Protein AF-0000000067978922 (afdb_homodimer)

Radius of gyration: 24.7 Å; Cα contacts (8 Å, |Δi|>4): 1115; chains: 2; bounding box: 58×98×81 Å

Foldseek 3Di:
DPPPPPPPPVCVVCVPDQDADDDPADWQAWDAFPVNQWIWIWAQQQKIFIAGPVQSPDPDNHRTQEIDRPAPGTWHAWDADLVDRQWIWIFHAAVGQWIWIARNVVRDTDDIDRNVFGWQYWDAQNVAQKIWTAGFDDFRWIWIAHPPVRDTDDTGHDDPGHWHDWDADPVRQKIWIQGPVRDIDIDRPNDDPVPPPPPPPPPPPPVPPPPPPPD/DPPPPPPPPVCVVCVPDQDADDDPADWQAWDAFPVNQWIWIWAQQQKIFIAGPVQSPDPDNHRTQEIDRPAPGTWHAWDADLVDRQWIWIFHAAVGQWIWIARNVVRDTDDIDRNVFGWQYWDAQNPAQKIWTAGFDDFRWIWIAHPPVRDTDDTGHDDPGHWHDWDADPVRQKIWIQGPVRDIDIDRPNDDPVPPPPPPPPPPPPVVPPPPPPD

Sequence (430 aa):
MDGKIVNNDVRVRSHIVETYRGHNQEVCGLKWSSSGHQLASGGNDNVVHIWDRSVVSSNSPTNWLHRFEEHTAAVKALAWCPFQGNLLASGGGGGDHCIKLWNTHTGARLNSFDTGSQVCSLLWNKNERELLSSHGFTKNQLTLWKYPSMVKMAELNGHTSRVLYMTQSPDGCTVASAAADETLRFWNVFGNPATAGKAAPKAYSEPFAKFNRIRMDGKIVNNDVRVRSHIVETYRGHNQEVCGLKWSSSGHQLASGGNDNVVHIWDRSVVSSNSPTNWLHRFEEHTAAVKALAWCPFQGNLLASGGGGGDHCIKLWNTHTGARLNSFDTGSQVCSLLWNKNERELLSSHGFTKNQLTLWKYPSMVKMAELNGHTSRVLYMTQSPDGCTVASAAADETLRFWNVFGNPATAGKAAPKAYSEPFAKFNRIR

InterPro domains:
  IPR001680 WD40 repeat [PS50082] (20-52)
  IPR001680 WD40 repeat [PS50082] (156-189)
  IPR001680 WD40 repeat [SM00320] (13-52)
  IPR001680 WD40 repeat [SM00320] (61-103)
  IPR001680 WD40 repeat [SM00320] (106-146)
  IPR001680 WD40 repeat [SM00320] (149-188)
  IPR015943 WD40/YVTN repeat-like-containing domain superfamily [G3DSA:2.130.10.10] (1-193)
  IPR019775 WD40 repeat, conserved site [PS00678] (175-189)
  IPR033010 WD repeat Cdc20/Fizzy [PTHR19918] (1-210)
  IPR036322 WD40-repeat-containing domain superfamily [SSF50978] (2-191)
  IPR056150 CDC20/Fizzy, WD40 domain [PF24807] (2-187)

pLDDT: mean 82.97, std 23.16, range [23.34, 98.94]

Structure (mmCIF, N/CA/C/O backbone):
data_AF-0000000067978922-model_v1
#
loop_
_entity.id
_entity.type
_entity.pdbx_description
1 polymer 'CDC20/Fizzy WD40 domain-containing protein'
#
loop_
_atom_site.group_PDB
_atom_site.id
_atom_site.type_symbol
_atom_site.label_atom_id
_atom_site.label_alt_id
_atom_site.label_comp_id
_atom_site.label_asym_id
_atom_site.label_entity_id
_atom_site.label_seq_id
_atom_site.pdbx_PDB_ins_code
_atom_site.Cartn_x
_atom_site.Cartn_y
_atom_site.Cartn_z
_atom_site.occupancy
_atom_site.B_iso_or_equiv
_atom_site.auth_seq_id
_atom_site.auth_comp_id
_atom_site.auth_asym_id
_atom_site.auth_atom_id
_atom_site.pdbx_PDB_model_num
ATOM 1 N N . MET A 1 1 ? -26.672 33.844 18.469 1 23.53 1 MET A N 1
ATOM 2 C CA . MET A 1 1 ? -27.156 33.344 17.188 1 23.53 1 MET A CA 1
ATOM 3 C C . MET A 1 1 ? -26.141 32.406 16.562 1 23.53 1 MET A C 1
ATOM 5 O O . MET A 1 1 ? -25.031 32.812 16.234 1 23.53 1 MET A O 1
ATOM 9 N N . ASP A 1 2 ? -25.906 31.125 17 1 25.62 2 ASP A N 1
ATOM 10 C CA . ASP A 1 2 ? -24.812 30.156 16.906 1 25.62 2 ASP A CA 1
ATOM 11 C C . ASP A 1 2 ? -24.641 29.672 15.469 1 25.62 2 ASP A C 1
ATOM 13 O O . ASP A 1 2 ? -25.578 29.141 14.875 1 25.62 2 ASP A O 1
ATOM 17 N N . GLY A 1 3 ? -24.047 30.422 14.484 1 28.28 3 GLY A N 1
ATOM 18 C CA . GLY A 1 3 ? -23.844 30.234 13.062 1 28.28 3 GLY A CA 1
ATOM 19 C C . GLY A 1 3 ? -23.406 28.828 12.703 1 28.28 3 GLY A C 1
ATOM 20 O O . GLY A 1 3 ? -22.25 28.453 12.93 1 28.28 3 GLY A O 1
ATOM 21 N N . LYS A 1 4 ? -24.297 27.844 12.719 1 32.44 4 LYS A N 1
ATOM 22 C CA . LYS A 1 4 ? -24.078 26.469 12.273 1 32.44 4 LYS A CA 1
ATOM 23 C C . LYS A 1 4 ? -23.562 26.438 10.836 1 32.44 4 LYS A C 1
ATOM 25 O O . LYS A 1 4 ? -24.219 26.922 9.922 1 32.44 4 LYS A O 1
ATOM 30 N N . ILE A 1 5 ? -22.359 26.688 10.516 1 35.06 5 ILE A N 1
ATOM 31 C CA . ILE A 1 5 ? -21.797 26.516 9.18 1 35.06 5 ILE A CA 1
ATOM 32 C C . ILE A 1 5 ? -22.281 25.203 8.578 1 35.06 5 ILE A C 1
ATOM 34 O O . ILE A 1 5 ? -21.984 24.125 9.094 1 35.06 5 ILE A O 1
ATOM 38 N N . VAL A 1 6 ? -23.531 25.125 8.023 1 36.59 6 VAL A N 1
ATOM 39 C CA . VAL A 1 6 ? -24.094 24.047 7.223 1 36.59 6 VAL A CA 1
ATOM 40 C C . VAL A 1 6 ? -23.125 23.672 6.102 1 36.59 6 VAL A C 1
ATOM 42 O O . VAL A 1 6 ? -22.844 24.484 5.219 1 36.59 6 VAL A O 1
ATOM 45 N N . ASN A 1 7 ? -22.094 22.969 6.332 1 39.06 7 ASN A N 1
ATOM 46 C CA . ASN A 1 7 ? -21.25 22.438 5.266 1 39.06 7 ASN A CA 1
ATOM 47 C C . ASN A 1 7 ? -22.094 21.75 4.191 1 39.06 7 ASN A C 1
ATOM 49 O O . ASN A 1 7 ? -22.734 20.734 4.453 1 39.06 7 ASN A O 1
ATOM 53 N N . ASN A 1 8 ? -22.719 22.469 3.189 1 39.75 8 ASN A N 1
ATOM 54 C CA . ASN A 1 8 ? -23.469 22.141 1.981 1 39.75 8 ASN A CA 1
ATOM 55 C C . ASN A 1 8 ? -22.688 21.234 1.05 1 39.75 8 ASN A C 1
ATOM 57 O O . ASN A 1 8 ? -23 21.125 -0.136 1 39.75 8 ASN A O 1
ATOM 61 N N . ASP A 1 9 ? -21.531 20.859 1.47 1 47.75 9 ASP A N 1
ATOM 62 C CA . ASP A 1 9 ? -20.859 20.016 0.496 1 47.75 9 ASP A CA 1
ATOM 63 C C . ASP A 1 9 ? -21.641 18.734 0.247 1 47.75 9 ASP A C 1
ATOM 65 O O . ASP A 1 9 ? -21.797 17.906 1.151 1 47.75 9 ASP A O 1
ATOM 69 N N . VAL A 1 10 ? -22.484 18.688 -0.839 1 47.62 10 VAL A N 1
ATOM 70 C CA . VAL A 1 10 ? -23.359 17.609 -1.291 1 47.62 10 VAL A CA 1
ATOM 71 C C . VAL A 1 10 ? -22.625 16.281 -1.214 1 47.62 10 VAL A C 1
ATOM 73 O O . VAL A 1 10 ? -23.25 15.219 -1.251 1 47.62 10 VAL A O 1
ATOM 76 N N . ARG A 1 11 ? -21.344 16.375 -1.31 1 53.22 11 ARG A N 1
ATOM 77 C CA . ARG A 1 11 ? -20.641 15.102 -1.214 1 53.22 11 ARG A CA 1
ATOM 78 C C . ARG A 1 11 ? -20.844 14.469 0.156 1 53.22 11 ARG A C 1
ATOM 80 O O . ARG A 1 11 ? -20.797 13.242 0.291 1 53.22 11 ARG A O 1
ATOM 87 N N . VAL A 1 12 ? -21.25 15.367 1.1 1 51.53 12 VAL A N 1
ATOM 88 C CA . VAL A 1 12 ? -21.391 14.859 2.461 1 51.53 12 VAL A CA 1
ATOM 89 C C . VAL A 1 12 ? -22.688 14.062 2.584 1 51.53 12 VAL A C 1
ATOM 91 O O . VAL A 1 12 ? -22.734 13.039 3.266 1 51.53 12 VAL A O 1
ATOM 94 N N . ARG A 1 13 ? -23.766 14.633 1.973 1 50.41 13 ARG A N 1
ATOM 95 C CA . ARG A 1 13 ? -25.047 13.992 2.264 1 50.41 13 ARG A CA 1
ATOM 96 C C . ARG A 1 13 ? -25.125 12.609 1.629 1 50.41 13 ARG A C 1
ATOM 98 O O . ARG A 1 13 ? -25.781 11.711 2.16 1 50.41 13 ARG A O 1
ATOM 105 N N . SER A 1 14 ? -24.5 12.508 0.393 1 55.94 14 SER A N 1
ATOM 106 C CA . SER A 1 14 ? -24.688 11.195 -0.209 1 55.94 14 SER A CA 1
ATOM 107 C C . SER A 1 14 ? -23.359 10.469 -0.413 1 55.94 14 SER A C 1
ATOM 109 O O . SER A 1 14 ? -22.938 10.258 -1.548 1 55.94 14 SER A O 1
ATOM 111 N N . HIS A 1 15 ? -22.703 10.469 0.711 1 61.94 15 HIS A N 1
ATOM 112 C CA . HIS A 1 15 ? -21.547 9.594 0.521 1 61.94 15 HIS A CA 1
ATOM 113 C C . HIS A 1 15 ? -21.984 8.141 0.363 1 61.94 15 HIS A C 1
ATOM 115 O O . HIS A 1 15 ? -22.609 7.574 1.259 1 61.94 15 HIS A O 1
ATOM 121 N N . ILE A 1 16 ? -22.344 7.77 -0.91 1 60.5 16 ILE A N 1
ATOM 122 C CA . ILE A 1 16 ? -22.688 6.375 -1.156 1 60.5 16 ILE A CA 1
ATOM 123 C C . ILE A 1 16 ? -21.672 5.461 -0.486 1 60.5 16 ILE A C 1
ATOM 125 O O . ILE A 1 16 ? -20.484 5.473 -0.841 1 60.5 16 ILE A O 1
ATOM 129 N N . VAL A 1 17 ? -22.125 4.961 0.687 1 67.56 17 VAL A N 1
ATOM 130 C CA . VAL A 1 17 ? -21.344 3.922 1.356 1 67.56 17 VAL A CA 1
ATOM 131 C C . VAL A 1 17 ? -21.922 2.547 1.013 1 67.56 17 VAL A C 1
ATOM 133 O O . VAL A 1 17 ? -23.062 2.244 1.342 1 67.56 17 VAL A O 1
ATOM 136 N N . GLU A 1 18 ? -21.312 1.927 0.043 1 79.38 18 GLU A N 1
ATOM 137 C CA . GLU A 1 18 ? -21.562 0.497 -0.099 1 79.38 18 GLU A CA 1
ATOM 138 C C . GLU A 1 18 ? -20.703 -0.316 0.864 1 79.38 18 GLU A C 1
ATOM 140 O O . GLU A 1 18 ? -19.531 -0.018 1.053 1 79.38 18 GLU A O 1
ATOM 145 N N . THR A 1 19 ? -21.375 -1.238 1.594 1 83.06 19 THR A N 1
ATOM 146 C CA . THR A 1 19 ? -20.688 -2.115 2.531 1 83.06 19 THR A CA 1
ATOM 147 C C . THR A 1 19 ? -20.625 -3.543 1.993 1 83.06 19 THR A C 1
ATOM 149 O O . THR A 1 19 ? -21.641 -4.09 1.554 1 83.06 19 THR A O 1
ATOM 152 N N . TYR A 1 20 ? -19.5 -4.031 2.059 1 83.62 20 TYR A N 1
ATOM 153 C CA . TYR A 1 20 ? -19.312 -5.41 1.622 1 83.62 20 TYR A CA 1
ATOM 154 C C . TYR A 1 20 ? -18.75 -6.266 2.754 1 83.62 20 TYR A C 1
ATOM 156 O O . TYR A 1 20 ? -17.859 -5.836 3.484 1 83.62 20 TYR A O 1
ATOM 164 N N . ARG A 1 21 ? -19.438 -7.438 2.771 1 87.12 21 ARG A N 1
ATOM 165 C CA . ARG A 1 21 ? -19 -8.43 3.756 1 87.12 21 ARG A CA 1
ATOM 166 C C . ARG A 1 21 ? -18.578 -9.727 3.078 1 87.12 21 ARG A C 1
ATOM 168 O O . ARG A 1 21 ? -19.234 -10.188 2.146 1 87.12 21 ARG A O 1
ATOM 175 N N . GLY A 1 22 ? -17.469 -10.203 3.535 1 87.31 22 GLY A N 1
ATOM 176 C CA . GLY A 1 22 ? -17.031 -11.469 2.986 1 87.31 22 GLY A CA 1
ATOM 177 C C . GLY A 1 22 ? -15.922 -12.117 3.803 1 87.31 22 GLY A C 1
ATOM 178 O O . GLY A 1 22 ? -15.914 -13.336 3.992 1 87.31 22 GLY A O 1
ATOM 179 N N . HIS A 1 23 ? -15.086 -11.312 4.305 1 93.75 23 HIS A N 1
ATOM 180 C CA . HIS A 1 23 ? -13.984 -11.836 5.102 1 93.75 23 HIS A CA 1
ATOM 181 C C . HIS A 1 23 ? -14.43 -12.164 6.52 1 93.75 23 HIS A C 1
ATOM 183 O O . HIS A 1 23 ? -15.312 -11.492 7.066 1 93.75 23 HIS A O 1
ATOM 189 N N . ASN A 1 24 ? -13.812 -13.148 7.133 1 95.19 24 ASN A N 1
ATOM 190 C CA . ASN A 1 24 ? -14.117 -13.531 8.508 1 95.19 24 ASN A CA 1
ATOM 191 C C . ASN A 1 24 ? -12.977 -13.18 9.453 1 95.19 24 ASN A C 1
ATOM 193 O O . ASN A 1 24 ? -13.023 -13.5 10.641 1 95.19 24 ASN A O 1
ATOM 197 N N . GLN A 1 25 ? -11.961 -12.68 8.945 1 96.19 25 GLN A N 1
ATOM 198 C CA . GLN A 1 25 ? -10.844 -12.086 9.68 1 96.19 25 GLN A CA 1
ATOM 199 C C . GLN A 1 25 ? -10.375 -10.797 9.016 1 96.19 25 GLN A C 1
ATOM 201 O O . GLN A 1 25 ? -10.93 -10.383 7.992 1 96.19 25 GLN A O 1
ATOM 206 N N . GLU A 1 26 ? -9.422 -10.18 9.555 1 93.88 26 GLU A N 1
ATOM 207 C CA . GLU A 1 26 ? -8.969 -8.867 9.102 1 93.88 26 GLU A CA 1
ATOM 208 C C . GLU A 1 26 ? -8.461 -8.914 7.664 1 93.88 26 GLU A C 1
ATOM 210 O O . GLU A 1 26 ? -7.762 -9.859 7.281 1 93.88 26 GLU A O 1
ATOM 215 N N . VAL A 1 27 ? -8.883 -7.91 6.93 1 96.56 27 VAL A N 1
ATOM 216 C CA . VAL A 1 27 ? -8.32 -7.68 5.602 1 96.56 27 VAL A CA 1
ATOM 217 C C . VAL A 1 27 ? -6.906 -7.121 5.734 1 96.56 27 VAL A C 1
ATOM 219 O O . VAL A 1 27 ? -6.664 -6.211 6.535 1 96.56 27 VAL A O 1
ATOM 222 N N . CYS A 1 28 ? -5.945 -7.672 4.996 1 95.75 28 CYS A N 1
ATOM 223 C CA . CYS A 1 28 ? -4.574 -7.195 5.117 1 95.75 28 CYS A CA 1
ATOM 224 C C . CYS A 1 28 ? -4.004 -6.828 3.752 1 95.75 28 CYS A C 1
ATOM 226 O O . CYS A 1 28 ? -2.877 -6.34 3.656 1 95.75 28 CYS A O 1
ATOM 228 N N . GLY A 1 29 ? -4.715 -7.074 2.689 1 97 29 GLY A N 1
ATOM 229 C CA . GLY A 1 29 ? -4.398 -6.633 1.34 1 97 29 GLY A CA 1
ATOM 230 C C . GLY A 1 29 ? -5.59 -6.039 0.611 1 97 29 GLY A C 1
ATOM 231 O O . GLY A 1 29 ? -6.707 -6.547 0.727 1 97 29 GLY A O 1
ATOM 232 N N . LEU A 1 30 ? -5.375 -5.008 -0.121 1 97.94 30 LEU A N 1
ATOM 233 C CA . LEU A 1 30 ? -6.426 -4.273 -0.816 1 97.94 30 LEU A CA 1
ATOM 234 C C . LEU A 1 30 ? -5.871 -3.551 -2.037 1 97.94 30 LEU A C 1
ATOM 236 O O . LEU A 1 30 ? -5.023 -2.664 -1.907 1 97.94 30 LEU A O 1
ATOM 240 N N . LYS A 1 31 ? -6.336 -3.965 -3.268 1 98.12 31 LYS A N 1
ATOM 241 C CA . LYS A 1 31 ? -5.793 -3.373 -4.488 1 98.12 31 LYS A CA 1
ATOM 242 C C . LYS A 1 31 ? -6.879 -3.215 -5.551 1 98.12 31 LYS A C 1
ATOM 244 O O . LYS A 1 31 ? -7.605 -4.164 -5.848 1 98.12 31 LYS A O 1
ATOM 249 N N . TRP A 1 32 ? -6.926 -2.01 -6.172 1 97.5 32 TRP A N 1
ATOM 250 C CA . TRP A 1 32 ? -7.797 -1.787 -7.32 1 97.5 32 TRP A CA 1
ATOM 251 C C . TRP A 1 32 ? -7.172 -2.346 -8.594 1 97.5 32 TRP A C 1
ATOM 253 O O . TRP A 1 32 ? -5.961 -2.23 -8.805 1 97.5 32 TRP A O 1
ATOM 263 N N . SER A 1 33 ? -8.117 -2.834 -9.422 1 97.69 33 SER A N 1
ATOM 264 C CA . SER A 1 33 ? -7.664 -3.088 -10.781 1 97.69 33 SER A CA 1
ATOM 265 C C . SER A 1 33 ? -7.379 -1.785 -11.523 1 97.69 33 SER A C 1
ATOM 267 O O . SER A 1 33 ? -7.855 -0.722 -11.125 1 97.69 3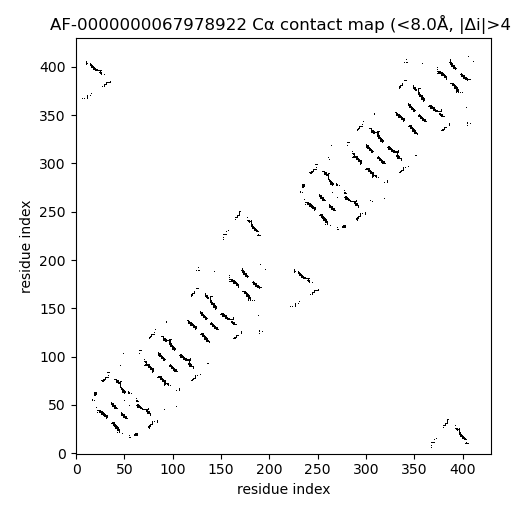3 SER A O 1
ATOM 269 N N . SER A 1 34 ? -6.641 -1.891 -12.594 1 95.44 34 SER A N 1
ATOM 270 C CA . SER A 1 34 ? -6.25 -0.692 -13.328 1 95.44 34 SER A CA 1
ATOM 271 C C . SER A 1 34 ? -7.465 0.035 -13.891 1 95.44 34 SER A C 1
ATOM 273 O O . SER A 1 34 ? -7.469 1.264 -13.992 1 95.44 34 SER A O 1
ATOM 275 N N . SER A 1 35 ? -8.453 -0.68 -14.234 1 94.25 35 SER A N 1
ATOM 276 C CA . SER A 1 35 ? -9.664 -0.085 -14.789 1 94.25 35 SER A CA 1
ATOM 277 C C . SER A 1 35 ? -10.516 0.561 -13.703 1 94.25 35 SER A C 1
ATOM 279 O O . SER A 1 35 ? -11.406 1.361 -14 1 94.25 35 SER A O 1
ATOM 281 N N . GLY A 1 36 ? -10.305 0.146 -12.484 1 94.25 36 GLY A N 1
ATOM 282 C CA . GLY A 1 36 ? -11.109 0.643 -11.383 1 94.25 36 GLY A CA 1
ATOM 283 C C . GLY A 1 36 ? -12.438 -0.076 -11.242 1 94.25 36 GLY A C 1
ATOM 284 O O . GLY A 1 36 ? -13.234 0.245 -10.359 1 94.25 36 GLY A O 1
ATOM 285 N N . HIS A 1 37 ? -12.617 -1.073 -12.055 1 93 37 HIS A N 1
ATOM 286 C CA . HIS A 1 37 ? -13.891 -1.778 -12.031 1 93 37 HIS A CA 1
ATOM 287 C C . HIS A 1 37 ? -13.906 -2.85 -10.945 1 93 37 HIS A C 1
ATOM 289 O O . HIS A 1 37 ? -14.969 -3.193 -10.422 1 93 37 HIS A O 1
ATOM 295 N N . GLN A 1 38 ? -12.734 -3.367 -10.625 1 95.56 38 GLN A N 1
ATOM 296 C CA . GLN A 1 38 ? -12.648 -4.426 -9.625 1 95.56 38 GLN A CA 1
ATOM 297 C C . GLN A 1 38 ? -11.68 -4.055 -8.508 1 95.56 38 GLN A C 1
ATOM 299 O O . GLN A 1 38 ? -10.734 -3.291 -8.727 1 95.56 38 GLN A O 1
ATOM 304 N N . LEU A 1 39 ? -12.008 -4.531 -7.348 1 96.25 39 LEU A N 1
ATOM 305 C CA . LEU A 1 39 ? -11.156 -4.449 -6.168 1 96.25 39 LEU A CA 1
ATOM 306 C C . LEU A 1 39 ? -10.836 -5.844 -5.629 1 96.25 39 LEU A C 1
ATOM 308 O O . LEU A 1 39 ? -11.742 -6.672 -5.473 1 96.25 39 LEU A O 1
ATOM 312 N N . ALA A 1 40 ? -9.531 -6.133 -5.414 1 98.19 40 ALA A N 1
ATOM 313 C CA . ALA A 1 40 ? -9.133 -7.375 -4.762 1 98.19 40 ALA A CA 1
ATOM 314 C C . ALA A 1 40 ? -8.828 -7.148 -3.283 1 98.19 40 ALA A C 1
ATOM 316 O O . ALA A 1 40 ? -8.164 -6.172 -2.924 1 98.19 40 ALA A O 1
ATOM 317 N N . SER A 1 41 ? -9.328 -7.977 -2.475 1 97.94 41 SER A N 1
ATOM 318 C CA . SER A 1 41 ? -8.984 -7.977 -1.058 1 97.94 41 SER A CA 1
ATOM 319 C C . SER A 1 41 ? -8.469 -9.344 -0.618 1 97.94 41 SER A C 1
ATOM 321 O O . SER A 1 41 ? -8.969 -10.375 -1.073 1 97.94 41 SER A O 1
ATOM 323 N N . GLY A 1 42 ? -7.398 -9.391 0.143 1 98.31 42 GLY A N 1
ATOM 324 C CA . GLY A 1 42 ? -6.871 -10.57 0.811 1 98.31 42 GLY A CA 1
ATOM 325 C C . GLY A 1 42 ? -6.93 -10.477 2.324 1 98.31 42 GLY A C 1
ATOM 326 O O . GLY A 1 42 ? -6.727 -9.406 2.893 1 98.31 42 GLY A O 1
ATOM 327 N N . GLY A 1 43 ? -7.172 -11.617 2.934 1 97.88 43 GLY A N 1
ATOM 328 C CA . GLY A 1 43 ? -7.395 -11.547 4.371 1 97.88 43 GLY A CA 1
ATOM 329 C C . GLY A 1 43 ? -6.566 -12.547 5.152 1 97.88 43 GLY A C 1
ATOM 330 O O . GLY A 1 43 ? -5.918 -13.414 4.566 1 97.88 43 GLY A O 1
ATOM 331 N N . ASN A 1 44 ? -6.637 -12.328 6.445 1 97.75 44 ASN A N 1
ATOM 332 C CA . ASN A 1 44 ? -6.059 -13.281 7.387 1 97.75 44 ASN A CA 1
ATOM 333 C C . ASN A 1 44 ? -6.855 -14.578 7.426 1 97.75 44 ASN A C 1
ATOM 335 O O . ASN A 1 44 ? -6.395 -15.578 7.984 1 97.75 44 ASN A O 1
ATOM 339 N N . ASP A 1 45 ? -7.98 -14.68 6.805 1 97.88 45 ASP A N 1
ATOM 340 C CA . ASP A 1 45 ? -8.805 -15.875 6.699 1 97.88 45 ASP A CA 1
ATOM 341 C C . ASP A 1 45 ? -8.391 -16.719 5.496 1 97.88 45 ASP A C 1
ATOM 343 O O . ASP A 1 45 ? -9.086 -17.672 5.125 1 97.88 45 ASP A O 1
ATOM 347 N N . ASN A 1 46 ? -7.352 -16.359 4.824 1 98.62 46 ASN A N 1
ATOM 348 C CA . ASN A 1 46 ? -6.73 -17.078 3.721 1 98.62 46 ASN A CA 1
ATOM 349 C C . ASN A 1 46 ? -7.543 -16.953 2.434 1 98.62 46 ASN A C 1
ATOM 351 O O . ASN A 1 46 ? -7.344 -17.703 1.486 1 98.62 46 ASN A O 1
ATOM 355 N N . VAL A 1 47 ? -8.43 -15.969 2.4 1 98.38 47 VAL A N 1
ATOM 356 C CA . VAL A 1 47 ? -9.352 -15.836 1.275 1 98.38 47 VAL A CA 1
ATOM 357 C C . VAL A 1 47 ? -9.016 -14.578 0.477 1 98.38 47 VAL A C 1
ATOM 359 O O . VAL A 1 47 ? -8.648 -13.555 1.051 1 98.38 47 VAL A O 1
ATOM 362 N N . VAL A 1 48 ? -9.125 -14.688 -0.836 1 98.69 48 VAL A N 1
ATOM 363 C CA . VAL A 1 48 ? -9.102 -13.531 -1.726 1 98.69 48 VAL A CA 1
ATOM 364 C C . VAL A 1 48 ? -10.5 -13.281 -2.283 1 98.69 48 VAL A C 1
ATOM 366 O O . VAL A 1 48 ? -11.141 -14.203 -2.799 1 98.69 48 VAL A O 1
ATOM 369 N N . HIS A 1 49 ? -10.969 -12.102 -2.164 1 97.25 49 HIS A N 1
ATOM 370 C CA . HIS A 1 49 ? -12.211 -11.695 -2.803 1 97.25 49 HIS A CA 1
ATOM 371 C C . HIS A 1 49 ? -11.961 -10.727 -3.951 1 97.25 49 HIS A C 1
ATOM 373 O O . HIS A 1 49 ? -11.062 -9.883 -3.869 1 97.25 49 HIS A O 1
ATOM 379 N N . ILE A 1 50 ? -12.805 -10.867 -4.98 1 96.94 50 ILE A N 1
ATOM 380 C CA . ILE A 1 50 ? -12.93 -9.852 -6.023 1 96.94 50 ILE A CA 1
ATOM 381 C C . ILE A 1 50 ? -14.273 -9.148 -5.902 1 96.94 50 ILE A C 1
ATOM 383 O O . ILE A 1 50 ? -15.328 -9.797 -5.895 1 96.94 50 ILE A O 1
ATOM 387 N N . TRP A 1 51 ? -14.148 -7.891 -5.793 1 93 51 TRP A N 1
ATOM 388 C CA . TRP A 1 51 ? -15.336 -7.047 -5.723 1 93 51 TRP A CA 1
ATOM 389 C C . TRP A 1 51 ?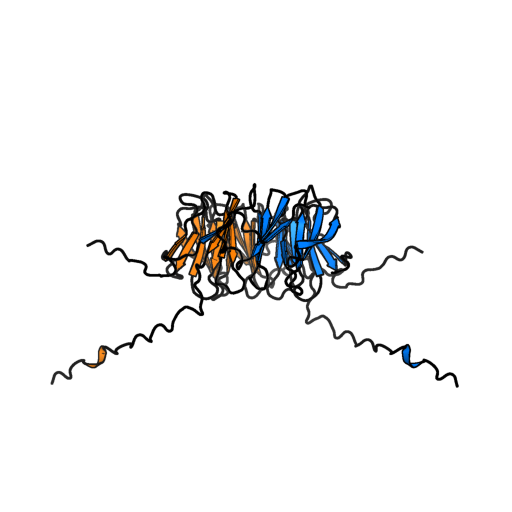 -15.523 -6.266 -7.02 1 93 51 TRP A C 1
ATOM 391 O O . TRP A 1 51 ? -14.562 -5.758 -7.594 1 93 51 TRP A O 1
ATOM 401 N N . ASP A 1 52 ? -16.75 -6.207 -7.504 1 89.31 52 ASP A N 1
ATOM 402 C CA . ASP A 1 52 ? -17.062 -5.461 -8.719 1 89.31 52 ASP A CA 1
ATOM 403 C C . ASP A 1 52 ? -17.984 -4.281 -8.414 1 89.31 52 ASP A C 1
ATOM 405 O O . ASP A 1 52 ? -19.062 -4.461 -7.828 1 89.31 52 ASP A O 1
ATOM 409 N N . ARG A 1 53 ? -17.625 -3.189 -8.742 1 78.88 53 ARG A N 1
ATOM 410 C CA . ARG A 1 53 ? -18.375 -1.975 -8.445 1 78.88 53 ARG A CA 1
ATOM 411 C C . ARG A 1 53 ? -19.766 -2.027 -9.078 1 78.88 53 ARG A C 1
ATOM 413 O O . ARG A 1 53 ? -20.719 -1.431 -8.555 1 78.88 53 ARG A O 1
ATOM 420 N N . SER A 1 54 ? -19.891 -2.637 -10.211 1 73.31 54 SER A N 1
ATOM 421 C CA . SER A 1 54 ? -21.172 -2.715 -10.898 1 73.31 54 SER A CA 1
ATOM 422 C C . SER A 1 54 ? -22.125 -3.672 -10.188 1 73.31 54 SER A C 1
ATOM 424 O O . SER A 1 54 ? -23.344 -3.568 -10.336 1 73.31 54 SER A O 1
ATOM 426 N N . VAL A 1 55 ? -21.641 -4.688 -9.562 1 61.62 55 VAL A N 1
ATOM 427 C CA . VAL A 1 55 ? -22.484 -5.684 -8.914 1 61.62 55 VAL A CA 1
ATOM 428 C C . VAL A 1 55 ? -22.906 -5.188 -7.535 1 61.62 55 VAL A C 1
ATOM 430 O O . VAL A 1 55 ? -23.891 -5.664 -6.969 1 61.62 55 VAL A O 1
ATOM 433 N N . VAL A 1 56 ? -22.141 -4.395 -6.879 1 54.97 56 VAL A N 1
ATOM 434 C CA . VAL A 1 56 ? -22.297 -3.988 -5.484 1 54.97 56 VAL A CA 1
ATOM 435 C C . VAL A 1 56 ? -23.688 -3.387 -5.27 1 54.97 56 VAL A C 1
ATOM 437 O O . VAL A 1 56 ? -24.219 -3.438 -4.164 1 54.97 56 VAL A O 1
ATOM 440 N N . SER A 1 57 ? -24.297 -2.938 -6.32 1 50.44 57 SER A N 1
ATOM 441 C CA . SER A 1 57 ? -25.594 -2.305 -6.109 1 50.44 57 SER A CA 1
ATOM 442 C C . SER A 1 57 ? -26.656 -3.332 -5.715 1 50.44 57 SER A C 1
ATOM 444 O O . SER A 1 57 ? -27.766 -2.967 -5.336 1 50.44 57 SER A O 1
ATOM 446 N N . SER A 1 58 ? -26.219 -4.562 -5.828 1 49.12 58 SER A N 1
ATOM 447 C CA . SER A 1 58 ? -27.359 -5.434 -5.602 1 49.12 58 SER A CA 1
ATOM 448 C C . SER A 1 58 ? -27.547 -5.734 -4.117 1 49.12 58 SER A C 1
ATOM 450 O O . SER A 1 58 ? -26.578 -5.711 -3.352 1 49.12 58 SER A O 1
ATOM 452 N N . ASN A 1 59 ? -28.719 -5.508 -3.605 1 49.78 59 ASN A N 1
ATOM 453 C CA . ASN A 1 59 ? -29.234 -5.777 -2.268 1 49.78 59 ASN A CA 1
ATOM 454 C C . ASN A 1 59 ? -28.734 -7.117 -1.734 1 49.78 59 ASN A C 1
ATOM 456 O O . ASN A 1 59 ? -29.297 -7.652 -0.775 1 49.78 59 ASN A O 1
ATOM 460 N N . SER A 1 60 ? -27.828 -7.789 -2.5 1 54.5 60 SER A N 1
ATOM 461 C CA . SER A 1 60 ? -27.422 -9.07 -1.923 1 54.5 60 SER A CA 1
ATOM 462 C C . SER A 1 60 ? -26.328 -8.883 -0.891 1 54.5 60 SER A C 1
ATOM 464 O O . SER A 1 60 ? -25.438 -8.031 -1.063 1 54.5 60 SER A O 1
ATOM 466 N N . PRO A 1 61 ? -26.594 -9.477 0.256 1 54.81 61 PRO A N 1
ATOM 467 C CA . PRO A 1 61 ? -25.594 -9.375 1.33 1 54.81 61 PRO A CA 1
ATOM 468 C C . PRO A 1 61 ? -24.188 -9.766 0.875 1 54.81 61 PRO A C 1
ATOM 470 O O . PRO A 1 61 ? -23.203 -9.266 1.414 1 54.81 61 PRO A O 1
ATOM 473 N N . THR A 1 62 ? -24.172 -10.922 -0.046 1 60.62 62 THR A N 1
ATOM 474 C CA . THR A 1 62 ? -22.859 -11.375 -0.518 1 60.62 62 THR A CA 1
ATOM 475 C C . THR A 1 62 ? -22.438 -10.602 -1.759 1 60.62 62 THR A C 1
ATOM 477 O O . THR A 1 62 ? -23.078 -10.688 -2.807 1 60.62 62 THR A O 1
ATOM 480 N N . ASN A 1 63 ? -21.703 -9.594 -1.658 1 75.06 63 ASN A N 1
ATOM 481 C CA . ASN A 1 63 ? -21.531 -8.695 -2.797 1 75.06 63 ASN A CA 1
ATOM 482 C C . ASN A 1 63 ? -20.141 -8.789 -3.391 1 75.06 63 ASN A C 1
ATOM 484 O O . ASN A 1 63 ? -19.594 -7.793 -3.879 1 75.06 63 ASN A O 1
ATOM 488 N N . TRP A 1 64 ? -19.625 -10.203 -3.244 1 87.19 64 TRP A N 1
ATOM 489 C CA . TRP A 1 64 ? -18.359 -10.32 -3.977 1 87.19 64 TRP A CA 1
ATOM 490 C C . TRP A 1 64 ? -18.578 -10.969 -5.34 1 87.19 64 TRP A C 1
ATOM 492 O O . TRP A 1 64 ? -19.5 -11.766 -5.512 1 87.19 64 TRP A O 1
ATOM 502 N N . LEU A 1 65 ? -17.844 -10.664 -6.305 1 92.88 65 LEU A N 1
ATOM 503 C CA . LEU A 1 65 ? -17.875 -11.266 -7.633 1 92.88 65 LEU A CA 1
ATOM 504 C C . LEU A 1 65 ? -17.25 -12.656 -7.605 1 92.88 65 LEU A C 1
ATOM 506 O O . LEU A 1 65 ? -17.828 -13.609 -8.148 1 92.88 65 LEU A O 1
ATOM 510 N N . HIS A 1 66 ? -16.078 -12.844 -7.023 1 96.19 66 HIS A N 1
ATOM 511 C CA . HIS A 1 66 ? -15.391 -14.125 -6.863 1 96.19 66 HIS A CA 1
ATOM 512 C C . HIS A 1 66 ? -14.844 -14.281 -5.449 1 96.19 66 HIS A C 1
ATOM 514 O O . HIS A 1 66 ? -14.562 -13.281 -4.777 1 96.19 66 HIS A O 1
ATOM 520 N N . ARG A 1 67 ? -14.742 -15.5 -5.074 1 96.88 67 ARG A N 1
ATOM 521 C CA . ARG A 1 67 ? -14.141 -15.914 -3.816 1 96.88 67 ARG A CA 1
ATOM 522 C C . ARG A 1 67 ? -13.117 -17.031 -4.043 1 96.88 67 ARG A C 1
ATOM 524 O O . ARG A 1 67 ? -13.469 -18.125 -4.469 1 96.88 67 ARG A O 1
ATOM 531 N N . PHE A 1 68 ? -11.883 -16.781 -3.789 1 98.56 68 PHE A N 1
ATOM 532 C CA . PHE A 1 68 ? -10.805 -17.75 -3.965 1 98.56 68 PHE A CA 1
ATOM 533 C C . PHE A 1 68 ? -10.328 -18.281 -2.619 1 98.56 68 PHE A C 1
ATOM 535 O O . PHE A 1 68 ? -9.844 -17.516 -1.779 1 98.56 68 PHE A O 1
ATOM 542 N N . GLU A 1 69 ? -10.359 -19.562 -2.406 1 98.38 69 GLU A N 1
ATOM 543 C CA . GLU A 1 69 ? -10.102 -20.156 -1.1 1 98.38 69 GLU A CA 1
ATOM 544 C C . GLU A 1 69 ? -8.938 -21.141 -1.163 1 98.38 69 GLU A C 1
ATOM 546 O O . GLU A 1 69 ? -8.812 -22.031 -0.312 1 98.38 69 GLU A O 1
ATOM 551 N N . GLU A 1 70 ? -8.086 -21 -2.141 1 98.62 70 GLU A N 1
ATOM 552 C CA . GLU A 1 70 ? -7.074 -22.031 -2.375 1 98.62 70 GLU A CA 1
ATOM 553 C C . GLU A 1 70 ? -5.785 -21.719 -1.62 1 98.62 70 GLU A C 1
ATOM 555 O O . GLU A 1 70 ? -4.891 -22.562 -1.53 1 98.62 70 GLU A O 1
ATOM 560 N N . HIS A 1 71 ? -5.637 -20.547 -1.09 1 98.88 71 HIS A N 1
ATOM 561 C CA . HIS A 1 71 ? -4.516 -20.281 -0.195 1 98.88 71 HIS A CA 1
ATOM 562 C C . HIS A 1 71 ? -4.727 -20.938 1.163 1 98.88 71 HIS A C 1
ATOM 564 O O . HIS A 1 71 ? -5.867 -21.109 1.604 1 98.88 71 HIS A O 1
ATOM 570 N N . THR A 1 72 ? -3.654 -21.25 1.836 1 98.81 72 THR A N 1
ATOM 571 C CA . THR A 1 72 ? -3.73 -21.922 3.131 1 98.81 72 THR A CA 1
ATOM 572 C C . THR A 1 72 ? -3.094 -21.062 4.219 1 98.81 72 THR A C 1
ATOM 574 O O . THR A 1 72 ? -2.736 -21.562 5.285 1 98.81 72 THR A O 1
ATOM 577 N N . ALA A 1 73 ? -2.854 -19.859 3.973 1 98.62 73 ALA A N 1
ATOM 578 C CA . ALA A 1 73 ? -2.404 -18.828 4.91 1 98.62 73 ALA A CA 1
ATOM 579 C C . ALA A 1 73 ? -2.865 -17.438 4.469 1 98.62 73 ALA A C 1
ATOM 581 O O . ALA A 1 73 ? -3.445 -17.297 3.391 1 98.62 73 ALA A O 1
ATOM 582 N N . ALA A 1 74 ? -2.619 -16.469 5.34 1 98.5 74 ALA A N 1
ATOM 583 C CA . ALA A 1 74 ? -3.068 -15.102 5.098 1 98.5 74 ALA A CA 1
ATOM 584 C C . ALA A 1 74 ? -2.582 -14.594 3.744 1 98.5 74 ALA A C 1
ATOM 586 O O . ALA A 1 74 ? -1.533 -15.023 3.254 1 98.5 74 ALA A O 1
ATOM 587 N N . VAL A 1 75 ? -3.367 -13.734 3.137 1 98.81 75 VAL A N 1
ATOM 588 C CA . VAL A 1 75 ? -3.053 -13.188 1.82 1 98.81 75 VAL A CA 1
ATOM 589 C C . VAL A 1 75 ? -2.969 -11.664 1.899 1 98.81 75 VAL A C 1
ATOM 591 O O . VAL A 1 75 ? -3.988 -10.977 1.808 1 98.81 75 VAL A O 1
ATOM 594 N N . LYS A 1 76 ? -1.815 -11.234 2.02 1 97.94 76 LYS A N 1
ATOM 595 C CA . LYS A 1 76 ? -1.556 -9.805 2.002 1 97.94 76 LYS A CA 1
ATOM 596 C C . LYS A 1 76 ? -1.093 -9.344 0.622 1 97.94 76 LYS A C 1
ATOM 598 O O . LYS A 1 76 ? -1.44 -8.25 0.176 1 97.94 76 LYS A O 1
ATOM 603 N N . ALA A 1 77 ? -0.345 -10.148 -0.038 1 98.81 77 ALA A N 1
ATOM 604 C CA . ALA A 1 77 ? 0.276 -9.805 -1.315 1 98.81 77 ALA A CA 1
ATOM 605 C C . ALA A 1 77 ? -0.728 -9.922 -2.461 1 98.81 77 ALA A C 1
ATOM 607 O O . ALA A 1 77 ? -1.223 -11.008 -2.756 1 98.81 77 ALA A O 1
ATOM 608 N N . LEU A 1 78 ? -1.014 -8.867 -3.082 1 98.88 78 LEU A N 1
ATOM 609 C CA . LEU A 1 78 ? -1.897 -8.758 -4.238 1 98.88 78 LEU A CA 1
ATOM 610 C C . LEU A 1 78 ? -1.287 -7.863 -5.309 1 98.88 78 LEU A C 1
ATOM 612 O O . LEU A 1 78 ? -0.709 -6.82 -4.996 1 98.88 78 LEU A O 1
ATOM 616 N N . ALA A 1 79 ? -1.401 -8.258 -6.543 1 98.88 79 ALA A N 1
ATOM 617 C CA . ALA A 1 79 ? -0.93 -7.398 -7.629 1 98.88 79 ALA A CA 1
ATOM 618 C C . ALA A 1 79 ? -1.693 -7.68 -8.922 1 98.88 79 ALA A C 1
ATOM 620 O O . ALA A 1 79 ? -1.686 -8.805 -9.422 1 98.88 79 ALA A O 1
ATOM 621 N N . TRP A 1 80 ? -2.301 -6.652 -9.469 1 98.81 80 TRP A N 1
ATOM 622 C CA . TRP A 1 80 ? -2.945 -6.75 -10.773 1 98.81 80 TRP A CA 1
ATOM 623 C C . TRP A 1 80 ? -1.923 -6.609 -11.898 1 98.81 80 TRP A C 1
ATOM 625 O O . TRP A 1 80 ? -1.055 -5.734 -11.852 1 98.81 80 TRP A O 1
ATOM 635 N N . CYS A 1 81 ? -2.066 -7.426 -12.875 1 98.38 81 CYS A N 1
ATOM 636 C CA . CYS A 1 81 ? -1.183 -7.344 -14.031 1 98.38 81 CYS A CA 1
ATOM 637 C C . CYS A 1 81 ? -1.474 -6.094 -14.852 1 98.38 81 CYS A C 1
ATOM 639 O O . CYS A 1 81 ? -2.615 -5.863 -15.25 1 98.38 81 CYS A O 1
ATOM 641 N N . PRO A 1 82 ? -0.455 -5.355 -15.141 1 96.5 82 PRO A N 1
ATOM 642 C CA . PRO A 1 82 ? -0.715 -4.121 -15.883 1 96.5 82 PRO A CA 1
ATOM 643 C C . PRO A 1 82 ? -1.003 -4.375 -17.359 1 96.5 82 PRO A C 1
ATOM 645 O O . PRO A 1 82 ? -1.527 -3.494 -18.047 1 96.5 82 PRO A O 1
ATOM 648 N N . PHE A 1 83 ? -0.75 -5.535 -17.875 1 95.81 83 PHE A N 1
ATOM 649 C CA . PHE A 1 83 ? -0.878 -5.797 -19.297 1 95.81 83 PHE A CA 1
ATOM 650 C C . PHE A 1 83 ? -2.129 -6.617 -19.594 1 95.81 83 PHE A C 1
ATOM 652 O O . PHE A 1 83 ? -2.545 -6.738 -20.75 1 95.81 83 PHE A O 1
ATOM 659 N N . GLN A 1 84 ? -2.652 -7.184 -18.594 1 96.25 84 GLN A N 1
ATOM 660 C CA . GLN A 1 84 ? -3.863 -7.996 -18.688 1 96.25 84 GLN A CA 1
ATOM 661 C C . GLN A 1 84 ? -4.844 -7.66 -17.562 1 96.25 84 GLN A C 1
ATOM 663 O O . GLN A 1 84 ? -4.73 -8.195 -16.469 1 96.25 84 GLN A O 1
ATOM 668 N N . GLY A 1 85 ? -5.883 -7.016 -17.812 1 95.25 85 GLY A N 1
ATOM 669 C CA . GLY A 1 85 ? -6.746 -6.383 -16.812 1 95.25 85 GLY A CA 1
ATOM 670 C C . GLY A 1 85 ? -7.48 -7.375 -15.945 1 95.25 85 GLY A C 1
ATOM 671 O O . GLY A 1 85 ? -7.957 -7.023 -14.859 1 95.25 85 GLY A O 1
ATOM 672 N N . ASN A 1 86 ? -7.562 -8.617 -16.359 1 96.75 86 ASN A N 1
ATOM 673 C CA . ASN A 1 86 ? -8.297 -9.609 -15.586 1 96.75 86 ASN A CA 1
ATOM 674 C C . ASN A 1 86 ? -7.355 -10.609 -14.914 1 96.75 86 ASN A C 1
ATOM 676 O O . ASN A 1 86 ? -7.773 -11.703 -14.539 1 96.75 86 ASN A O 1
ATOM 680 N N . LEU A 1 87 ? -6.133 -10.25 -14.844 1 98.56 87 LEU A N 1
ATOM 681 C CA . LEU A 1 87 ? -5.145 -11.133 -14.234 1 98.56 87 LEU A CA 1
ATOM 682 C C . LEU A 1 87 ? -4.664 -10.578 -12.898 1 98.56 87 LEU A C 1
ATOM 684 O O . LEU A 1 87 ? -4.094 -9.484 -12.844 1 98.56 87 LEU A O 1
ATOM 688 N N . LEU A 1 88 ? -4.883 -11.367 -11.82 1 98.81 88 LEU A N 1
ATOM 689 C CA . LEU A 1 88 ? -4.453 -11.031 -10.469 1 98.81 88 LEU A CA 1
ATOM 690 C C . LEU A 1 88 ? -3.449 -12.055 -9.945 1 98.81 88 LEU A C 1
ATOM 692 O O . LEU A 1 88 ? -3.678 -13.266 -10.047 1 98.81 88 LEU A O 1
ATOM 696 N N . ALA A 1 89 ? -2.318 -11.57 -9.422 1 98.94 89 ALA A N 1
ATOM 697 C CA . ALA A 1 89 ? -1.402 -12.406 -8.656 1 98.94 89 ALA A CA 1
ATOM 698 C C . ALA A 1 89 ? -1.634 -12.242 -7.152 1 98.94 89 ALA A C 1
ATOM 700 O O . ALA A 1 89 ? -1.801 -11.117 -6.668 1 98.94 89 ALA A O 1
ATOM 701 N N . SER A 1 90 ? -1.709 -13.297 -6.445 1 98.94 90 SER A N 1
ATOM 702 C CA . SER A 1 90 ? -1.793 -13.289 -4.992 1 98.94 90 SER A CA 1
ATOM 703 C C . SER A 1 90 ? -0.712 -14.172 -4.371 1 98.94 90 SER A C 1
ATOM 705 O O . SER A 1 90 ? -0.264 -15.141 -4.984 1 98.94 90 SER A O 1
ATOM 707 N N . GLY A 1 91 ? -0.218 -13.797 -3.244 1 98.88 91 GLY A N 1
ATOM 708 C CA . GLY A 1 91 ? 0.801 -14.539 -2.518 1 98.88 91 GLY A CA 1
ATOM 709 C C . GLY A 1 91 ? 0.362 -14.945 -1.124 1 98.88 91 GLY A C 1
ATOM 710 O O . GLY A 1 91 ? -0.146 -14.117 -0.362 1 98.88 91 GLY A O 1
ATOM 711 N N . GLY A 1 92 ? 0.623 -16.156 -0.813 1 98.75 92 GLY A N 1
ATOM 712 C CA . GLY A 1 92 ? 0.242 -16.672 0.492 1 98.75 92 GLY A CA 1
ATOM 713 C C . GLY A 1 92 ? 1.351 -16.562 1.521 1 98.75 92 GLY A C 1
ATOM 714 O O . GLY A 1 92 ? 2.531 -16.672 1.184 1 98.75 92 GLY A O 1
ATOM 715 N N . GLY A 1 93 ? 0.997 -16.469 2.742 1 97.62 93 GLY A N 1
ATOM 716 C CA . GLY A 1 93 ? 1.927 -16.312 3.85 1 97.62 93 GLY A CA 1
ATOM 717 C C . GLY A 1 93 ? 2.648 -17.594 4.203 1 97.62 93 GLY A C 1
ATOM 718 O O . GLY A 1 93 ? 2.871 -18.453 3.338 1 97.62 93 GLY A O 1
ATOM 719 N N . GLY A 1 94 ? 3.199 -17.703 5.43 1 96 94 GLY A N 1
ATOM 720 C CA . GLY A 1 94 ? 4.129 -18.734 5.879 1 96 94 GLY A CA 1
ATOM 721 C C . GLY A 1 94 ? 3.578 -20.141 5.738 1 96 94 GLY A C 1
ATOM 722 O O . GLY A 1 94 ? 4.324 -21.078 5.441 1 96 94 GLY A O 1
ATOM 723 N N . GLY A 1 95 ? 2.342 -20.438 5.855 1 96.25 95 GLY A N 1
ATOM 724 C CA . GLY A 1 95 ? 1.762 -21.766 5.762 1 96.25 95 GLY A CA 1
ATOM 725 C C . GLY A 1 95 ? 1.348 -22.141 4.352 1 96.25 95 GLY A C 1
ATOM 726 O O . GLY A 1 95 ? 0.918 -23.266 4.102 1 96.25 95 GLY A O 1
ATOM 727 N N . ASP A 1 96 ? 1.615 -21.312 3.355 1 98 96 ASP A N 1
ATOM 728 C CA . ASP A 1 96 ? 1.134 -21.5 1.991 1 98 96 ASP A CA 1
ATOM 729 C C . ASP A 1 96 ? 2.287 -21.469 0.992 1 98 96 ASP A C 1
ATOM 731 O O . ASP A 1 96 ? 2.5 -22.422 0.247 1 98 96 ASP A O 1
ATOM 735 N N . HIS A 1 97 ? 3.107 -20.375 0.897 1 98.12 97 HIS A N 1
ATOM 736 C CA . HIS A 1 97 ? 4.344 -20.219 0.138 1 98.12 97 HIS A CA 1
ATOM 737 C C . HIS A 1 97 ? 4.059 -20.062 -1.353 1 98.12 97 HIS A C 1
ATOM 739 O O . HIS A 1 97 ? 4.984 -20.047 -2.166 1 98.12 97 HIS A O 1
ATOM 745 N N . CYS A 1 98 ? 2.82 -19.891 -1.761 1 98.75 98 CYS A N 1
ATOM 746 C CA . CYS A 1 98 ? 2.518 -19.953 -3.186 1 98.75 98 CYS A CA 1
ATOM 747 C C . CYS A 1 98 ? 2.162 -18.578 -3.736 1 98.75 98 CYS A C 1
ATOM 749 O O . CYS A 1 98 ? 1.511 -17.781 -3.059 1 98.75 98 CYS A O 1
ATOM 751 N N . ILE A 1 99 ? 2.588 -18.406 -4.914 1 98.88 99 ILE A N 1
ATOM 752 C CA . ILE A 1 99 ? 1.983 -17.406 -5.777 1 98.88 99 ILE A CA 1
ATOM 753 C C . ILE A 1 99 ? 0.906 -18.047 -6.648 1 98.88 99 ILE A C 1
ATOM 755 O O . ILE A 1 99 ? 1.151 -19.062 -7.301 1 98.88 99 ILE A O 1
ATOM 759 N N . LYS A 1 100 ? -0.242 -17.516 -6.637 1 98.94 100 LYS A N 1
ATOM 760 C CA . LYS A 1 100 ? -1.332 -17.969 -7.488 1 98.94 100 LYS A CA 1
ATOM 761 C C . LYS A 1 100 ? -1.797 -16.875 -8.445 1 98.94 100 LYS A C 1
ATOM 763 O O . LYS A 1 100 ? -1.827 -15.703 -8.07 1 98.94 100 LYS A O 1
ATOM 768 N N . LEU A 1 101 ? -2.076 -17.312 -9.664 1 98.81 101 LEU A N 1
ATOM 769 C CA . LEU A 1 101 ? -2.6 -16.406 -10.688 1 98.81 101 LEU A CA 1
ATOM 770 C C . LEU A 1 101 ? -4.066 -16.719 -10.977 1 98.81 101 LEU A C 1
ATOM 772 O O . LEU A 1 101 ? -4.449 -17.875 -11.117 1 98.81 101 LEU A O 1
ATOM 776 N N . TRP A 1 102 ? -4.828 -15.656 -11.094 1 98.81 102 TRP A N 1
ATOM 777 C CA . TRP A 1 102 ? -6.273 -15.797 -11.242 1 98.81 102 TRP A CA 1
ATOM 778 C C . TRP A 1 102 ? -6.77 -15.047 -12.477 1 98.81 102 TRP A C 1
ATOM 780 O O . TRP A 1 102 ? -6.328 -13.93 -12.742 1 98.81 102 TRP A O 1
ATOM 790 N N . ASN A 1 103 ? -7.664 -15.648 -13.18 1 98.62 103 ASN A N 1
ATOM 791 C CA . ASN A 1 103 ? -8.516 -14.93 -14.125 1 98.62 103 ASN A CA 1
ATOM 792 C C . ASN A 1 103 ? -9.766 -14.375 -13.438 1 98.62 103 ASN A C 1
ATOM 794 O O . ASN A 1 103 ? -10.664 -15.125 -13.07 1 98.62 103 ASN A O 1
ATOM 798 N N . THR A 1 104 ? -9.898 -13.094 -13.289 1 97.94 104 THR A N 1
ATOM 799 C CA . THR A 1 104 ? -10.961 -12.516 -12.469 1 97.94 104 THR A CA 1
ATOM 800 C C . THR A 1 104 ? -12.219 -12.273 -13.297 1 97.94 104 THR A C 1
ATOM 802 O O . THR A 1 104 ? -13.227 -11.797 -12.781 1 97.94 104 THR A O 1
ATOM 805 N N . HIS A 1 105 ? -12.102 -12.461 -14.57 1 96.31 105 HIS A N 1
ATOM 806 C CA . HIS A 1 105 ? -13.305 -12.477 -15.398 1 96.31 105 HIS A CA 1
ATOM 807 C C . HIS A 1 105 ? -14.062 -13.789 -15.25 1 96.31 105 HIS A C 1
ATOM 809 O O . HIS A 1 105 ? -15.281 -13.789 -15.102 1 96.31 105 HIS A O 1
ATOM 815 N N . THR A 1 106 ? -13.352 -14.906 -15.18 1 97.44 106 THR A N 1
ATOM 816 C CA . THR A 1 106 ? -13.984 -16.219 -15.141 1 97.44 106 THR A CA 1
ATOM 817 C C . THR A 1 106 ? -14.031 -16.75 -13.711 1 97.44 106 THR A C 1
ATOM 819 O O . THR A 1 106 ? -14.812 -17.656 -13.406 1 97.44 106 THR A O 1
ATOM 822 N N . GLY A 1 107 ? -13.133 -16.344 -12.906 1 97.69 107 GLY A N 1
ATOM 823 C CA . GLY A 1 107 ? -13.031 -16.844 -11.555 1 97.69 107 GLY A CA 1
ATOM 824 C C . GLY A 1 107 ? -12.133 -18.078 -11.445 1 97.69 107 GLY A C 1
ATOM 825 O O . GLY A 1 107 ? -12.086 -18.719 -10.398 1 97.69 107 GLY A O 1
ATOM 826 N N . ALA A 1 108 ? -11.328 -18.312 -12.461 1 98.31 108 ALA A N 1
ATOM 827 C CA . ALA A 1 108 ? -10.5 -19.516 -12.484 1 98.31 108 ALA A CA 1
ATOM 828 C C . ALA A 1 108 ? -9.102 -19.234 -11.961 1 98.31 108 ALA A C 1
ATOM 830 O O . ALA A 1 108 ? -8.523 -18.172 -12.242 1 98.31 108 ALA A O 1
ATOM 831 N N . ARG A 1 109 ? -8.609 -20.172 -11.234 1 98.38 109 ARG A N 1
ATOM 832 C CA . ARG A 1 109 ? -7.172 -20.156 -10.969 1 98.38 109 ARG A CA 1
ATOM 833 C C . ARG A 1 109 ? -6.383 -20.594 -12.195 1 98.38 109 ARG A C 1
ATOM 835 O O . ARG A 1 109 ? -6.609 -21.688 -12.734 1 98.38 109 ARG A O 1
ATOM 842 N N . LEU A 1 110 ? -5.492 -19.875 -12.641 1 98.06 110 LEU A N 1
ATOM 843 C CA . LEU A 1 110 ? -4.711 -20.156 -13.844 1 98.06 110 LEU A CA 1
ATOM 844 C C . LEU A 1 110 ? -3.477 -20.984 -13.5 1 98.06 110 LEU A C 1
ATOM 846 O O . LEU A 1 110 ? -3.117 -21.906 -14.234 1 98.06 110 LEU A O 1
ATOM 850 N N . ASN A 1 111 ? -2.762 -20.625 -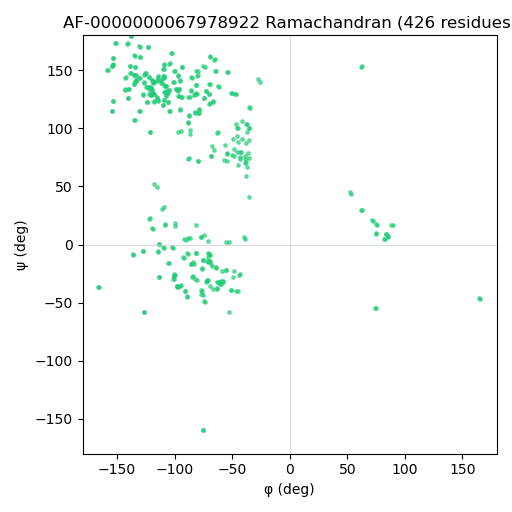12.438 1 97.94 111 ASN A N 1
ATOM 851 C CA . ASN A 1 111 ? -1.529 -21.297 -12.031 1 97.94 111 ASN A CA 1
ATOM 852 C C . ASN A 1 111 ? -1.284 -21.156 -10.531 1 97.94 111 ASN A C 1
ATOM 854 O O . ASN A 1 111 ? -1.932 -20.344 -9.859 1 97.94 111 ASN A O 1
ATOM 858 N N . SER A 1 112 ? -0.484 -21.984 -10 1 98.5 112 SER A N 1
ATOM 859 C CA . SER A 1 112 ? 0.014 -21.953 -8.633 1 98.5 112 SER A CA 1
ATOM 860 C C . SER A 1 112 ? 1.489 -22.344 -8.57 1 98.5 112 SER A C 1
ATOM 862 O O . SER A 1 112 ? 1.883 -23.406 -9.062 1 98.5 112 SER A O 1
ATOM 864 N N . PHE A 1 113 ? 2.273 -21.516 -7.984 1 98.19 113 PHE A N 1
ATOM 865 C CA . PHE A 1 113 ? 3.713 -21.734 -7.922 1 98.19 113 PHE A CA 1
ATOM 866 C C . PHE A 1 113 ? 4.199 -21.734 -6.48 1 98.19 113 PHE A C 1
ATOM 868 O O . PHE A 1 113 ? 3.984 -20.75 -5.75 1 98.19 113 PHE A O 1
ATOM 875 N N . ASP A 1 114 ? 4.801 -22.781 -6.086 1 97.75 114 ASP A N 1
ATOM 876 C CA . ASP A 1 114 ? 5.422 -22.828 -4.766 1 97.75 114 ASP A CA 1
ATOM 877 C C . ASP A 1 114 ? 6.77 -22.109 -4.77 1 97.75 114 ASP A C 1
ATOM 879 O O . ASP A 1 114 ? 7.715 -22.562 -5.422 1 97.75 114 ASP A O 1
ATOM 883 N N . THR A 1 115 ? 6.891 -21.031 -4.082 1 97.19 115 THR A N 1
ATOM 884 C CA . THR A 1 115 ? 8.133 -20.266 -4.047 1 97.19 115 THR A CA 1
ATOM 885 C C . THR A 1 115 ? 9.07 -20.812 -2.975 1 97.19 115 THR A C 1
ATOM 887 O O . THR A 1 115 ? 10.258 -20.469 -2.947 1 97.19 115 THR A O 1
ATOM 890 N N . GLY A 1 116 ? 8.516 -21.625 -2.031 1 96.31 116 GLY A N 1
ATOM 891 C CA . GLY A 1 116 ? 9.305 -22.156 -0.933 1 96.31 116 GLY A CA 1
ATOM 892 C C . GLY A 1 116 ? 9.406 -21.219 0.248 1 96.31 116 GLY A C 1
ATOM 893 O O . GLY A 1 116 ? 10.148 -21.484 1.2 1 96.31 116 GLY A O 1
ATOM 894 N N . SER A 1 117 ? 8.688 -20.156 0.197 1 97.62 117 SER A N 1
ATOM 895 C CA . SER A 1 117 ? 8.789 -19.141 1.245 1 97.62 117 SER A CA 1
ATOM 896 C C . SER A 1 117 ? 7.508 -18.328 1.36 1 97.62 117 SER A C 1
ATOM 898 O O . SER A 1 117 ? 6.727 -18.25 0.408 1 97.62 117 SER A O 1
ATOM 900 N N . GLN A 1 118 ? 7.305 -17.797 2.592 1 97.88 118 GLN A N 1
ATOM 901 C CA . GLN A 1 118 ? 6.223 -16.828 2.764 1 97.88 118 GLN A CA 1
ATOM 902 C C . GLN A 1 118 ? 6.305 -15.727 1.715 1 97.88 118 GLN A C 1
ATOM 904 O O . GLN A 1 118 ? 7.367 -15.141 1.507 1 97.88 118 GLN A O 1
ATOM 909 N N . VAL A 1 119 ? 5.191 -15.438 1.032 1 98.56 119 VAL A N 1
ATOM 910 C CA . VAL A 1 119 ? 5.129 -14.328 0.081 1 98.56 119 VAL A CA 1
ATOM 911 C C . VAL A 1 119 ? 4.559 -13.094 0.768 1 98.56 119 VAL A C 1
ATOM 913 O O . VAL A 1 119 ? 3.383 -13.062 1.142 1 98.56 119 VAL A O 1
ATOM 916 N N . CYS A 1 120 ? 5.363 -12.055 0.858 1 98.38 120 CYS A N 1
ATOM 917 C CA . CYS A 1 120 ? 4.988 -10.891 1.655 1 98.38 120 CYS A CA 1
ATOM 918 C C . CYS A 1 120 ? 4.402 -9.797 0.775 1 98.38 120 CYS A C 1
ATOM 920 O O . CYS A 1 120 ? 3.525 -9.047 1.209 1 98.38 120 CYS A O 1
ATOM 922 N N . SER A 1 121 ? 4.934 -9.688 -0.379 1 98.56 121 SER A N 1
ATOM 923 C CA . SER A 1 121 ? 4.508 -8.641 -1.305 1 98.56 121 SER A CA 1
ATOM 924 C C . SER A 1 121 ? 4.75 -9.055 -2.752 1 98.56 121 SER A C 1
ATOM 926 O O . SER A 1 121 ? 5.613 -9.891 -3.029 1 98.56 121 SER A O 1
ATOM 928 N N . LEU A 1 122 ? 3.982 -8.477 -3.648 1 98.88 122 LEU A N 1
ATOM 929 C CA . LEU A 1 122 ? 4.094 -8.688 -5.086 1 98.88 122 LEU A CA 1
ATOM 930 C C . LEU A 1 122 ? 4.059 -7.359 -5.836 1 98.88 122 LEU A C 1
ATOM 932 O O . LEU A 1 122 ? 3.297 -6.461 -5.473 1 98.88 122 LEU A O 1
ATOM 936 N N . LEU A 1 123 ? 4.871 -7.273 -6.867 1 98.62 123 LEU A N 1
ATOM 937 C CA . LEU A 1 123 ? 4.844 -6.152 -7.801 1 98.62 123 LEU A CA 1
ATOM 938 C C . LEU A 1 123 ? 5.047 -6.637 -9.234 1 98.62 123 LEU A C 1
ATOM 940 O O . LEU A 1 123 ? 5.969 -7.41 -9.508 1 98.62 123 LEU A O 1
ATOM 944 N N . TRP A 1 124 ? 4.211 -6.129 -10.133 1 98.31 124 TRP A N 1
ATOM 945 C CA . TRP A 1 124 ? 4.484 -6.336 -11.547 1 98.31 124 TRP A CA 1
ATOM 946 C C . TRP A 1 124 ? 5.441 -5.273 -12.078 1 98.31 124 TRP A C 1
ATOM 948 O O . TRP A 1 124 ? 5.367 -4.105 -11.688 1 98.31 124 TRP A O 1
ATOM 958 N N . ASN A 1 125 ? 6.301 -5.684 -12.977 1 96.44 125 ASN A N 1
ATOM 959 C CA . ASN A 1 125 ? 7.02 -4.734 -13.82 1 96.44 125 ASN A CA 1
ATOM 960 C C . ASN A 1 125 ? 6.078 -4.004 -14.773 1 96.44 125 ASN A C 1
ATOM 962 O O . ASN A 1 125 ? 5.371 -4.637 -15.555 1 96.44 125 ASN A O 1
ATOM 966 N N . LYS A 1 126 ? 6.133 -2.742 -14.633 1 94.06 126 LYS A N 1
ATOM 967 C CA . LYS A 1 126 ? 5.215 -1.956 -15.453 1 94.06 126 LYS A CA 1
ATOM 968 C C . LYS A 1 126 ? 5.629 -1.978 -16.922 1 94.06 126 LYS A C 1
ATOM 970 O O . LYS A 1 126 ? 4.832 -1.653 -17.797 1 94.06 126 LYS A O 1
ATOM 975 N N . ASN A 1 127 ? 6.824 -2.391 -17.25 1 90.31 127 ASN A N 1
ATOM 976 C CA . ASN A 1 127 ? 7.375 -2.248 -18.594 1 90.31 127 ASN A CA 1
ATOM 977 C C . ASN A 1 127 ? 7.566 -3.604 -19.266 1 90.31 127 ASN A C 1
ATOM 979 O O . ASN A 1 127 ? 7.57 -3.693 -20.5 1 90.31 127 ASN A O 1
ATOM 983 N N . GLU A 1 128 ? 7.77 -4.633 -18.516 1 93.19 128 GLU A N 1
ATOM 984 C CA . GLU A 1 128 ? 7.977 -5.992 -19 1 93.19 128 GLU A CA 1
ATOM 985 C C . GLU A 1 128 ? 7.078 -6.988 -18.281 1 93.19 128 GLU A C 1
ATOM 987 O O . GLU A 1 128 ? 6.582 -6.703 -17.188 1 93.19 128 GLU A O 1
ATOM 992 N N . ARG A 1 129 ? 6.922 -8.102 -18.891 1 95.56 129 ARG A N 1
ATOM 993 C CA . ARG A 1 129 ? 6.086 -9.141 -18.297 1 95.56 129 ARG A CA 1
ATOM 994 C C . ARG A 1 129 ? 6.844 -9.906 -17.219 1 95.56 129 ARG A C 1
ATOM 996 O O . ARG A 1 129 ? 7.199 -11.07 -17.406 1 95.56 129 ARG A O 1
ATOM 1003 N N . GLU A 1 130 ? 7.059 -9.242 -16.109 1 96.75 130 GLU A N 1
ATOM 1004 C CA . GLU A 1 130 ? 7.801 -9.789 -14.969 1 96.75 130 GLU A CA 1
ATOM 1005 C C . GLU A 1 130 ? 7.086 -9.5 -13.656 1 96.75 130 GLU A C 1
ATOM 1007 O O . GLU A 1 130 ? 6.406 -8.477 -13.523 1 96.75 130 GLU A O 1
ATOM 1012 N N . LEU A 1 131 ? 7.203 -10.453 -12.734 1 98.06 131 LEU A N 1
ATOM 1013 C CA . LEU A 1 131 ? 6.633 -10.344 -11.398 1 98.06 131 LEU A CA 1
ATOM 1014 C C . LEU A 1 131 ? 7.719 -10.414 -10.328 1 98.06 131 LEU A C 1
ATOM 1016 O O . LEU A 1 131 ? 8.594 -11.281 -10.391 1 98.06 131 LEU A O 1
ATOM 1020 N N . LEU A 1 132 ? 7.707 -9.484 -9.43 1 98.06 132 LEU A N 1
ATOM 1021 C CA . LEU A 1 132 ? 8.641 -9.469 -8.312 1 98.06 132 LEU A CA 1
ATOM 1022 C C . LEU A 1 132 ? 7.945 -9.867 -7.012 1 98.06 132 LEU A C 1
ATOM 1024 O O . LEU A 1 132 ? 6.871 -9.344 -6.699 1 98.06 132 LEU A O 1
ATOM 1028 N N . SER A 1 133 ? 8.516 -10.789 -6.277 1 98.5 133 SER A N 1
ATOM 1029 C CA . SER A 1 133 ? 8 -11.203 -4.977 1 98.5 133 SER A CA 1
ATOM 1030 C C . SER A 1 133 ? 9.031 -10.961 -3.875 1 98.5 133 SER A C 1
ATOM 1032 O O . SER A 1 133 ? 10.234 -11.094 -4.105 1 98.5 133 SER A O 1
ATOM 1034 N N . SER A 1 134 ? 8.555 -10.539 -2.738 1 98.31 134 SER A N 1
ATOM 1035 C CA . SER A 1 134 ? 9.406 -10.5 -1.555 1 98.31 134 SER A CA 1
ATOM 1036 C C . SER A 1 134 ? 9.078 -11.641 -0.599 1 98.31 134 SER A C 1
ATOM 1038 O O . SER A 1 134 ? 7.941 -12.109 -0.549 1 98.31 134 SER A O 1
ATOM 1040 N N . HIS A 1 135 ? 10.047 -12 0.231 1 98 135 HIS A N 1
ATOM 1041 C CA . HIS A 1 135 ? 9.875 -13.242 0.98 1 98 135 HIS A CA 1
ATOM 1042 C C . HIS A 1 135 ? 10.352 -13.086 2.422 1 98 135 HIS A C 1
ATOM 1044 O O . HIS A 1 135 ? 11.156 -12.203 2.721 1 98 135 HIS A O 1
ATOM 1050 N N . GLY A 1 136 ? 9.789 -13.914 3.387 1 93.25 136 GLY A N 1
ATOM 1051 C CA . GLY A 1 136 ? 10.062 -13.812 4.812 1 93.25 136 GLY A CA 1
ATOM 1052 C C . GLY A 1 136 ? 10.789 -15.023 5.371 1 93.25 136 GLY A C 1
ATOM 1053 O O . GLY A 1 136 ? 11.055 -15.094 6.57 1 93.25 136 GLY A O 1
ATOM 1054 N N . PHE A 1 137 ? 11.016 -16.062 4.707 1 84.69 137 PHE A N 1
ATOM 1055 C CA . PHE A 1 137 ? 11.703 -17.234 5.219 1 84.69 137 PHE A CA 1
ATOM 1056 C C . PHE A 1 137 ? 12.742 -17.734 4.215 1 84.69 137 PHE A C 1
ATOM 1058 O O . PHE A 1 137 ? 12.734 -17.328 3.055 1 84.69 137 PHE A O 1
ATOM 1065 N N . THR A 1 138 ? 13.664 -18.531 4.656 1 78.69 138 THR A N 1
ATOM 1066 C CA . THR A 1 138 ? 14.75 -19.297 4.055 1 78.69 138 THR A CA 1
ATOM 1067 C C . THR A 1 138 ? 15.906 -18.359 3.67 1 78.69 138 THR A C 1
ATOM 1069 O O . THR A 1 138 ? 17.031 -18.562 4.117 1 78.69 138 THR A O 1
ATOM 1072 N N . LYS A 1 139 ? 15.594 -17.234 2.82 1 90.5 139 LYS A N 1
ATOM 1073 C CA . LYS A 1 139 ? 16.703 -16.422 2.35 1 90.5 139 LYS A CA 1
ATOM 1074 C C . LYS A 1 139 ? 16.375 -14.93 2.449 1 90.5 139 LYS A C 1
ATOM 1076 O O . LYS A 1 139 ? 17.234 -14.078 2.232 1 90.5 139 LYS A O 1
ATOM 1081 N N . ASN A 1 140 ? 15.094 -14.539 2.779 1 94.75 140 ASN A N 1
ATOM 1082 C CA . ASN A 1 140 ? 14.641 -13.156 2.865 1 94.75 140 ASN A CA 1
ATOM 1083 C C . ASN A 1 140 ? 14.969 -12.375 1.596 1 94.75 140 ASN A C 1
ATOM 1085 O O . ASN A 1 140 ? 15.531 -11.281 1.663 1 94.75 140 ASN A O 1
ATOM 1089 N N . GLN A 1 141 ? 14.719 -12.961 0.504 1 94.12 141 GLN A N 1
ATOM 1090 C CA . GLN A 1 141 ? 15.109 -12.406 -0.789 1 94.12 141 GLN A CA 1
ATOM 1091 C C . GLN A 1 141 ? 13.906 -11.797 -1.505 1 94.12 141 GLN A C 1
ATOM 1093 O O . GLN A 1 141 ? 12.758 -12.008 -1.103 1 94.12 141 GLN A O 1
ATOM 1098 N N . LEU A 1 142 ? 14.25 -11.023 -2.49 1 96.44 142 LEU A N 1
ATOM 1099 C CA . LEU A 1 142 ? 13.297 -10.781 -3.568 1 96.44 142 LEU A CA 1
ATOM 1100 C C . LEU A 1 142 ? 13.562 -11.711 -4.75 1 96.44 142 LEU A C 1
ATOM 1102 O O . LEU A 1 142 ? 14.711 -12.039 -5.039 1 96.44 142 LEU A O 1
ATOM 1106 N N . THR A 1 143 ? 12.531 -12.117 -5.422 1 96.38 143 THR A N 1
ATOM 1107 C CA . THR A 1 143 ? 12.672 -12.984 -6.586 1 96.38 143 THR A CA 1
ATOM 1108 C C . THR A 1 143 ? 11.93 -12.398 -7.789 1 96.38 143 THR A C 1
ATOM 1110 O O . THR A 1 143 ? 10.758 -12.016 -7.68 1 96.38 143 THR A O 1
ATOM 1113 N N . LEU A 1 144 ? 12.648 -12.328 -8.875 1 95.88 144 LEU A N 1
ATOM 1114 C CA . LEU A 1 144 ? 12.062 -11.875 -10.133 1 95.88 144 LEU A CA 1
ATOM 1115 C C . LEU A 1 144 ? 11.648 -13.07 -10.992 1 95.88 144 LEU A C 1
ATOM 1117 O O . LEU A 1 144 ? 12.461 -13.961 -11.258 1 95.88 144 LEU A O 1
ATOM 1121 N N . TRP A 1 145 ? 10.414 -13.031 -11.422 1 97.44 145 TRP A N 1
ATOM 1122 C CA . TRP A 1 145 ? 9.852 -14.102 -12.234 1 97.44 145 TRP A CA 1
ATOM 1123 C C . TRP A 1 145 ? 9.508 -13.602 -13.633 1 97.44 145 TRP A C 1
ATOM 1125 O O . TRP A 1 145 ? 8.961 -12.508 -13.797 1 97.44 145 TRP A O 1
ATOM 1135 N N . LYS A 1 146 ? 9.766 -14.469 -14.609 1 96 146 LYS A N 1
ATOM 1136 C CA . LYS A 1 146 ? 9.289 -14.188 -15.961 1 96 146 LYS A CA 1
ATOM 1137 C C . LYS A 1 146 ? 7.855 -14.672 -16.156 1 96 146 LYS A C 1
ATOM 1139 O O . LYS A 1 146 ? 7.531 -15.82 -15.82 1 96 146 LYS A O 1
ATOM 1144 N N . TYR A 1 147 ? 7.066 -13.875 -16.672 1 96.31 147 TYR A N 1
ATOM 1145 C CA . TYR A 1 147 ? 5.695 -14.273 -16.969 1 96.31 147 TYR A CA 1
ATOM 1146 C C . TYR A 1 147 ? 5.512 -14.508 -18.469 1 96.31 147 TYR A C 1
ATOM 1148 O O . TYR A 1 147 ? 6.043 -13.766 -19.297 1 96.31 147 TYR A O 1
ATOM 1156 N N . PRO A 1 148 ? 4.887 -15.625 -18.797 1 95.25 148 PRO A N 1
ATOM 1157 C CA . PRO A 1 148 ? 3.992 -16.5 -18.031 1 95.25 148 PRO A CA 1
ATOM 1158 C C . PRO A 1 148 ? 4.684 -17.766 -17.531 1 95.25 148 PRO A C 1
ATOM 1160 O O . PRO A 1 148 ? 4.094 -18.531 -16.766 1 95.25 148 PRO A O 1
ATOM 1163 N N . SER A 1 149 ? 5.891 -17.922 -17.859 1 95.44 149 SER A N 1
ATOM 1164 C CA . SER A 1 149 ? 6.559 -19.172 -17.516 1 95.44 149 SER A CA 1
ATOM 1165 C C . SER A 1 149 ? 6.832 -19.266 -16.016 1 95.44 149 SER A C 1
ATOM 1167 O O . SER A 1 149 ? 6.902 -20.359 -15.453 1 95.44 149 SER A O 1
ATOM 1169 N N . MET A 1 150 ? 7.027 -18.203 -15.406 1 96.56 150 MET A N 1
ATOM 1170 C CA . MET A 1 150 ? 7.379 -18.031 -14 1 96.56 150 MET A CA 1
ATOM 1171 C C . MET A 1 150 ? 8.727 -18.688 -13.695 1 96.56 150 MET A C 1
ATOM 1173 O O . MET A 1 150 ? 8.922 -19.219 -12.602 1 96.56 150 MET A O 1
ATOM 1177 N N . VAL A 1 151 ? 9.492 -18.672 -14.719 1 95.94 151 VAL A N 1
ATOM 1178 C CA . VAL A 1 151 ? 10.883 -19.047 -14.477 1 95.94 151 VAL A CA 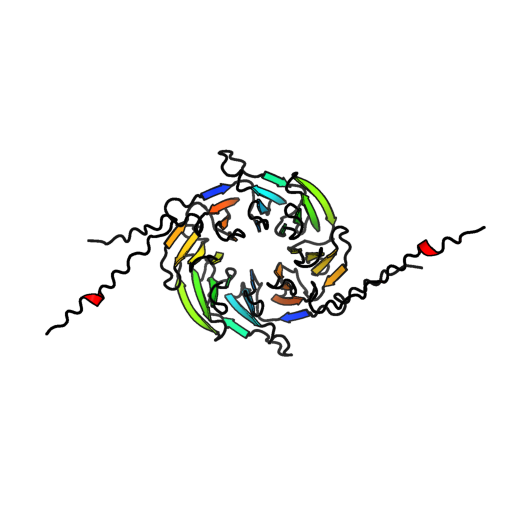1
ATOM 1179 C C . VAL A 1 151 ? 11.57 -17.938 -13.672 1 95.94 151 VAL A C 1
ATOM 1181 O O . VAL A 1 151 ? 11.383 -16.75 -13.945 1 95.94 151 VAL A O 1
ATOM 1184 N N . LYS A 1 152 ? 12.336 -18.391 -12.742 1 93.94 152 LYS A N 1
ATOM 1185 C CA . LYS A 1 152 ? 13.086 -17.438 -11.922 1 93.94 152 LYS A CA 1
ATOM 1186 C C . LYS A 1 152 ? 14.18 -16.75 -12.734 1 93.94 152 LYS A C 1
ATOM 1188 O O . LYS A 1 152 ? 15.062 -17.422 -13.273 1 93.94 152 LYS A O 1
ATOM 1193 N N . MET A 1 153 ? 14.125 -15.445 -12.805 1 92.69 153 MET A N 1
ATOM 1194 C CA . MET A 1 153 ? 15.102 -14.68 -13.57 1 92.69 153 MET A CA 1
ATOM 1195 C C . MET A 1 153 ? 16.234 -14.18 -12.672 1 92.69 153 MET A C 1
ATOM 1197 O O . MET A 1 153 ? 17.375 -14.047 -13.109 1 92.69 153 MET A O 1
ATOM 1201 N N . ALA A 1 154 ? 15.898 -13.828 -11.43 1 91 154 ALA A N 1
ATOM 1202 C CA . ALA A 1 154 ? 16.875 -13.266 -10.508 1 91 154 ALA A CA 1
ATOM 1203 C C . ALA A 1 154 ? 16.438 -13.445 -9.055 1 91 154 ALA A C 1
ATOM 1205 O O . ALA A 1 154 ? 15.25 -13.539 -8.766 1 91 154 ALA A O 1
ATOM 1206 N N . GLU A 1 155 ? 17.391 -13.562 -8.195 1 92.19 155 GLU A N 1
ATOM 1207 C CA . GLU A 1 155 ? 17.234 -13.484 -6.75 1 92.19 155 GLU A CA 1
ATOM 1208 C C . GLU A 1 155 ? 18.016 -12.312 -6.172 1 92.19 155 GLU A C 1
ATOM 1210 O O . GLU A 1 155 ? 19.234 -12.211 -6.379 1 92.19 155 GLU A O 1
ATOM 1215 N N . LEU A 1 156 ? 17.328 -11.516 -5.539 1 91.88 156 LEU A N 1
ATOM 1216 C CA . LEU A 1 156 ? 17.938 -10.328 -4.965 1 91.88 156 LEU A CA 1
ATOM 1217 C C . LEU A 1 156 ? 18.125 -10.484 -3.457 1 91.88 156 LEU A C 1
ATOM 1219 O O . LEU A 1 156 ? 17.141 -10.5 -2.709 1 91.88 156 LEU A O 1
ATOM 1223 N N . ASN A 1 157 ? 19.375 -10.5 -3.158 1 91.56 157 ASN A N 1
ATOM 1224 C CA . ASN A 1 157 ? 19.719 -10.75 -1.761 1 91.56 157 ASN A CA 1
ATOM 1225 C C . ASN A 1 157 ? 20.281 -9.5 -1.089 1 91.56 157 ASN A C 1
ATOM 1227 O O . ASN A 1 157 ? 20.875 -8.648 -1.751 1 91.56 157 ASN A O 1
ATOM 1231 N N . GLY A 1 158 ? 20.094 -9.375 0.198 1 90 158 GLY A N 1
ATOM 1232 C CA . GLY A 1 158 ? 20.625 -8.273 0.982 1 90 158 GLY A CA 1
ATOM 1233 C C . GLY A 1 158 ? 19.984 -8.148 2.352 1 90 158 GLY A C 1
ATOM 1234 O O . GLY A 1 158 ? 20.672 -8.031 3.361 1 90 158 GLY A O 1
ATOM 1235 N N . HIS A 1 159 ? 18.719 -8.227 2.316 1 93.44 159 HIS A N 1
ATOM 1236 C CA . HIS A 1 159 ? 18.016 -8.188 3.592 1 93.44 159 HIS A CA 1
ATOM 1237 C C . HIS A 1 159 ? 18.359 -9.398 4.453 1 93.44 159 HIS A C 1
ATOM 1239 O O . HIS A 1 159 ? 18.594 -10.492 3.928 1 93.44 159 HIS A O 1
ATOM 1245 N N . THR A 1 160 ? 18.344 -9.234 5.777 1 94.75 160 THR A N 1
ATOM 1246 C CA . THR A 1 160 ? 18.703 -10.32 6.688 1 94.75 160 THR A CA 1
ATOM 1247 C C . THR A 1 160 ? 17.484 -10.766 7.5 1 94.75 160 THR A C 1
ATOM 1249 O O . THR A 1 160 ? 17.609 -11.586 8.406 1 94.75 160 THR A O 1
ATOM 1252 N N . SER A 1 161 ? 16.391 -10.211 7.316 1 96.44 161 SER A N 1
ATOM 1253 C CA . SER A 1 161 ? 15.109 -10.594 7.891 1 96.44 161 SER A CA 1
ATOM 1254 C C . SER A 1 161 ? 13.984 -10.438 6.871 1 96.44 161 SER A C 1
ATOM 1256 O O . SER A 1 161 ? 14.211 -9.977 5.754 1 96.44 161 SER A O 1
ATOM 1258 N N . ARG A 1 162 ? 12.836 -10.906 7.293 1 96.62 162 ARG A N 1
ATOM 1259 C CA . ARG A 1 162 ? 11.656 -10.922 6.434 1 96.62 162 ARG A CA 1
ATOM 1260 C C . ARG A 1 162 ? 11.461 -9.578 5.738 1 96.62 162 ARG A C 1
ATOM 1262 O O . ARG A 1 162 ? 11.531 -8.523 6.379 1 96.62 162 ARG A O 1
ATOM 1269 N N . VAL A 1 163 ? 11.281 -9.578 4.379 1 97.5 163 VAL A N 1
ATOM 1270 C CA . VAL A 1 163 ? 11 -8.367 3.611 1 97.5 163 VAL A CA 1
ATOM 1271 C C . VAL A 1 163 ? 9.516 -8.039 3.686 1 97.5 163 VAL A C 1
ATOM 1273 O O . VAL A 1 163 ? 8.688 -8.695 3.045 1 97.5 163 VAL A O 1
ATOM 1276 N N . LEU A 1 164 ? 9.203 -6.996 4.293 1 96.06 164 LEU A N 1
ATOM 1277 C CA . LEU A 1 164 ? 7.832 -6.711 4.703 1 96.06 164 LEU A CA 1
ATOM 1278 C C . LEU A 1 164 ? 7.09 -5.938 3.617 1 96.06 164 LEU A C 1
ATOM 1280 O O . LEU A 1 164 ? 5.906 -6.176 3.379 1 96.06 164 LEU A O 1
ATOM 1284 N N . TYR A 1 165 ? 7.785 -4.992 2.986 1 96.88 165 TYR A N 1
ATOM 1285 C CA . TYR A 1 165 ? 7.129 -4.078 2.059 1 96.88 165 TYR A CA 1
ATOM 1286 C C . TYR A 1 165 ? 7.98 -3.855 0.814 1 96.88 165 TYR A C 1
ATOM 1288 O O . TYR A 1 165 ? 9.211 -3.885 0.883 1 96.88 165 TYR A O 1
ATOM 1296 N N . MET A 1 166 ? 7.305 -3.662 -0.236 1 97.75 166 MET A N 1
ATOM 1297 C CA . MET A 1 166 ? 7.898 -3.174 -1.477 1 97.75 166 MET A CA 1
ATOM 1298 C C . MET A 1 166 ? 7.059 -2.055 -2.082 1 97.75 166 MET A C 1
ATOM 1300 O O . MET A 1 166 ? 5.828 -2.078 -1.993 1 97.75 166 MET A O 1
ATOM 1304 N N . THR A 1 167 ? 7.719 -1.124 -2.686 1 97.75 167 THR A N 1
ATOM 1305 C CA . THR A 1 167 ? 7.051 -0.118 -3.504 1 97.75 167 THR A CA 1
ATOM 1306 C C . THR A 1 167 ? 7.879 0.214 -4.738 1 97.75 167 THR A C 1
ATOM 1308 O O . THR A 1 167 ? 9.109 0.178 -4.695 1 97.75 167 THR A O 1
ATOM 1311 N N . GLN A 1 168 ? 7.195 0.448 -5.758 1 96.88 168 GLN A N 1
ATOM 1312 C CA . GLN A 1 168 ? 7.824 0.739 -7.039 1 96.88 168 GLN A CA 1
ATOM 1313 C C . GLN A 1 168 ? 7.809 2.236 -7.332 1 96.88 168 GLN A C 1
ATOM 1315 O O . GLN A 1 168 ? 6.805 2.91 -7.094 1 96.88 168 GLN A O 1
ATOM 1320 N N . SER A 1 169 ? 8.945 2.703 -7.887 1 95.25 169 SER A N 1
ATOM 1321 C CA . SER A 1 169 ? 9.016 4.113 -8.258 1 95.25 169 SER A CA 1
ATOM 1322 C C . SER A 1 169 ? 8.031 4.441 -9.375 1 95.25 169 SER A C 1
ATOM 1324 O O . SER A 1 169 ? 7.633 3.557 -10.141 1 95.25 169 SER A O 1
ATOM 1326 N N . PRO A 1 170 ? 7.711 5.754 -9.477 1 94.25 170 PRO A N 1
ATOM 1327 C CA . PRO A 1 170 ? 6.703 6.133 -10.469 1 94.25 170 PRO A CA 1
ATOM 1328 C C . PRO A 1 170 ? 7.117 5.773 -11.898 1 94.25 170 PRO A C 1
ATOM 1330 O O . PRO A 1 170 ? 6.266 5.418 -12.719 1 94.25 170 PRO A O 1
ATOM 1333 N N . ASP A 1 171 ? 8.352 5.781 -12.258 1 90.69 171 ASP A N 1
ATOM 1334 C CA . ASP A 1 171 ? 8.805 5.461 -13.602 1 90.69 171 ASP A CA 1
ATOM 1335 C C . ASP A 1 171 ? 8.891 3.951 -13.812 1 90.69 171 ASP A C 1
ATOM 1337 O O . ASP A 1 171 ? 9.188 3.488 -14.914 1 90.69 171 ASP A O 1
ATOM 1341 N N . GLY A 1 172 ? 8.695 3.188 -12.758 1 93 172 GLY A N 1
ATOM 1342 C CA . GLY A 1 172 ? 8.641 1.737 -12.836 1 93 172 GLY A CA 1
ATOM 1343 C C . GLY A 1 172 ? 10.008 1.085 -12.812 1 93 172 GLY A C 1
ATOM 1344 O O . GLY A 1 172 ? 10.117 -0.141 -12.883 1 93 172 GLY A O 1
ATOM 1345 N N . CYS A 1 173 ? 11.047 1.789 -12.555 1 87.06 173 CYS A N 1
ATOM 1346 C CA . CYS A 1 173 ? 12.391 1.26 -12.781 1 87.06 173 CYS A CA 1
ATOM 1347 C C . CYS A 1 173 ? 13.016 0.792 -11.469 1 87.06 173 CYS A C 1
ATOM 1349 O O . CYS A 1 173 ? 13.852 -0.11 -11.469 1 87.06 173 CYS A O 1
ATOM 1351 N N . THR A 1 174 ? 12.633 1.409 -10.398 1 90.94 174 THR A N 1
ATOM 1352 C CA . THR A 1 174 ? 13.266 1.133 -9.109 1 90.94 174 THR A CA 1
ATOM 1353 C C . THR A 1 174 ? 12.242 0.579 -8.117 1 90.94 174 THR A C 1
ATOM 1355 O O . THR A 1 174 ? 11.109 1.053 -8.062 1 90.94 174 THR A O 1
ATOM 1358 N N . VAL A 1 175 ? 12.664 -0.398 -7.352 1 95.25 175 VAL A N 1
ATOM 1359 C CA . VAL A 1 175 ? 11.852 -0.919 -6.258 1 95.25 175 VAL A CA 1
ATOM 1360 C C . VAL A 1 175 ? 12.547 -0.643 -4.926 1 95.25 175 VAL A C 1
ATOM 1362 O O . VAL A 1 175 ? 13.742 -0.896 -4.777 1 95.25 175 VAL A O 1
ATOM 1365 N N . ALA A 1 176 ? 11.852 -0.026 -4.016 1 95.06 176 ALA A N 1
ATOM 1366 C CA . ALA A 1 176 ? 12.305 0.086 -2.631 1 95.06 176 ALA A CA 1
ATOM 1367 C C . ALA A 1 176 ? 11.68 -0.999 -1.762 1 95.06 176 ALA A C 1
ATOM 1369 O O . ALA A 1 176 ? 10.484 -1.285 -1.88 1 95.06 176 ALA A O 1
ATOM 1370 N N . SER A 1 177 ? 12.469 -1.641 -0.968 1 96.38 177 SER A N 1
ATOM 1371 C CA . SER A 1 177 ? 11.977 -2.654 -0.04 1 96.38 177 SER A CA 1
ATOM 1372 C C . SER A 1 177 ? 12.344 -2.307 1.399 1 96.38 177 SER A C 1
ATOM 1374 O O . SER A 1 177 ? 13.367 -1.671 1.65 1 96.38 177 SER A O 1
ATOM 1376 N N . ALA A 1 178 ? 11.484 -2.615 2.312 1 96.5 178 ALA A N 1
ATOM 1377 C CA . ALA A 1 178 ? 11.703 -2.502 3.752 1 96.5 178 ALA A CA 1
ATOM 1378 C C . ALA A 1 178 ? 11.57 -3.859 4.434 1 96.5 178 ALA A C 1
ATOM 1380 O O . ALA A 1 178 ? 10.625 -4.602 4.176 1 96.5 178 ALA A O 1
ATOM 1381 N N . ALA A 1 179 ? 12.547 -4.102 5.277 1 96.38 179 ALA A N 1
ATOM 1382 C CA . ALA A 1 179 ? 12.562 -5.41 5.93 1 96.38 179 ALA A CA 1
ATOM 1383 C C . ALA A 1 179 ? 12.562 -5.266 7.449 1 96.38 179 ALA A C 1
ATOM 1385 O O . ALA A 1 179 ? 12.734 -4.164 7.973 1 96.38 179 ALA A O 1
ATOM 1386 N N . ALA A 1 180 ? 12.375 -6.379 8.125 1 95.69 180 ALA A N 1
ATOM 1387 C CA . ALA A 1 180 ? 12.352 -6.41 9.586 1 95.69 180 ALA A CA 1
ATOM 1388 C C . ALA A 1 180 ? 13.734 -6.145 10.164 1 95.69 180 ALA A C 1
ATOM 1390 O O . ALA A 1 180 ? 13.875 -5.887 11.359 1 95.69 180 ALA A O 1
ATOM 1391 N N . ASP A 1 181 ? 14.766 -6.207 9.406 1 93 181 ASP A N 1
ATOM 1392 C CA . ASP A 1 181 ? 16.109 -5.855 9.859 1 93 181 ASP A CA 1
ATOM 1393 C C . ASP A 1 181 ? 16.281 -4.34 9.93 1 93 181 ASP A C 1
ATOM 1395 O O . ASP A 1 181 ? 17.406 -3.85 10.086 1 93 181 ASP A O 1
ATOM 1399 N N . GLU A 1 182 ? 15.18 -3.555 9.703 1 91.81 182 GLU A N 1
ATOM 1400 C CA . GLU A 1 182 ? 15.078 -2.107 9.867 1 91.81 182 GLU A CA 1
ATOM 1401 C C . GLU A 1 182 ? 15.852 -1.375 8.773 1 91.81 182 GLU A C 1
ATOM 1403 O O . GLU A 1 182 ? 16.219 -0.211 8.938 1 91.81 182 GLU A O 1
ATOM 1408 N N . THR A 1 183 ? 16.094 -2.086 7.664 1 89.75 183 THR A N 1
ATOM 1409 C CA . THR A 1 183 ? 16.766 -1.438 6.543 1 89.75 183 THR A CA 1
ATOM 1410 C C . THR A 1 183 ? 15.797 -1.231 5.379 1 89.75 183 THR A C 1
ATOM 1412 O O . THR A 1 183 ? 14.797 -1.938 5.266 1 89.75 183 THR A O 1
ATOM 1415 N N . LEU A 1 184 ? 16.188 -0.217 4.621 1 92.5 184 LEU A N 1
ATOM 1416 C CA . LEU A 1 184 ? 15.594 -0.004 3.305 1 92.5 184 LEU A CA 1
ATOM 1417 C C . LEU A 1 184 ? 16.609 -0.284 2.203 1 92.5 184 LEU A C 1
ATOM 1419 O O . LEU A 1 184 ? 17.781 0.089 2.322 1 92.5 184 LEU A O 1
ATOM 1423 N N . ARG A 1 185 ? 16.125 -0.911 1.196 1 91.81 185 ARG A N 1
ATOM 1424 C CA . ARG A 1 185 ? 17 -1.144 0.052 1 91.81 185 ARG A CA 1
ATOM 1425 C C . ARG A 1 185 ? 16.312 -0.742 -1.251 1 91.81 185 ARG A C 1
ATOM 1427 O O . ARG A 1 185 ? 15.117 -0.949 -1.416 1 91.81 185 ARG A O 1
ATOM 1434 N N . PHE A 1 186 ? 17.156 -0.192 -2.15 1 90.38 186 PHE A N 1
ATOM 1435 C CA . PHE A 1 186 ? 16.703 0.186 -3.486 1 90.38 186 PHE A CA 1
ATOM 1436 C C . PHE A 1 186 ? 17.281 -0.761 -4.535 1 90.38 186 PHE A C 1
ATOM 1438 O O . PHE A 1 186 ? 18.484 -1.032 -4.543 1 90.38 186 PHE A O 1
ATOM 1445 N N . TRP A 1 187 ? 16.375 -1.222 -5.367 1 90.88 187 TRP A N 1
ATOM 1446 C CA . TRP A 1 187 ? 16.766 -2.199 -6.383 1 90.88 187 TRP A CA 1
ATOM 1447 C C . TRP A 1 187 ? 16.453 -1.681 -7.781 1 90.88 187 TRP A C 1
ATOM 1449 O O . TRP A 1 187 ? 15.336 -1.2 -8.039 1 90.88 187 TRP A O 1
ATOM 1459 N N . ASN A 1 188 ? 17.453 -1.726 -8.711 1 86.94 188 ASN A N 1
ATOM 1460 C CA . ASN A 1 188 ? 17.172 -1.56 -10.133 1 86.94 188 ASN A CA 1
ATOM 1461 C C . ASN A 1 188 ? 16.828 -2.889 -10.797 1 86.94 188 ASN A C 1
ATOM 1463 O O . ASN A 1 188 ? 17.641 -3.453 -11.531 1 86.94 188 ASN A O 1
ATOM 1467 N N . VAL A 1 189 ? 15.711 -3.396 -10.586 1 87.31 189 VAL A N 1
ATOM 1468 C CA . VAL A 1 189 ? 15.359 -4.77 -10.945 1 87.31 189 VAL A CA 1
ATOM 1469 C C . VAL A 1 189 ? 14.547 -4.781 -12.234 1 87.31 189 VAL A C 1
ATOM 1471 O O . VAL A 1 189 ? 14.586 -5.754 -12.992 1 87.31 189 VAL A O 1
ATOM 1474 N N . PHE A 1 190 ? 13.844 -3.764 -12.562 1 85.25 190 PHE A N 1
ATOM 1475 C CA . PHE A 1 190 ? 12.984 -3.748 -13.742 1 85.25 190 PHE A CA 1
ATOM 1476 C C . PHE A 1 190 ? 13.656 -3.031 -14.898 1 85.25 190 PHE A C 1
ATOM 1478 O O . PHE A 1 190 ? 13.102 -2.953 -16 1 85.25 190 PHE A O 1
ATOM 1485 N N . GLY A 1 191 ? 14.938 -2.848 -14.898 1 73.25 191 GLY A N 1
ATOM 1486 C CA . GLY A 1 191 ? 15.727 -2.275 -15.977 1 73.25 191 GLY A CA 1
ATOM 1487 C C . GLY A 1 191 ? 15.352 -0.845 -16.297 1 73.25 191 GLY A C 1
ATOM 1488 O O . GLY A 1 191 ? 14.359 -0.326 -15.781 1 73.25 191 GLY A O 1
ATOM 1489 N N . ASN A 1 192 ? 16.312 -0.108 -16.812 1 62.25 192 ASN A N 1
ATOM 1490 C CA . ASN A 1 192 ? 16.078 1.212 -17.391 1 62.25 192 ASN A CA 1
ATOM 1491 C C . ASN A 1 192 ? 15.734 1.125 -18.875 1 62.25 192 ASN A C 1
ATOM 1493 O O . ASN A 1 192 ? 16.562 0.691 -19.688 1 62.25 192 ASN A O 1
ATOM 1497 N N . PRO A 1 193 ? 14.422 1.34 -19.156 1 52.34 193 PRO A N 1
ATOM 1498 C CA . PRO A 1 193 ? 14.148 1.266 -20.594 1 52.34 193 PRO A CA 1
ATOM 1499 C C . PRO A 1 193 ? 15.156 2.053 -21.422 1 52.34 193 PRO A C 1
ATOM 1501 O O . PRO A 1 193 ? 15.43 1.691 -22.578 1 52.34 193 PRO A O 1
ATOM 1504 N N . ALA A 1 194 ? 15.539 3.221 -20.922 1 51.03 194 ALA A N 1
ATOM 1505 C CA . ALA A 1 194 ? 16.422 4.039 -21.75 1 51.03 194 ALA A CA 1
ATOM 1506 C C . ALA A 1 194 ? 17.75 3.342 -22 1 51.03 194 ALA A C 1
ATOM 1508 O O . ALA A 1 194 ? 18.422 3.596 -23 1 51.03 194 ALA A O 1
ATOM 1509 N N . THR A 1 195 ? 18.25 2.688 -21.062 1 48 195 THR A N 1
ATOM 1510 C CA . THR A 1 195 ? 19.547 2.049 -21.266 1 48 195 THR A CA 1
ATOM 1511 C C . THR A 1 195 ? 19.375 0.693 -21.953 1 48 195 THR A C 1
ATOM 1513 O O . THR A 1 195 ? 20.359 -0.016 -22.188 1 48 195 THR A O 1
ATOM 1516 N N . ALA A 1 196 ? 18.266 0.169 -22 1 45.62 196 ALA A N 1
ATOM 1517 C CA . ALA A 1 196 ? 18.125 -1.03 -22.812 1 45.62 196 ALA A CA 1
ATOM 1518 C C . ALA A 1 196 ? 18.547 -0.762 -24.25 1 45.62 196 ALA A C 1
ATOM 1520 O O . ALA A 1 196 ? 17.938 0.066 -24.938 1 45.62 196 ALA A O 1
ATOM 1521 N N . GLY A 1 197 ? 19.828 -0.605 -24.578 1 38.03 197 GLY A N 1
ATOM 1522 C CA . GLY A 1 197 ? 20.359 -0.539 -25.938 1 38.03 197 GLY A CA 1
ATOM 1523 C C . GLY A 1 197 ? 19.484 -1.258 -26.953 1 38.03 197 GLY A C 1
ATOM 1524 O O . GLY A 1 197 ? 18.719 -2.145 -26.594 1 38.03 197 GLY A O 1
ATOM 1525 N N . LYS A 1 198 ? 19.312 -0.592 -28.281 1 37.72 198 LYS A N 1
ATOM 1526 C CA . LYS A 1 198 ? 18.781 -1.197 -29.5 1 37.72 198 LYS A CA 1
ATOM 1527 C C . LYS A 1 198 ? 19.266 -2.635 -29.656 1 37.72 198 LYS A C 1
ATOM 1529 O O . LYS A 1 198 ? 20.453 -2.871 -29.891 1 37.72 198 LYS A O 1
ATOM 1534 N N . ALA A 1 199 ? 18.844 -3.498 -28.906 1 36.31 199 ALA A N 1
ATOM 1535 C CA . ALA A 1 199 ? 19.156 -4.832 -29.422 1 36.31 199 ALA A CA 1
ATOM 1536 C C . ALA A 1 199 ? 19.047 -4.875 -30.938 1 36.31 199 ALA A C 1
ATOM 1538 O O . ALA A 1 199 ? 18.078 -4.367 -31.516 1 36.31 199 ALA A O 1
ATOM 1539 N N . ALA A 1 200 ? 20.141 -4.871 -31.672 1 34.94 200 ALA A N 1
ATOM 1540 C CA . ALA A 1 200 ? 20.078 -5.043 -33.125 1 34.94 200 ALA A CA 1
ATOM 1541 C C . ALA A 1 200 ? 18.969 -6 -33.531 1 34.94 200 ALA A C 1
ATOM 1543 O O . ALA A 1 200 ? 18.75 -7.023 -32.875 1 34.94 200 ALA A O 1
ATOM 1544 N N . PRO A 1 201 ? 18 -5.445 -34.312 1 35.38 201 PRO A N 1
ATOM 1545 C CA . PRO A 1 201 ? 17.062 -6.449 -34.812 1 35.38 201 PRO A CA 1
ATOM 1546 C C . PRO A 1 201 ? 17.75 -7.762 -35.188 1 35.38 201 PRO A C 1
ATOM 1548 O O . PRO A 1 201 ? 18.781 -7.758 -35.844 1 35.38 201 PRO A O 1
ATOM 1551 N N . LYS A 1 202 ? 17.875 -8.562 -34.25 1 32.59 202 LYS A N 1
ATOM 1552 C CA . LYS A 1 202 ? 18.359 -9.805 -34.844 1 32.59 202 LYS A CA 1
ATOM 1553 C C . LYS A 1 202 ? 17.75 -10.039 -36.219 1 32.59 202 LYS A C 1
ATOM 1555 O O . LYS A 1 202 ? 16.547 -9.93 -36.406 1 32.59 202 LYS A O 1
ATOM 1560 N N . ALA A 1 203 ? 18.469 -9.75 -37.219 1 34.28 203 ALA A N 1
ATOM 1561 C CA . ALA A 1 203 ? 18.109 -10.211 -38.562 1 34.28 203 ALA A CA 1
ATOM 1562 C C . ALA A 1 203 ? 17.484 -11.594 -38.5 1 34.28 203 ALA A C 1
ATOM 1564 O O . ALA A 1 203 ? 18.125 -12.562 -38.094 1 34.28 203 ALA A O 1
ATOM 1565 N N . TYR A 1 204 ? 16.203 -11.617 -38.031 1 30.39 204 TYR A N 1
ATOM 1566 C CA . TYR A 1 204 ? 15.523 -12.883 -38.281 1 30.39 204 TYR A CA 1
ATOM 1567 C C . TYR A 1 204 ? 15.906 -13.461 -39.625 1 30.39 204 TYR A C 1
ATOM 1569 O O . TYR A 1 204 ? 15.672 -12.828 -40.656 1 30.39 204 TYR A O 1
ATOM 1577 N N . SER A 1 205 ? 17.141 -13.844 -39.719 1 34.38 205 SER A N 1
ATOM 1578 C CA . SER A 1 205 ? 17.375 -14.609 -40.938 1 34.38 205 SER A CA 1
ATOM 1579 C C . SER A 1 205 ? 16.234 -15.578 -41.219 1 34.38 205 SER A C 1
ATOM 1581 O O . SER A 1 205 ? 15.805 -16.328 -40.344 1 34.38 205 SER A O 1
ATOM 1583 N N . GLU A 1 206 ? 15.305 -15.055 -41.969 1 33.81 206 GLU A N 1
ATOM 1584 C CA . GLU A 1 206 ? 14.258 -15.898 -42.531 1 33.81 206 GLU A CA 1
ATOM 1585 C C . GLU A 1 206 ? 14.82 -17.25 -42.969 1 33.81 206 GLU A C 1
ATOM 1587 O O . GLU A 1 206 ? 15.672 -17.328 -43.844 1 33.81 206 GLU A O 1
ATOM 1592 N N . PRO A 1 207 ? 15.109 -18.062 -41.969 1 33.62 207 PRO A N 1
ATOM 1593 C CA . PRO A 1 207 ? 15.719 -19.297 -42.438 1 33.62 207 PRO A CA 1
ATOM 1594 C C . PRO A 1 207 ? 14.953 -19.938 -43.594 1 33.62 207 PRO A C 1
ATOM 1596 O O . PRO A 1 207 ? 15.359 -20.969 -44.125 1 33.62 207 PRO A O 1
ATOM 1599 N N . PHE A 1 208 ? 13.609 -19.547 -43.656 1 30.31 208 PHE A N 1
ATOM 1600 C CA . PHE A 1 208 ? 12.867 -20.484 -44.469 1 30.31 208 PHE A CA 1
ATOM 1601 C C . PHE A 1 208 ? 13.242 -20.328 -45.938 1 30.31 208 PHE A C 1
ATOM 1603 O O . PHE A 1 208 ? 12.57 -20.859 -46.812 1 30.31 208 PHE A O 1
ATOM 1610 N N . ALA A 1 209 ? 13.992 -19.203 -46.188 1 32.06 209 ALA A N 1
ATOM 1611 C CA . ALA A 1 209 ? 13.953 -19.062 -47.656 1 32.06 209 ALA A CA 1
ATOM 1612 C C . ALA A 1 209 ? 14.523 -20.297 -48.344 1 32.06 209 ALA A C 1
ATOM 1614 O O . ALA A 1 209 ? 14.641 -20.328 -49.562 1 32.06 209 ALA A O 1
ATOM 1615 N N . LYS A 1 210 ? 15.344 -21.031 -47.625 1 31.42 210 LYS A N 1
ATOM 1616 C CA . LYS A 1 210 ? 16.078 -21.938 -48.469 1 31.42 210 LYS A CA 1
ATOM 1617 C C . LYS A 1 210 ? 15.203 -23.094 -48.938 1 31.42 210 LYS A C 1
ATOM 1619 O O . LYS A 1 210 ? 15.711 -24.141 -49.344 1 31.42 210 LYS A O 1
ATOM 1624 N N . PHE A 1 211 ? 13.781 -22.969 -48.625 1 30.83 211 PHE A N 1
ATOM 1625 C CA . PHE A 1 211 ? 13.164 -24.125 -49.281 1 30.83 211 PHE A CA 1
ATOM 1626 C C . PHE A 1 211 ? 13.477 -24.141 -50.75 1 30.83 211 PHE A C 1
ATOM 1628 O O . PHE A 1 211 ? 13.141 -23.188 -51.469 1 30.83 211 PHE A O 1
ATOM 1635 N N . ASN A 1 212 ? 14.555 -24.688 -51.031 1 27.66 212 ASN A N 1
ATOM 1636 C CA . ASN A 1 212 ? 15.094 -25.047 -52.344 1 27.66 212 ASN A CA 1
ATOM 1637 C C . ASN A 1 212 ? 13.992 -25.562 -53.281 1 27.66 212 ASN A C 1
ATOM 1639 O O . ASN A 1 212 ? 13.141 -26.344 -52.844 1 27.66 212 ASN A O 1
ATOM 1643 N N . ARG A 1 213 ? 13.562 -24.703 -54.25 1 28.44 213 ARG A N 1
ATOM 1644 C CA . ARG A 1 213 ? 12.836 -25.094 -55.438 1 28.44 213 ARG A CA 1
ATOM 1645 C C . ARG A 1 213 ? 13.344 -26.422 -56 1 28.44 213 ARG A C 1
ATOM 1647 O O . ARG A 1 213 ? 14.484 -26.5 -56.469 1 28.44 213 ARG A O 1
ATOM 1654 N N . ILE A 1 214 ? 13.289 -27.484 -55.188 1 25.69 214 ILE A N 1
ATOM 1655 C CA . ILE A 1 214 ? 13.547 -28.766 -55.844 1 25.69 214 ILE A CA 1
ATOM 1656 C C . ILE A 1 214 ? 12.781 -28.844 -57.156 1 25.69 214 ILE A C 1
ATOM 1658 O O . ILE A 1 214 ? 11.555 -28.75 -57.188 1 25.69 214 ILE A O 1
ATOM 1662 N N . ARG A 1 215 ? 13.445 -28.344 -58.25 1 28 215 ARG A N 1
ATOM 1663 C CA . ARG A 1 215 ? 13.172 -28.828 -59.625 1 28 215 ARG A CA 1
ATOM 1664 C C . ARG A 1 215 ? 13.18 -30.344 -59.688 1 28 215 ARG A C 1
ATOM 1666 O O . ARG A 1 215 ? 14.047 -30.984 -59.094 1 28 215 ARG A O 1
ATOM 1673 N N . MET B 1 1 ? 27.125 -33.469 -18.844 1 23.34 1 MET B N 1
ATOM 1674 C CA . MET B 1 1 ? 27.531 -32.094 -19.172 1 23.34 1 MET B CA 1
ATOM 1675 C C . MET B 1 1 ? 26.484 -31.094 -18.703 1 23.34 1 MET B C 1
ATOM 1677 O O . MET B 1 1 ? 25.344 -31.094 -19.188 1 23.34 1 MET B O 1
ATOM 1681 N N . ASP B 1 2 ? 26.297 -30.719 -17.406 1 25.66 2 ASP B N 1
ATOM 1682 C CA . ASP B 1 2 ? 25.219 -30.141 -16.609 1 25.66 2 ASP B CA 1
ATOM 1683 C C . ASP B 1 2 ? 24.953 -28.688 -17.031 1 25.66 2 ASP B C 1
ATOM 1685 O O . ASP B 1 2 ? 25.844 -27.844 -16.969 1 25.66 2 ASP B O 1
ATOM 1689 N N . GLY B 1 3 ? 24.281 -28.359 -18.172 1 28.36 3 GLY B N 1
ATOM 1690 C CA . GLY B 1 3 ? 23.969 -27.094 -18.828 1 28.36 3 GLY B CA 1
ATOM 1691 C C . GLY B 1 3 ? 23.516 -26.016 -17.859 1 28.36 3 GLY B C 1
ATOM 1692 O O . GLY B 1 3 ? 22.391 -26.047 -17.359 1 28.36 3 GLY B O 1
ATOM 1693 N N . LYS B 1 4 ? 24.406 -25.438 -17.078 1 32.78 4 LYS B N 1
ATOM 1694 C CA . LYS B 1 4 ? 24.156 -24.297 -16.188 1 32.78 4 LYS B CA 1
ATOM 1695 C C . LYS B 1 4 ? 23.562 -23.125 -16.953 1 32.78 4 LYS B C 1
ATOM 1697 O O . LYS B 1 4 ? 24.156 -22.625 -17.906 1 32.78 4 LYS B O 1
ATOM 1702 N N . ILE B 1 5 ? 22.344 -23.078 -17.281 1 34.94 5 ILE B N 1
ATOM 1703 C CA . ILE B 1 5 ? 21.688 -21.906 -17.875 1 34.94 5 ILE B CA 1
ATOM 1704 C C . ILE B 1 5 ? 22.141 -20.641 -17.141 1 34.94 5 ILE B C 1
ATOM 1706 O O . ILE B 1 5 ? 21.875 -20.469 -15.953 1 34.94 5 ILE B O 1
ATOM 1710 N N . VAL B 1 6 ? 23.344 -20.094 -17.453 1 36.47 6 VAL B N 1
ATOM 1711 C CA . VAL B 1 6 ? 23.859 -18.781 -17.062 1 36.47 6 VAL B CA 1
ATOM 1712 C C . VAL B 1 6 ? 22.812 -17.703 -17.344 1 36.47 6 VAL B C 1
ATOM 1714 O O . VAL B 1 6 ? 22.469 -17.469 -18.516 1 36.47 6 VAL B O 1
ATOM 1717 N N . ASN B 1 7 ? 21.812 -17.547 -16.609 1 38.56 7 ASN B N 1
ATOM 1718 C CA . ASN B 1 7 ? 20.906 -16.406 -16.734 1 38.56 7 ASN B CA 1
ATOM 1719 C C . ASN B 1 7 ? 21.672 -15.102 -16.875 1 38.56 7 ASN B C 1
ATOM 1721 O O . ASN B 1 7 ? 22.359 -14.672 -15.938 1 38.56 7 ASN B O 1
ATOM 1725 N N . ASN B 1 8 ? 22.219 -14.703 -18.078 1 39.41 8 ASN B N 1
ATOM 1726 C CA . ASN B 1 8 ? 22.875 -13.508 -18.594 1 39.41 8 ASN B CA 1
ATOM 1727 C C . ASN B 1 8 ? 22.047 -12.25 -18.359 1 39.41 8 ASN B C 1
ATOM 1729 O O . ASN B 1 8 ? 22.281 -11.219 -18.984 1 39.41 8 ASN B O 1
ATOM 1733 N N . ASP B 1 9 ? 20.953 -12.422 -17.719 1 47.06 9 ASP B N 1
ATOM 1734 C CA . ASP B 1 9 ? 20.234 -11.164 -17.562 1 47.06 9 ASP B CA 1
ATOM 1735 C C . ASP B 1 9 ? 21.031 -10.172 -16.734 1 47.06 9 ASP B C 1
ATOM 1737 O O . ASP B 1 9 ? 21.281 -10.398 -15.547 1 47.06 9 ASP B O 1
ATOM 1741 N N . VAL B 1 10 ? 21.812 -9.227 -17.406 1 47 10 VAL B N 1
ATOM 1742 C CA . VAL B 1 10 ? 22.688 -8.188 -16.875 1 47 10 VAL B CA 1
ATOM 1743 C C . VAL B 1 10 ? 22.016 -7.488 -15.703 1 47 10 VAL B C 1
ATOM 1745 O O . VAL B 1 10 ? 22.672 -6.797 -14.922 1 47 10 VAL B O 1
ATOM 1748 N N . ARG B 1 11 ? 20.734 -7.531 -15.719 1 52.78 11 ARG B N 1
ATOM 1749 C CA . ARG B 1 11 ? 20.094 -6.879 -14.578 1 52.78 11 ARG B CA 1
ATOM 1750 C C . ARG B 1 11 ? 20.438 -7.598 -13.273 1 52.78 11 ARG B C 1
ATOM 1752 O O . ARG B 1 11 ? 20.469 -6.98 -12.203 1 52.78 11 ARG B O 1
ATOM 1759 N N . VAL B 1 12 ? 20.859 -8.867 -13.453 1 51.25 12 VAL B N 1
ATOM 1760 C CA . VAL B 1 12 ? 21.141 -9.656 -12.258 1 51.25 12 VAL B CA 1
ATOM 1761 C C . VAL B 1 12 ? 22.469 -9.219 -11.641 1 51.25 12 VAL B C 1
ATOM 1763 O O . VAL B 1 12 ? 22.609 -9.164 -10.422 1 51.25 12 VAL B O 1
ATOM 1766 N N . ARG B 1 13 ? 23.484 -9.023 -12.531 1 49.84 13 ARG B N 1
ATOM 1767 C CA . ARG B 1 13 ? 24.797 -8.82 -11.938 1 49.84 13 ARG B CA 1
ATOM 1768 C C . ARG B 1 13 ? 24.859 -7.508 -11.172 1 49.84 13 ARG B C 1
ATOM 1770 O O . ARG B 1 13 ? 25.578 -7.395 -10.172 1 49.84 13 ARG B O 1
ATOM 1777 N N . SER B 1 14 ? 24.172 -6.457 -11.773 1 54.66 14 SER B N 1
ATOM 1778 C CA . SER B 1 14 ? 24.359 -5.199 -11.055 1 54.66 14 SER B CA 1
ATOM 1779 C C . SER B 1 14 ? 23.047 -4.691 -10.469 1 54.66 14 SER B C 1
ATOM 1781 O O . SER B 1 14 ? 22.516 -3.67 -10.906 1 54.66 14 SER B O 1
ATOM 1783 N N . HIS B 1 15 ? 22.453 -5.641 -9.812 1 61.25 15 HIS B N 1
ATOM 1784 C CA . HIS B 1 15 ? 21.328 -5.043 -9.102 1 61.25 15 HIS B CA 1
ATOM 1785 C C . HIS B 1 15 ? 21.812 -4.07 -8.031 1 61.25 15 HIS B C 1
ATOM 1787 O O . HIS B 1 15 ? 22.484 -4.469 -7.078 1 61.25 15 HIS B O 1
ATOM 1793 N N . ILE B 1 16 ? 22.156 -2.805 -8.469 1 60.31 16 ILE B N 1
ATOM 1794 C CA . ILE B 1 16 ? 22.547 -1.8 -7.488 1 60.31 16 ILE B CA 1
ATOM 1795 C C . ILE B 1 16 ? 21.578 -1.812 -6.316 1 60.31 16 ILE B C 1
ATOM 1797 O O . ILE B 1 16 ? 20.391 -1.521 -6.484 1 60.31 16 ILE B O 1
ATOM 1801 N N . VAL B 1 17 ? 22.078 -2.498 -5.25 1 66.62 17 VAL B N 1
ATOM 1802 C CA . VAL B 1 17 ? 21.359 -2.438 -3.98 1 66.62 17 VAL B CA 1
ATOM 1803 C C . VAL B 1 17 ? 21.938 -1.335 -3.104 1 66.62 17 VAL B C 1
ATOM 1805 O O . VAL B 1 17 ? 23.109 -1.387 -2.736 1 66.62 17 VAL B O 1
ATOM 1808 N N . GLU B 1 18 ? 21.312 -0.223 -3.127 1 79.06 18 GLU B N 1
ATOM 1809 C CA . GLU B 1 18 ? 21.609 0.73 -2.062 1 79.06 18 GLU B CA 1
ATOM 1810 C C . GLU B 1 18 ? 20.859 0.38 -0.783 1 79.06 18 GLU B C 1
ATOM 1812 O O . GLU B 1 18 ? 19.688 0.014 -0.83 1 79.06 18 GLU B O 1
ATOM 1817 N N . THR B 1 19 ? 21.625 0.322 0.346 1 83.25 19 THR B N 1
ATOM 1818 C CA . THR B 1 19 ? 21.031 0.037 1.65 1 83.25 19 THR B CA 1
ATOM 1819 C C . THR B 1 19 ? 21 1.297 2.512 1 83.25 19 THR B C 1
ATOM 1821 O O . THR B 1 19 ? 21.984 2.01 2.629 1 83.25 19 THR B O 1
ATOM 1824 N N . TYR B 1 20 ? 19.922 1.501 3.033 1 83.75 20 TYR B N 1
ATOM 1825 C CA . TYR B 1 20 ? 19.75 2.65 3.916 1 83.75 20 TYR B CA 1
ATOM 1826 C C . TYR B 1 20 ? 19.297 2.209 5.305 1 83.75 20 TYR B C 1
ATOM 1828 O O . TYR B 1 20 ? 18.438 1.337 5.441 1 83.75 20 TYR B O 1
ATOM 1836 N N . ARG B 1 21 ? 20.016 2.898 6.211 1 87.31 21 ARG B N 1
ATOM 1837 C CA . ARG B 1 21 ? 19.703 2.664 7.617 1 87.31 21 ARG B CA 1
ATOM 1838 C C . ARG B 1 21 ? 19.266 3.955 8.305 1 87.31 21 ARG B C 1
ATOM 1840 O O . ARG B 1 21 ? 19.875 5.008 8.094 1 87.31 21 ARG B O 1
ATOM 1847 N N . GLY B 1 22 ? 18.219 3.818 9.047 1 87.5 22 GLY B N 1
ATOM 1848 C CA . GLY B 1 22 ? 17.766 4.988 9.781 1 87.5 22 GLY B CA 1
ATOM 1849 C C . GLY B 1 22 ? 16.75 4.66 10.867 1 87.5 22 GLY B C 1
ATOM 1850 O O . GLY B 1 22 ? 16.812 5.219 11.961 1 87.5 22 GLY B O 1
ATOM 1851 N N . HIS B 1 23 ? 15.945 3.744 10.57 1 93.94 23 HIS B N 1
ATOM 1852 C CA . HIS B 1 23 ? 14.922 3.365 11.547 1 93.94 23 HIS B CA 1
ATOM 1853 C C . HIS B 1 23 ? 15.5 2.422 12.602 1 93.94 23 HIS B C 1
ATOM 1855 O O . HIS B 1 23 ? 16.391 1.627 12.305 1 93.94 23 HIS B O 1
ATOM 1861 N N . ASN B 1 24 ? 14.961 2.492 13.805 1 95.25 24 ASN B N 1
ATOM 1862 C CA . ASN B 1 24 ? 15.375 1.617 14.891 1 95.25 24 ASN B CA 1
ATOM 1863 C C . ASN B 1 24 ? 14.297 0.594 15.234 1 95.25 24 ASN B C 1
ATOM 1865 O O . ASN B 1 24 ? 14.453 -0.181 16.188 1 95.25 24 ASN B O 1
ATOM 1869 N N . GLN B 1 25 ? 13.234 0.671 14.609 1 96.38 25 GLN B N 1
ATOM 1870 C CA . GLN B 1 25 ? 12.156 -0.316 14.633 1 96.38 25 GLN B CA 1
ATOM 1871 C C . GLN B 1 25 ? 11.586 -0.543 13.234 1 96.38 25 GLN B C 1
ATOM 1873 O O . GLN B 1 25 ? 12.047 0.068 12.266 1 96.38 25 GLN B O 1
ATOM 1878 N N . GLU B 1 26 ? 10.656 -1.385 13.125 1 94.06 26 GLU B N 1
ATOM 1879 C CA . GLU B 1 26 ? 10.109 -1.805 11.836 1 94.06 26 GLU B CA 1
ATOM 1880 C C . GLU B 1 26 ? 9.5 -0.626 11.086 1 94.06 26 GLU B C 1
ATOM 1882 O O . GLU B 1 26 ? 8.812 0.204 11.672 1 94.06 26 GLU B O 1
ATOM 1887 N N . VAL B 1 27 ? 9.828 -0.596 9.805 1 96.62 27 VAL B N 1
ATOM 1888 C CA . VAL B 1 27 ? 9.156 0.325 8.891 1 96.62 27 VAL B CA 1
ATOM 1889 C C . VAL B 1 27 ? 7.734 -0.162 8.617 1 96.62 27 VAL B C 1
ATOM 1891 O O . VAL B 1 27 ? 7.516 -1.349 8.367 1 96.62 27 VAL B O 1
ATOM 1894 N N . CYS B 1 28 ? 6.75 0.718 8.711 1 95.88 28 CYS B N 1
ATOM 1895 C CA . CYS B 1 28 ? 5.375 0.288 8.5 1 95.88 28 CYS B CA 1
ATOM 1896 C C . CYS B 1 28 ? 4.684 1.161 7.453 1 95.88 28 CYS B C 1
ATOM 1898 O O . CYS B 1 28 ? 3.535 0.908 7.09 1 95.88 28 CYS B O 1
ATOM 1900 N N . GLY B 1 29 ? 5.32 2.193 6.984 1 97.06 29 GLY B N 1
ATOM 1901 C CA . GLY B 1 29 ? 4.883 3.018 5.867 1 97.06 29 GLY B CA 1
ATOM 1902 C C . GLY B 1 29 ? 5.992 3.318 4.875 1 97.06 29 GLY B C 1
ATOM 1903 O O . GLY B 1 29 ? 7.133 3.564 5.273 1 97.06 29 GLY B O 1
ATOM 1904 N N . LEU B 1 30 ? 5.688 3.309 3.631 1 98 30 LEU B N 1
ATOM 1905 C CA . LEU B 1 30 ? 6.652 3.486 2.553 1 98 30 LEU B CA 1
ATOM 1906 C C . LEU B 1 30 ? 5.977 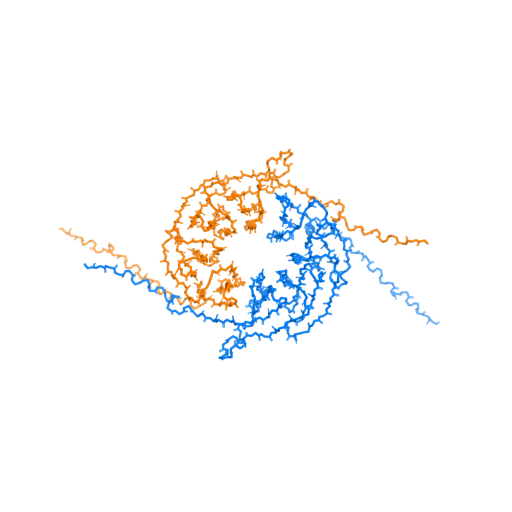4.039 1.302 1 98 30 LEU B C 1
ATOM 1908 O O . LEU B 1 30 ? 5.105 3.387 0.723 1 98 30 LEU B O 1
ATOM 1912 N N . LYS B 1 31 ? 6.367 5.301 0.897 1 98.12 31 LYS B N 1
ATOM 1913 C CA . LYS B 1 31 ? 5.715 5.926 -0.247 1 98.12 31 LYS B CA 1
ATOM 1914 C C . LYS B 1 31 ? 6.707 6.738 -1.072 1 98.12 31 LYS B C 1
ATOM 1916 O O . LYS B 1 31 ? 7.449 7.559 -0.529 1 98.12 31 LYS B O 1
ATOM 1921 N N . TRP B 1 32 ? 6.656 6.551 -2.412 1 97.56 32 TRP B N 1
ATOM 1922 C CA . TRP B 1 32 ? 7.434 7.387 -3.322 1 97.56 32 TRP B CA 1
ATOM 1923 C C . TRP B 1 32 ? 6.742 8.727 -3.561 1 97.56 32 TRP B C 1
ATOM 1925 O O . TRP B 1 32 ? 5.516 8.781 -3.682 1 97.56 32 TRP B O 1
ATOM 1935 N N . SER B 1 33 ? 7.641 9.711 -3.705 1 97.69 33 SER B N 1
ATOM 1936 C CA . SER B 1 33 ? 7.102 10.953 -4.254 1 97.69 33 SER B CA 1
ATOM 1937 C C . SER B 1 33 ? 6.715 10.789 -5.719 1 97.69 33 SER B C 1
ATOM 1939 O O . SER B 1 33 ? 7.188 9.867 -6.391 1 97.69 33 SER B O 1
ATOM 1941 N N . SER B 1 34 ? 5.898 11.68 -6.191 1 95.44 34 SER B N 1
ATOM 1942 C CA . SER B 1 34 ? 5.41 11.562 -7.559 1 95.44 34 SER B CA 1
ATOM 1943 C C . SER B 1 34 ? 6.551 11.648 -8.562 1 95.44 34 SER B C 1
ATOM 1945 O O . SER B 1 34 ? 6.5 11.023 -9.625 1 95.44 34 SER B O 1
ATOM 1947 N N . SER B 1 35 ? 7.547 12.391 -8.258 1 94.25 35 SER B N 1
ATOM 1948 C CA . SER B 1 35 ? 8.688 12.547 -9.156 1 94.25 35 SER B CA 1
ATOM 1949 C C . SER B 1 35 ? 9.594 11.32 -9.117 1 94.25 35 SER B C 1
ATOM 1951 O O . SER B 1 35 ? 10.43 11.133 -10 1 94.25 35 SER B O 1
ATOM 1953 N N . GLY B 1 36 ? 9.477 10.555 -8.062 1 94.25 36 GLY B N 1
ATOM 1954 C CA . GLY B 1 36 ? 10.344 9.398 -7.891 1 94.25 36 GLY B CA 1
ATOM 1955 C C . GLY B 1 36 ? 11.711 9.758 -7.328 1 94.25 36 GLY B C 1
ATOM 1956 O O . GLY B 1 36 ? 12.555 8.891 -7.137 1 94.25 36 GLY B O 1
ATOM 1957 N N . HIS B 1 37 ? 11.852 11.016 -7 1 93 37 HIS B N 1
ATOM 1958 C CA . HIS B 1 37 ? 13.156 11.453 -6.504 1 93 37 HIS B CA 1
ATOM 1959 C C . HIS B 1 37 ? 13.289 11.188 -5.008 1 93 37 HIS B C 1
ATOM 1961 O O . HIS B 1 37 ? 14.398 10.992 -4.508 1 93 37 HIS B O 1
ATOM 1967 N N . GLN B 1 38 ? 12.164 11.172 -4.324 1 95.62 38 GLN B N 1
ATOM 1968 C CA . GLN B 1 38 ? 12.195 10.977 -2.879 1 95.62 38 GLN B CA 1
ATOM 1969 C C . GLN B 1 38 ? 11.297 9.812 -2.465 1 95.62 38 GLN B C 1
ATOM 1971 O O . GLN B 1 38 ? 10.312 9.516 -3.141 1 95.62 38 GLN B O 1
ATOM 1976 N N . LEU B 1 39 ? 11.742 9.164 -1.427 1 96.31 39 LEU B N 1
ATOM 1977 C CA . LEU B 1 39 ? 10.977 8.125 -0.748 1 96.31 39 LEU B CA 1
ATOM 1978 C C . LEU B 1 39 ? 10.75 8.484 0.717 1 96.31 39 LEU B C 1
ATOM 1980 O O . LEU B 1 39 ? 11.688 8.875 1.414 1 96.31 39 LEU B O 1
ATOM 1984 N N . ALA B 1 40 ? 9.477 8.43 1.171 1 98.25 40 ALA B N 1
ATOM 1985 C CA . ALA B 1 40 ? 9.172 8.602 2.59 1 98.25 40 ALA B CA 1
ATOM 1986 C C . ALA B 1 40 ? 8.969 7.258 3.277 1 98.25 40 ALA B C 1
ATOM 1988 O O . ALA B 1 40 ? 8.305 6.371 2.738 1 98.25 40 ALA B O 1
ATOM 1989 N N . SER B 1 41 ? 9.57 7.098 4.391 1 97.94 41 SER B N 1
ATOM 1990 C CA . SER B 1 41 ? 9.328 5.934 5.234 1 97.94 41 SER B CA 1
ATOM 1991 C C . SER B 1 41 ? 8.898 6.348 6.637 1 97.94 41 SER B C 1
ATOM 1993 O O . SER B 1 41 ? 9.398 7.336 7.18 1 97.94 41 SER B O 1
ATOM 1995 N N . GLY B 1 42 ? 7.887 5.727 7.199 1 98.38 42 GLY B N 1
ATOM 1996 C CA . GLY B 1 42 ? 7.453 5.848 8.578 1 98.38 42 GLY B CA 1
ATOM 1997 C C . GLY B 1 42 ? 7.625 4.566 9.375 1 98.38 42 GLY B C 1
ATOM 1998 O O . GLY B 1 42 ? 7.418 3.473 8.844 1 98.38 42 GLY B O 1
ATOM 1999 N N . GLY B 1 43 ? 7.961 4.734 10.633 1 97.88 43 GLY B N 1
ATOM 2000 C CA . GLY B 1 43 ? 8.289 3.535 11.391 1 97.88 43 GLY B CA 1
ATOM 2001 C C . GLY B 1 43 ? 7.566 3.445 12.719 1 97.88 43 GLY B C 1
ATOM 2002 O O . GLY B 1 43 ? 6.902 4.398 13.133 1 97.88 43 GLY B O 1
ATOM 2003 N N . ASN B 1 44 ? 7.719 2.268 13.281 1 97.81 44 ASN B N 1
ATOM 2004 C CA . ASN B 1 44 ? 7.254 2.031 14.641 1 97.81 44 ASN B CA 1
ATOM 2005 C C . ASN B 1 44 ? 8.094 2.789 15.664 1 97.81 44 ASN B C 1
ATOM 2007 O O . ASN B 1 44 ? 7.723 2.891 16.828 1 97.81 44 ASN B O 1
ATOM 2011 N N . ASP B 1 45 ? 9.188 3.396 15.297 1 97.88 45 ASP B N 1
ATOM 2012 C CA . ASP B 1 45 ? 10.039 4.215 16.141 1 97.88 45 ASP B CA 1
ATOM 2013 C C . ASP B 1 45 ? 9.57 5.668 16.172 1 97.88 45 ASP B C 1
ATOM 2015 O O . ASP B 1 45 ? 10.273 6.551 16.672 1 97.88 45 ASP B O 1
ATOM 2019 N N . ASN B 1 46 ? 8.461 5.965 15.57 1 98.62 46 ASN B N 1
ATOM 2020 C CA . ASN B 1 46 ? 7.789 7.258 15.57 1 98.62 46 ASN B CA 1
ATOM 2021 C C . ASN B 1 46 ? 8.492 8.258 14.656 1 98.62 46 ASN B C 1
ATOM 2023 O O . ASN B 1 46 ? 8.25 9.461 14.742 1 98.62 46 ASN B O 1
ATOM 2027 N N . VAL B 1 47 ? 9.344 7.75 13.773 1 98.38 47 VAL B N 1
ATOM 2028 C CA . VAL B 1 47 ? 10.164 8.625 12.945 1 98.38 47 VAL B CA 1
ATOM 2029 C C . VAL B 1 47 ? 9.719 8.531 11.484 1 98.38 47 VAL B C 1
ATOM 2031 O O . VAL B 1 47 ? 9.367 7.449 11.008 1 98.38 47 VAL B O 1
ATOM 2034 N N . VAL B 1 48 ? 9.734 9.672 10.812 1 98.69 48 VAL B N 1
ATOM 2035 C CA . VAL B 1 48 ? 9.602 9.719 9.359 1 98.69 48 VAL B CA 1
ATOM 2036 C C . VAL B 1 48 ? 10.945 10.078 8.734 1 98.69 48 VAL B C 1
ATOM 2038 O O . VAL B 1 48 ? 11.586 11.055 9.133 1 98.69 48 VAL B O 1
ATOM 2041 N N . HIS B 1 49 ? 11.375 9.312 7.801 1 97.31 49 HIS B N 1
ATOM 2042 C CA . HIS B 1 49 ? 12.555 9.648 7.012 1 97.31 49 HIS B CA 1
ATOM 2043 C C . HIS B 1 49 ? 12.172 10.008 5.578 1 97.31 49 HIS B C 1
ATOM 2045 O O . HIS B 1 49 ? 11.258 9.414 5.008 1 97.31 49 HIS B O 1
ATOM 2051 N N . ILE B 1 50 ? 12.938 10.961 5.035 1 97 50 ILE B N 1
ATOM 2052 C CA . ILE B 1 50 ? 12.945 11.219 3.598 1 97 50 ILE B CA 1
ATOM 2053 C C . ILE B 1 50 ? 14.273 10.758 2.998 1 97 50 ILE B C 1
ATOM 2055 O O . ILE B 1 50 ? 15.344 11.172 3.451 1 97 50 ILE B O 1
ATOM 2059 N N . TRP B 1 51 ? 14.109 9.93 2.053 1 93.12 51 TRP B N 1
ATOM 2060 C CA . TRP B 1 51 ? 15.266 9.422 1.318 1 93.12 51 TRP B CA 1
ATOM 2061 C C . TRP B 1 51 ? 15.328 10.031 -0.081 1 93.12 51 TRP B C 1
ATOM 2063 O O . TRP B 1 51 ? 14.297 10.172 -0.748 1 93.12 51 TRP B O 1
ATOM 2073 N N . ASP B 1 52 ? 16.5 10.438 -0.509 1 89.62 52 ASP B N 1
ATOM 2074 C CA . ASP B 1 52 ? 16.703 11 -1.84 1 89.62 52 ASP B CA 1
ATOM 2075 C C . ASP B 1 52 ? 17.594 10.102 -2.689 1 89.62 52 ASP B C 1
ATOM 2077 O O . ASP B 1 52 ? 18.719 9.758 -2.287 1 89.62 52 ASP B O 1
ATOM 2081 N N . ARG B 1 53 ? 17.172 9.703 -3.744 1 78.75 53 ARG B N 1
ATOM 2082 C CA . ARG B 1 53 ? 17.891 8.781 -4.621 1 78.75 53 ARG B CA 1
ATOM 2083 C C . ARG B 1 53 ? 19.234 9.375 -5.043 1 78.75 53 ARG B C 1
ATOM 2085 O O . ARG B 1 53 ? 20.188 8.648 -5.293 1 78.75 53 ARG B O 1
ATOM 2092 N N . SER B 1 54 ? 19.297 10.656 -5.203 1 73.56 54 SER B N 1
ATOM 2093 C CA . SER B 1 54 ? 20.531 11.305 -5.629 1 73.56 54 SER B CA 1
ATOM 2094 C C . SER B 1 54 ? 21.562 11.328 -4.508 1 73.56 54 SER B C 1
ATOM 2096 O O . SER B 1 54 ? 22.766 11.422 -4.762 1 73.56 54 SER B O 1
ATOM 2098 N N . VAL B 1 55 ? 21.188 11.422 -3.291 1 61.12 55 VAL B N 1
ATOM 2099 C CA . VAL B 1 55 ? 22.094 11.5 -2.162 1 61.12 55 VAL B CA 1
ATOM 2100 C C . VAL B 1 55 ? 22.594 10.109 -1.785 1 61.12 55 VAL B C 1
ATOM 2102 O O . VAL B 1 55 ? 23.641 9.953 -1.157 1 61.12 55 VAL B O 1
ATOM 2105 N N . VAL B 1 56 ? 21.828 9.094 -1.982 1 54.94 56 VAL B N 1
ATOM 2106 C CA . VAL B 1 56 ? 22.047 7.73 -1.51 1 54.94 56 VAL B CA 1
ATOM 2107 C C . VAL B 1 56 ? 23.422 7.238 -1.987 1 54.94 56 VAL B C 1
ATOM 2109 O O . VAL B 1 56 ? 24.031 6.387 -1.344 1 54.94 56 VAL B O 1
ATOM 2112 N N . SER B 1 57 ? 23.938 7.832 -3.014 1 50.5 57 SER B N 1
ATOM 2113 C CA . SER B 1 57 ? 25.219 7.316 -3.514 1 50.5 57 SER B CA 1
ATOM 2114 C C . SER B 1 57 ? 26.359 7.633 -2.553 1 50.5 57 SER B C 1
ATOM 2116 O O . SER B 1 57 ? 27.469 7.137 -2.721 1 50.5 57 SER B O 1
ATOM 2118 N N . SER B 1 58 ? 25.969 8.43 -1.577 1 49.09 58 SER B N 1
ATOM 2119 C CA . SER B 1 58 ? 27.172 8.797 -0.845 1 49.09 58 SER B CA 1
ATOM 2120 C C . SER B 1 58 ? 27.469 7.789 0.258 1 49.09 58 SER B C 1
ATOM 2122 O O . SER B 1 58 ? 26.562 7.141 0.782 1 49.09 58 SER B O 1
ATOM 2124 N N . ASN B 1 59 ? 28.656 7.277 0.268 1 49.88 59 ASN B N 1
ATOM 2125 C CA . ASN B 1 59 ? 29.281 6.375 1.229 1 49.88 59 ASN B CA 1
ATOM 2126 C C . ASN B 1 59 ? 28.906 6.738 2.664 1 49.88 59 ASN B C 1
ATOM 2128 O O . ASN B 1 59 ? 29.609 6.367 3.605 1 49.88 59 ASN B O 1
ATOM 2132 N N . SER B 1 60 ? 27.984 7.715 2.836 1 54.53 60 SER B N 1
ATOM 2133 C CA . SER B 1 60 ? 27.688 8.008 4.234 1 54.53 60 SER B CA 1
ATOM 2134 C C . SER B 1 60 ? 26.672 7.027 4.809 1 54.53 60 SER B C 1
ATOM 2136 O O . SER B 1 60 ? 25.75 6.598 4.113 1 54.53 60 SER B O 1
ATOM 2138 N N . PRO B 1 61 ? 27.062 6.5 5.953 1 55.25 61 PRO B N 1
ATOM 2139 C CA . PRO B 1 61 ? 26.172 5.539 6.609 1 55.25 61 PRO B CA 1
ATOM 2140 C C . PRO B 1 61 ? 24.75 6.07 6.762 1 55.25 61 PRO B C 1
ATOM 2142 O O . PRO B 1 61 ? 23.797 5.289 6.766 1 55.25 61 PRO B O 1
ATOM 2145 N N . THR B 1 62 ? 24.688 7.492 7.121 1 60.72 62 THR B N 1
ATOM 2146 C CA . THR B 1 62 ? 23.359 8.078 7.289 1 60.72 62 THR B CA 1
ATOM 2147 C C . THR B 1 62 ? 22.812 8.578 5.953 1 60.72 62 THR B C 1
ATOM 2149 O O . THR B 1 62 ? 23.391 9.477 5.336 1 60.72 62 THR B O 1
ATOM 2152 N N . ASN B 1 63 ? 22 7.852 5.305 1 75.19 63 ASN B N 1
ATOM 2153 C CA . ASN B 1 63 ? 21.719 8.188 3.916 1 75.19 63 ASN B CA 1
ATOM 2154 C C . ASN B 1 63 ? 20.281 8.688 3.75 1 75.19 63 ASN B C 1
ATOM 2156 O O . ASN B 1 63 ? 19.656 8.477 2.707 1 75.19 63 ASN B O 1
ATOM 2160 N N . TRP B 1 64 ? 19.828 9.391 5.008 1 87.5 64 TRP B N 1
ATOM 2161 C CA . TRP B 1 64 ? 18.531 10.008 4.77 1 87.5 64 TRP B CA 1
ATOM 2162 C C . TRP B 1 64 ? 18.672 11.5 4.492 1 87.5 64 TRP B C 1
ATOM 2164 O O . TRP B 1 64 ? 19.609 12.141 4.984 1 87.5 64 TRP B O 1
ATOM 2174 N N . LEU B 1 65 ? 17.859 12.086 3.742 1 93 65 LEU B N 1
ATOM 2175 C CA . LEU B 1 65 ? 17.797 13.516 3.463 1 93 65 LEU B CA 1
ATOM 2176 C C . LEU B 1 65 ? 17.234 14.289 4.656 1 93 65 LEU B C 1
ATOM 2178 O O . LEU B 1 65 ? 17.812 15.297 5.066 1 93 65 LEU B O 1
ATOM 2182 N N . HIS B 1 66 ? 16.125 13.883 5.219 1 96.31 66 HIS B N 1
ATOM 2183 C CA . HIS B 1 66 ? 15.508 14.469 6.402 1 96.31 66 HIS B CA 1
ATOM 2184 C C . HIS B 1 66 ? 15.062 13.391 7.387 1 96.31 66 HIS B C 1
ATOM 2186 O O . HIS B 1 66 ? 14.797 12.258 6.988 1 96.31 66 HIS B O 1
ATOM 2192 N N . ARG B 1 67 ? 15.039 13.789 8.594 1 96.94 67 ARG B N 1
ATOM 2193 C CA . ARG B 1 67 ? 14.547 12.984 9.711 1 96.94 67 ARG B CA 1
ATOM 2194 C C . ARG B 1 67 ? 13.555 13.773 10.555 1 96.94 67 ARG B C 1
ATOM 2196 O O . ARG B 1 67 ? 13.922 14.781 11.172 1 96.94 67 ARG B O 1
ATOM 2203 N N . PHE B 1 68 ? 12.336 13.367 10.594 1 98.56 68 PHE B N 1
ATOM 2204 C CA . PHE B 1 68 ? 11.289 14.031 11.352 1 98.56 68 PHE B CA 1
ATOM 2205 C C . PHE B 1 68 ? 10.938 13.234 12.602 1 98.56 68 PHE B C 1
ATOM 2207 O O . PHE B 1 68 ? 10.477 12.094 12.508 1 98.56 68 PHE B O 1
ATOM 2214 N N . GLU B 1 69 ? 11.039 13.812 13.766 1 98.38 69 GLU B N 1
ATOM 2215 C CA . GLU B 1 69 ? 10.898 13.094 15.031 1 98.38 69 GLU B CA 1
ATOM 2216 C C . GLU B 1 69 ? 9.773 13.672 15.875 1 98.38 69 GLU B C 1
ATOM 2218 O O . GLU B 1 69 ? 9.742 13.492 17.094 1 98.38 69 GLU B O 1
ATOM 2223 N N . GLU B 1 70 ? 8.844 14.344 15.258 1 98.62 70 GLU B N 1
ATOM 2224 C CA . GLU B 1 70 ? 7.859 15.094 16.031 1 98.62 70 GLU B CA 1
ATOM 2225 C C . GLU B 1 70 ? 6.617 14.25 16.297 1 98.62 70 GLU B C 1
ATOM 2227 O O . GLU B 1 70 ? 5.762 14.641 17.094 1 98.62 70 GLU B O 1
ATOM 2232 N N . HIS B 1 71 ? 6.469 13.117 15.68 1 98.88 71 HIS B N 1
ATOM 2233 C CA . HIS B 1 71 ? 5.406 12.195 16.078 1 98.88 71 HIS B CA 1
ATOM 2234 C C . HIS B 1 71 ? 5.746 11.484 17.375 1 98.88 71 HIS B C 1
ATOM 2236 O O . HIS B 1 71 ? 6.922 11.266 17.672 1 98.88 71 HIS B O 1
ATOM 2242 N N . THR B 1 72 ? 4.742 11.086 18.094 1 98.81 72 THR B N 1
ATOM 2243 C CA . THR B 1 72 ? 4.941 10.43 19.375 1 98.81 72 THR B CA 1
ATOM 2244 C C . THR B 1 72 ? 4.359 9.016 19.359 1 98.81 72 THR B C 1
ATOM 2246 O O . THR B 1 72 ? 4.105 8.43 20.406 1 98.81 72 THR B O 1
ATOM 2249 N N . ALA B 1 73 ? 4.047 8.508 18.266 1 98.62 73 ALA B N 1
ATOM 2250 C CA . ALA B 1 73 ? 3.635 7.133 18 1 98.62 73 ALA B CA 1
ATOM 2251 C C . ALA B 1 73 ? 4.012 6.707 16.578 1 98.62 73 ALA B C 1
ATOM 2253 O O . ALA B 1 73 ? 4.504 7.516 15.797 1 98.62 73 ALA B O 1
ATOM 2254 N N . ALA B 1 74 ? 3.793 5.422 16.312 1 98.5 74 ALA B N 1
ATOM 2255 C CA . ALA B 1 74 ? 4.172 4.844 15.031 1 98.5 74 ALA B CA 1
ATOM 2256 C C . ALA B 1 74 ? 3.564 5.629 13.875 1 98.5 74 ALA B C 1
ATOM 2258 O O . ALA B 1 74 ? 2.498 6.234 14.016 1 98.5 74 ALA B O 1
ATOM 2259 N N . VAL B 1 75 ? 4.27 5.66 12.758 1 98.81 75 VAL B N 1
ATOM 2260 C CA . VAL B 1 75 ? 3.83 6.398 11.578 1 98.81 75 VAL B CA 1
ATOM 2261 C C . VAL B 1 75 ? 3.697 5.449 10.391 1 98.81 75 VAL B C 1
ATOM 2263 O O . VAL B 1 75 ? 4.68 5.168 9.703 1 98.81 75 VAL B O 1
ATOM 2266 N N . LYS B 1 76 ? 2.545 5.051 10.219 1 97.94 76 LYS B N 1
ATOM 2267 C CA . LYS B 1 76 ? 2.23 4.223 9.055 1 97.94 76 LYS B CA 1
ATOM 2268 C C . LYS B 1 76 ? 1.648 5.059 7.922 1 97.94 76 LYS B C 1
ATOM 2270 O O . LYS B 1 76 ? 1.92 4.797 6.746 1 97.94 76 LYS B O 1
ATOM 2275 N N . ALA B 1 77 ? 0.878 6.031 8.242 1 98.81 77 ALA B N 1
ATOM 2276 C CA . ALA B 1 77 ? 0.152 6.848 7.273 1 98.81 77 ALA B CA 1
ATOM 2277 C C . ALA B 1 77 ? 1.071 7.883 6.629 1 98.81 77 ALA B C 1
ATOM 2279 O O . ALA B 1 77 ? 1.584 8.773 7.309 1 98.81 77 ALA B O 1
ATOM 2280 N N . LEU B 1 78 ? 1.277 7.781 5.391 1 98.88 78 LEU B N 1
ATOM 2281 C CA . LEU B 1 78 ? 2.068 8.695 4.574 1 98.88 78 LEU B CA 1
ATOM 2282 C C . LEU B 1 78 ? 1.348 9.016 3.27 1 98.88 78 LEU B C 1
ATOM 2284 O O . LEU B 1 78 ? 0.756 8.133 2.646 1 98.88 78 LEU B O 1
ATOM 2288 N N . ALA B 1 79 ? 1.382 10.25 2.873 1 98.88 79 ALA B N 1
ATOM 2289 C CA . ALA B 1 79 ? 0.795 10.617 1.586 1 98.88 79 ALA B CA 1
ATOM 2290 C C . ALA B 1 79 ? 1.469 11.859 1.009 1 98.88 79 ALA B C 1
ATOM 2292 O O . ALA B 1 79 ? 1.466 12.922 1.634 1 98.88 79 ALA B O 1
ATOM 2293 N N . TRP B 1 80 ? 1.992 11.734 -0.201 1 98.81 80 TRP B N 1
ATOM 2294 C CA . TRP B 1 80 ? 2.535 12.883 -0.925 1 98.81 80 TRP B CA 1
ATOM 2295 C C . TRP B 1 80 ? 1.426 13.672 -1.611 1 98.81 80 TRP B C 1
ATOM 2297 O O . TRP B 1 80 ? 0.532 13.086 -2.229 1 98.81 80 TRP B O 1
ATOM 2307 N N . CYS B 1 81 ? 1.524 14.945 -1.512 1 98.31 81 CYS B N 1
ATOM 2308 C CA . CYS B 1 81 ? 0.553 15.797 -2.184 1 98.31 81 CYS B CA 1
ATOM 2309 C C . CYS B 1 81 ? 0.732 15.75 -3.695 1 98.31 81 CYS B C 1
ATOM 2311 O O . CYS B 1 81 ? 1.832 15.969 -4.203 1 98.31 81 CYS B O 1
ATOM 2313 N N . PRO B 1 82 ? -0.332 15.516 -4.387 1 96.44 82 PRO B N 1
ATOM 2314 C CA . PRO B 1 82 ? -0.18 15.406 -5.84 1 96.44 82 PRO B CA 1
ATOM 2315 C C . PRO B 1 82 ? 0.007 16.766 -6.516 1 96.44 82 PRO B C 1
ATOM 2317 O O . PRO B 1 82 ? 0.441 16.828 -7.672 1 96.44 82 PRO B O 1
ATOM 2320 N N . PHE B 1 83 ? -0.236 17.844 -5.84 1 95.75 83 PHE B N 1
ATOM 2321 C CA . PHE B 1 83 ? -0.204 19.156 -6.469 1 95.75 83 PHE B CA 1
ATOM 2322 C C . PHE B 1 83 ? 1.052 19.922 -6.062 1 95.75 83 PHE B C 1
ATOM 2324 O O . PHE B 1 83 ? 1.386 20.938 -6.664 1 95.75 83 PHE B O 1
ATOM 2331 N N . GLN B 1 84 ? 1.669 19.469 -5.051 1 96.06 84 GLN B N 1
ATOM 2332 C CA . GLN B 1 84 ? 2.898 20.078 -4.543 1 96.06 84 GLN B CA 1
ATOM 2333 C C . GLN B 1 84 ? 3.947 19 -4.246 1 96.06 84 GLN B C 1
ATOM 2335 O O . GLN B 1 84 ? 3.938 18.406 -3.172 1 96.06 84 GLN B O 1
ATOM 2340 N N . GLY B 1 85 ? 4.941 18.859 -4.977 1 95.06 85 GLY B N 1
ATOM 2341 C CA . GLY B 1 85 ? 5.855 17.734 -4.988 1 95.06 85 GLY B CA 1
ATOM 2342 C C . GLY B 1 85 ? 6.691 17.625 -3.729 1 95.06 85 GLY B C 1
ATOM 2343 O O . GLY B 1 85 ? 7.23 16.562 -3.424 1 95.06 85 GLY B O 1
ATOM 2344 N N . ASN B 1 86 ? 6.789 18.688 -2.967 1 96.81 86 ASN B N 1
ATOM 2345 C CA . ASN B 1 86 ? 7.617 18.656 -1.764 1 96.81 86 ASN B CA 1
ATOM 2346 C C . ASN B 1 86 ? 6.762 18.656 -0.498 1 96.81 86 ASN B C 1
ATOM 2348 O O . ASN B 1 86 ? 7.246 19 0.583 1 96.81 86 ASN B O 1
ATOM 2352 N N . LEU B 1 87 ? 5.535 18.328 -0.661 1 98.56 87 LEU B N 1
ATOM 2353 C CA . LEU B 1 87 ? 4.625 18.312 0.481 1 98.56 87 LEU B CA 1
ATOM 2354 C C . LEU B 1 87 ? 4.23 16.891 0.838 1 98.56 87 LEU B C 1
ATOM 2356 O O . LEU B 1 87 ? 3.627 16.188 0.024 1 98.56 87 LEU B O 1
ATOM 2360 N N . LEU B 1 88 ? 4.559 16.484 2.088 1 98.81 88 LEU B N 1
ATOM 2361 C CA . LEU B 1 88 ? 4.219 15.172 2.631 1 98.81 88 LEU B CA 1
ATOM 2362 C C . LEU B 1 88 ? 3.299 15.305 3.838 1 98.81 88 LEU B C 1
ATOM 2364 O O . LEU B 1 88 ? 3.566 16.094 4.742 1 98.81 88 LEU B O 1
ATOM 2368 N N . ALA B 1 89 ? 2.191 14.562 3.826 1 98.94 89 ALA B N 1
ATOM 2369 C CA . ALA B 1 89 ? 1.366 14.383 5.02 1 98.94 89 ALA B CA 1
ATOM 2370 C C . ALA B 1 89 ? 1.701 13.078 5.734 1 98.94 89 ALA B C 1
ATOM 2372 O O . ALA B 1 89 ? 1.857 12.039 5.09 1 98.94 89 ALA B O 1
ATOM 2373 N N . SER B 1 90 ? 1.877 13.125 6.996 1 98.94 90 SER B N 1
ATOM 2374 C CA . SER B 1 90 ? 2.07 11.938 7.828 1 98.94 90 SER B CA 1
ATOM 2375 C C . SER B 1 90 ? 1.071 11.906 8.977 1 98.94 90 SER B C 1
ATOM 2377 O O . SER B 1 90 ? 0.608 12.945 9.438 1 98.94 90 SER B O 1
ATOM 2379 N N . GLY B 1 91 ? 0.659 10.75 9.367 1 98.88 91 GLY B N 1
ATOM 2380 C CA . GLY B 1 91 ? -0.276 10.547 10.461 1 98.88 91 GLY B CA 1
ATOM 2381 C C . GLY B 1 91 ? 0.278 9.672 11.562 1 98.88 91 GLY B C 1
ATOM 2382 O O . GLY B 1 91 ? 0.805 8.586 11.297 1 98.88 91 GLY B O 1
ATOM 2383 N N . GLY B 1 92 ? 0.084 10.117 12.75 1 98.75 92 GLY B N 1
ATOM 2384 C CA . GLY B 1 92 ? 0.584 9.375 13.891 1 98.75 92 GLY B CA 1
ATOM 2385 C C . GLY B 1 92 ? -0.445 8.438 14.484 1 98.75 92 GLY B C 1
ATOM 2386 O O . GLY B 1 92 ? -1.643 8.727 14.477 1 98.75 92 GLY B O 1
ATOM 2387 N N . GLY B 1 93 ? -0.004 7.395 15.086 1 97.62 93 GLY B N 1
ATOM 2388 C CA . GLY B 1 93 ? -0.85 6.363 15.672 1 97.62 93 GLY B CA 1
ATOM 2389 C C . GLY B 1 93 ? -1.49 6.785 16.984 1 97.62 93 GLY B C 1
ATOM 2390 O O . GLY B 1 93 ? -1.747 7.973 17.188 1 97.62 93 GLY B O 1
ATOM 2391 N N . GLY B 1 94 ? -1.923 5.828 17.812 1 96 94 GLY B N 1
ATOM 2392 C CA . GLY B 1 94 ? -2.775 6.004 18.984 1 96 94 GLY B CA 1
ATOM 2393 C C . GLY B 1 94 ? -2.191 6.953 20 1 96 94 GLY B C 1
ATOM 2394 O O . GLY B 1 94 ? -2.926 7.691 20.672 1 96 94 GLY B O 1
ATOM 2395 N N . GLY B 1 95 ? -0.938 7.102 20.203 1 96.31 95 GLY B N 1
ATOM 2396 C CA . GLY B 1 95 ? -0.321 7.977 21.188 1 96.31 95 GLY B CA 1
ATOM 2397 C C . GLY B 1 95 ? -0.002 9.359 20.641 1 96.31 95 GLY B C 1
ATOM 2398 O O . GLY B 1 95 ? 0.466 10.227 21.375 1 96.31 95 GLY B O 1
ATOM 2399 N N . ASP B 1 96 ? -0.384 9.68 19.406 1 98 96 ASP B N 1
ATOM 2400 C CA . ASP B 1 96 ? 0.001 10.922 18.75 1 98 96 ASP B CA 1
ATOM 2401 C C . ASP B 1 96 ? -1.226 11.672 18.234 1 98 96 ASP B C 1
ATOM 2403 O O . ASP B 1 96 ? -1.46 12.82 18.609 1 98 96 ASP B O 1
ATOM 2407 N N . HIS B 1 97 ? -2.094 11.078 17.344 1 98.12 97 HIS B N 1
ATOM 2408 C CA . HIS B 1 97 ? -3.389 11.555 16.875 1 98.12 97 HIS B CA 1
ATOM 2409 C C . HIS B 1 97 ? -3.223 12.688 15.867 1 98.12 97 HIS B C 1
ATOM 2411 O O . HIS B 1 97 ? -4.207 13.289 15.438 1 98.12 97 HIS B O 1
ATOM 2417 N N . CYS B 1 98 ? -2.021 12.977 15.398 1 98.69 98 CYS B N 1
ATOM 2418 C CA . CYS B 1 98 ? -1.825 14.188 14.609 1 98.69 98 CYS B CA 1
ATOM 2419 C C . CYS B 1 98 ? -1.569 13.852 13.148 1 98.69 98 CYS B C 1
ATOM 2421 O O . CYS B 1 98 ? -0.902 12.859 12.844 1 98.69 98 CYS B O 1
ATOM 2423 N N . ILE B 1 99 ? -2.09 14.68 12.367 1 98.88 99 ILE B N 1
ATOM 2424 C CA . ILE B 1 99 ? -1.596 14.82 11 1 98.88 99 ILE B CA 1
ATOM 2425 C C . ILE B 1 99 ? -0.562 15.938 10.938 1 98.88 99 ILE B C 1
ATOM 2427 O O . ILE B 1 99 ? -0.816 17.047 11.406 1 98.88 99 ILE B O 1
ATOM 2431 N N . LYS B 1 100 ? 0.564 15.672 10.422 1 98.94 100 LYS B N 1
ATOM 2432 C CA . LYS B 1 100 ? 1.605 16.672 10.227 1 98.94 100 LYS B CA 1
ATOM 2433 C C . LYS B 1 100 ? 1.956 16.828 8.75 1 98.94 100 LYS B C 1
ATOM 2435 O O . LYS B 1 100 ? 1.976 15.844 8.008 1 98.94 100 LYS B O 1
ATOM 2440 N N . LEU B 1 101 ? 2.148 18.078 8.367 1 98.81 101 LEU B N 1
ATOM 2441 C CA . LEU B 1 101 ? 2.561 18.406 7.008 1 98.81 101 LEU B CA 1
ATOM 2442 C C . LEU B 1 101 ? 4.008 18.875 6.977 1 98.81 101 LEU B C 1
ATOM 2444 O O . LEU B 1 101 ? 4.422 19.688 7.812 1 98.81 101 LEU B O 1
ATOM 2448 N N . TRP B 1 102 ? 4.727 18.375 5.992 1 98.81 102 TRP B N 1
ATOM 2449 C CA . TRP B 1 102 ? 6.156 18.656 5.918 1 98.81 102 TRP B CA 1
ATOM 2450 C C . TRP B 1 102 ? 6.527 19.234 4.555 1 98.81 102 TRP B C 1
ATOM 2452 O O . TRP B 1 102 ? 6.027 18.781 3.523 1 98.81 102 TRP B O 1
ATOM 2462 N N . ASN B 1 103 ? 7.395 20.188 4.559 1 98.62 103 ASN B N 1
ATOM 2463 C CA . ASN B 1 103 ? 8.148 20.562 3.365 1 98.62 103 ASN B CA 1
ATOM 2464 C C . ASN B 1 103 ? 9.414 19.734 3.219 1 98.62 103 ASN B C 1
ATOM 2466 O O . ASN B 1 103 ? 10.375 19.906 3.973 1 98.62 103 ASN B O 1
ATOM 2470 N N . THR B 1 104 ? 9.508 18.859 2.264 1 97.94 104 THR B N 1
ATOM 2471 C CA . THR B 1 104 ? 10.602 17.891 2.191 1 97.94 104 THR B CA 1
ATOM 2472 C C . THR B 1 104 ? 11.781 18.484 1.424 1 97.94 104 THR B C 1
ATOM 2474 O O . THR B 1 104 ? 12.812 17.812 1.26 1 97.94 104 THR B O 1
ATOM 2477 N N . HIS B 1 105 ? 11.578 19.625 0.841 1 96.38 105 HIS B N 1
ATOM 2478 C CA . HIS B 1 105 ? 12.719 20.344 0.282 1 96.38 105 HIS B CA 1
ATOM 2479 C C . HIS B 1 105 ? 13.531 21.031 1.378 1 96.38 105 HIS B C 1
ATOM 2481 O O . HIS B 1 105 ? 14.758 20.938 1.384 1 96.38 105 HIS B O 1
ATOM 2487 N N . THR B 1 106 ? 12.867 21.594 2.379 1 97.44 106 THR B N 1
ATOM 2488 C CA . THR B 1 106 ? 13.555 22.359 3.42 1 97.44 106 THR B CA 1
ATOM 2489 C C . THR B 1 106 ? 13.727 21.516 4.676 1 97.44 106 THR B C 1
ATOM 2491 O O . THR B 1 106 ? 14.562 21.828 5.531 1 97.44 106 THR B O 1
ATOM 2494 N N . GLY B 1 107 ? 12.891 20.578 4.859 1 97.69 107 GLY B N 1
ATOM 2495 C CA . GLY B 1 107 ? 12.906 19.766 6.07 1 97.69 107 GLY B CA 1
ATOM 2496 C C . GLY B 1 107 ? 12.07 20.359 7.191 1 97.69 107 GLY B C 1
ATOM 2497 O O . GLY B 1 107 ? 12.133 19.891 8.328 1 97.69 107 GLY B O 1
ATOM 2498 N N . ALA B 1 108 ? 11.195 21.297 6.867 1 98.25 108 ALA B N 1
ATOM 2499 C CA . ALA B 1 108 ? 10.414 21.984 7.895 1 98.25 108 ALA B CA 1
ATOM 2500 C C . ALA B 1 108 ? 9.047 21.328 8.07 1 98.25 108 ALA B C 1
ATOM 2502 O O . ALA B 1 108 ? 8.406 20.938 7.098 1 98.25 108 ALA B O 1
ATOM 2503 N N . ARG B 1 109 ? 8.648 21.266 9.289 1 98.38 109 ARG B N 1
ATOM 2504 C CA . ARG B 1 109 ? 7.234 21 9.539 1 98.38 109 ARG B CA 1
ATOM 2505 C C . ARG B 1 109 ? 6.375 22.219 9.242 1 98.38 109 ARG B C 1
ATOM 2507 O O . ARG B 1 109 ? 6.602 23.297 9.797 1 98.38 109 ARG B O 1
ATOM 2514 N N . LEU B 1 110 ? 5.43 22.109 8.469 1 98.06 110 LEU B N 1
ATOM 2515 C CA . LEU B 1 110 ? 4.574 23.219 8.07 1 98.06 110 LEU B CA 1
ATOM 2516 C C . LEU B 1 110 ? 3.4 23.375 9.031 1 98.06 110 LEU B C 1
ATOM 2518 O O . LEU B 1 110 ? 3.025 24.5 9.383 1 98.06 110 LEU B O 1
ATOM 2522 N N . ASN B 1 111 ? 2.756 22.281 9.406 1 97.88 111 ASN B N 1
ATOM 2523 C CA . ASN B 1 111 ? 1.583 22.297 10.273 1 97.88 111 ASN B CA 1
ATOM 2524 C C . ASN B 1 111 ? 1.443 20.984 11.047 1 97.88 111 ASN B C 1
ATOM 2526 O O . ASN B 1 111 ? 2.107 20 10.734 1 97.88 111 ASN B O 1
ATOM 2530 N N . SER B 1 112 ? 0.712 21.016 12.086 1 98.5 112 SER B N 1
ATOM 2531 C CA . SER B 1 112 ? 0.321 19.859 12.891 1 98.5 112 SER B CA 1
ATOM 2532 C C . SER B 1 112 ? -1.129 19.969 13.352 1 98.5 112 SER B C 1
ATOM 2534 O O . SER B 1 112 ? -1.519 20.969 13.953 1 98.5 112 SER B O 1
ATOM 2536 N N . PHE B 1 113 ? -1.891 18.984 13.086 1 98.25 113 PHE B N 1
ATOM 2537 C CA . PHE B 1 113 ? -3.311 19 13.414 1 98.25 113 PHE B CA 1
ATOM 2538 C C . PHE B 1 113 ? -3.689 17.812 14.273 1 98.25 113 PHE B C 1
ATOM 2540 O O . PHE B 1 113 ? -3.457 16.656 13.891 1 98.25 113 PHE B O 1
ATOM 2547 N N . ASP B 1 114 ? -4.227 18.094 15.406 1 97.75 114 ASP B N 1
ATOM 2548 C CA . ASP B 1 114 ? -4.746 17.016 16.25 1 97.75 114 ASP B CA 1
ATOM 2549 C C . ASP B 1 114 ? -6.117 16.547 15.766 1 97.75 114 ASP B C 1
ATOM 2551 O O . ASP B 1 114 ? -7.09 17.297 15.828 1 97.75 114 ASP B O 1
ATOM 2555 N N . THR B 1 115 ? -6.223 15.352 15.289 1 97.19 115 THR B N 1
ATOM 2556 C CA . THR B 1 115 ? -7.484 14.828 14.781 1 97.19 115 THR B CA 1
ATOM 2557 C C . THR B 1 115 ? -8.32 14.242 15.922 1 97.19 115 THR B C 1
ATOM 2559 O O . THR B 1 115 ? -9.516 13.977 15.742 1 97.19 115 THR B O 1
ATOM 2562 N N . GLY B 1 116 ? -7.656 13.977 17.062 1 96.31 116 GLY B N 1
ATOM 2563 C CA . GLY B 1 116 ? -8.336 13.367 18.203 1 96.31 116 GLY B CA 1
ATOM 2564 C C . GLY B 1 116 ? -8.383 11.852 18.125 1 96.31 116 GLY B C 1
ATOM 2565 O O . GLY B 1 116 ? -9.031 11.203 18.953 1 96.31 116 GLY B O 1
ATOM 2566 N N . SER B 1 117 ? -7.715 11.297 17.188 1 97.69 117 SER B N 1
ATOM 2567 C CA . SER B 1 117 ? -7.777 9.852 16.969 1 97.69 117 SER B CA 1
ATOM 2568 C C . SER B 1 117 ? -6.52 9.344 16.281 1 97.69 117 SER B C 1
ATOM 2570 O O . SER B 1 117 ? -5.816 10.102 15.617 1 97.69 117 SER B O 1
ATOM 2572 N N . GLN B 1 118 ? -6.246 8.039 16.547 1 97.88 118 GLN B N 1
ATOM 2573 C CA . GLN B 1 118 ? -5.191 7.383 15.781 1 97.88 118 GLN B CA 1
ATOM 2574 C C . GLN B 1 118 ? -5.391 7.59 14.289 1 97.88 118 GLN B C 1
ATOM 2576 O O . GLN B 1 118 ? -6.488 7.375 13.766 1 97.88 118 GLN B O 1
ATOM 2581 N N . VAL B 1 119 ? -4.352 8.016 13.57 1 98.56 119 VAL B N 1
ATOM 2582 C CA . VAL B 1 119 ? -4.398 8.148 12.117 1 98.56 119 VAL B CA 1
ATOM 2583 C C . VAL B 1 119 ? -3.828 6.895 11.461 1 98.56 119 VAL B C 1
ATOM 2585 O O . VAL B 1 119 ? -2.631 6.621 11.57 1 98.56 119 VAL B O 1
ATOM 2588 N N . CYS B 1 120 ? -4.656 6.184 10.742 1 98.38 120 CYS B N 1
ATOM 2589 C CA . CYS B 1 120 ? -4.27 4.875 10.227 1 98.38 120 CYS B CA 1
ATOM 2590 C C . CYS B 1 120 ? -3.797 4.973 8.781 1 98.38 120 CYS B C 1
ATOM 2592 O O . CYS B 1 120 ? -2.924 4.215 8.352 1 98.38 120 CYS B O 1
ATOM 2594 N N . SER B 1 121 ? -4.426 5.84 8.07 1 98.56 121 SER B N 1
ATOM 2595 C CA . SER B 1 121 ? -4.113 5.996 6.652 1 98.56 121 SER B CA 1
ATOM 2596 C C . SER B 1 121 ? -4.445 7.406 6.164 1 98.56 121 SER B C 1
ATOM 2598 O O . SER B 1 121 ? -5.289 8.086 6.754 1 98.56 121 SER B O 1
ATOM 2600 N N . LEU B 1 122 ? -3.766 7.828 5.125 1 98.81 122 LEU B N 1
ATOM 2601 C CA . LEU B 1 122 ? -3.977 9.117 4.473 1 98.81 122 LEU B CA 1
ATOM 2602 C C . LEU B 1 122 ? -4.047 8.953 2.959 1 98.81 122 LEU B C 1
ATOM 2604 O O . LEU B 1 122 ? -3.297 8.164 2.379 1 98.81 122 LEU B O 1
ATOM 2608 N N . LEU B 1 123 ? -4.945 9.703 2.352 1 98.62 123 LEU B N 1
ATOM 2609 C CA . LEU B 1 123 ? -5.035 9.812 0.899 1 98.62 123 LEU B CA 1
ATOM 2610 C C . LEU B 1 123 ? -5.324 11.25 0.479 1 98.62 123 LEU B C 1
ATOM 2612 O O . LEU B 1 123 ? -6.23 11.891 1.017 1 98.62 123 LEU B O 1
ATOM 2616 N N . TRP B 1 124 ? -4.574 11.727 -0.517 1 98.31 124 TRP B N 1
ATOM 2617 C CA . TRP B 1 124 ? -4.945 12.984 -1.146 1 98.31 124 TRP B CA 1
ATOM 2618 C C . TRP B 1 124 ? -5.984 12.766 -2.24 1 98.31 124 TRP B C 1
ATOM 2620 O O . TRP B 1 124 ? -5.922 11.766 -2.969 1 98.31 124 TRP B O 1
ATOM 2630 N N . ASN B 1 125 ? -6.879 13.688 -2.352 1 96.44 125 ASN B N 1
ATOM 2631 C CA . ASN B 1 125 ? -7.699 13.789 -3.555 1 96.44 125 ASN B CA 1
ATOM 2632 C C . ASN B 1 125 ? -6.859 14.18 -4.77 1 96.44 125 ASN B C 1
ATOM 2634 O O . ASN B 1 125 ? -6.188 15.211 -4.766 1 96.44 125 ASN B O 1
ATOM 2638 N N . LYS B 1 126 ? -6.961 13.328 -5.715 1 93.88 126 LYS B N 1
ATOM 2639 C CA . LYS B 1 126 ? -6.137 13.562 -6.898 1 93.88 126 LYS B CA 1
ATOM 2640 C C . LYS B 1 126 ? -6.66 14.75 -7.699 1 93.88 126 LYS B C 1
ATOM 2642 O O . LYS B 1 126 ? -5.945 15.312 -8.531 1 93.88 126 LYS B O 1
ATOM 2647 N N . ASN B 1 127 ? -7.855 15.211 -7.453 1 90.19 127 ASN B N 1
ATOM 2648 C CA . ASN B 1 127 ? -8.508 16.203 -8.305 1 90.19 127 ASN B CA 1
ATOM 2649 C C . ASN B 1 127 ? -8.695 17.531 -7.578 1 90.19 127 ASN B C 1
ATOM 2651 O O . ASN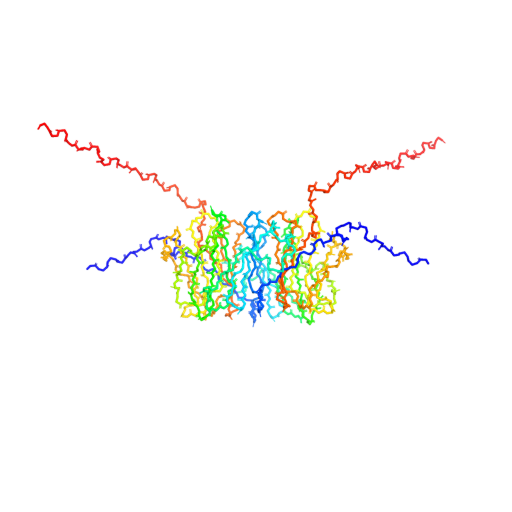 B 1 127 ? -8.789 18.578 -8.219 1 90.19 127 ASN B O 1
ATOM 2655 N N . GLU B 1 128 ? -8.812 17.516 -6.289 1 93.06 128 GLU B N 1
ATOM 2656 C CA . GLU B 1 128 ? -9 18.703 -5.461 1 93.06 128 GLU B CA 1
ATOM 2657 C C . GLU B 1 128 ? -8.016 18.719 -4.297 1 93.06 128 GLU B C 1
ATOM 2659 O O . GLU B 1 128 ? -7.453 17.688 -3.932 1 93.06 128 GLU B O 1
ATOM 2664 N N . ARG B 1 129 ? -7.859 19.875 -3.758 1 95.44 129 ARG B N 1
ATOM 2665 C CA . ARG B 1 129 ? -6.938 20.031 -2.637 1 95.44 129 ARG B CA 1
ATOM 2666 C C . ARG B 1 129 ? -7.586 19.562 -1.333 1 95.44 129 ARG B C 1
ATOM 2668 O O . ARG B 1 129 ? -7.91 20.391 -0.472 1 95.44 129 ARG B O 1
ATOM 2675 N N . GLU B 1 130 ? -7.742 18.281 -1.209 1 96.69 130 GLU B N 1
ATOM 2676 C CA . GLU B 1 130 ? -8.375 17.641 -0.054 1 96.69 130 GLU B CA 1
ATOM 2677 C C . GLU B 1 130 ? -7.57 16.438 0.414 1 96.69 130 GLU B C 1
ATOM 2679 O O . GLU B 1 130 ? -6.926 15.758 -0.391 1 96.69 130 GLU B O 1
ATOM 2684 N N . LEU B 1 131 ? -7.582 16.234 1.726 1 98 131 LEU B N 1
ATOM 2685 C CA . LEU B 1 131 ? -6.918 15.102 2.365 1 98 131 LEU B CA 1
ATOM 2686 C C . LEU B 1 131 ? -7.918 14.234 3.123 1 98 131 LEU B C 1
ATOM 2688 O O . LEU B 1 131 ? -8.766 14.75 3.854 1 98 131 LEU B O 1
ATOM 2692 N N . LEU B 1 132 ? -7.871 12.961 2.889 1 98.06 132 LEU B N 1
ATOM 2693 C CA . LEU B 1 132 ? -8.719 12.008 3.596 1 98.06 132 LEU B CA 1
ATOM 2694 C C . LEU B 1 132 ? -7.91 11.203 4.609 1 98.06 132 LEU B C 1
ATOM 2696 O O . LEU B 1 132 ? -6.84 10.688 4.289 1 98.06 132 LEU B O 1
ATOM 2700 N N . SER B 1 133 ? -8.391 11.117 5.824 1 98.5 133 SER B N 1
ATOM 2701 C CA . SER B 1 133 ? -7.766 10.32 6.871 1 98.5 133 SER B CA 1
ATOM 2702 C C . SER B 1 133 ? -8.711 9.242 7.391 1 98.5 133 SER B C 1
ATOM 2704 O O . SER B 1 133 ? -9.93 9.461 7.457 1 98.5 133 SER B O 1
ATOM 2706 N N . SER B 1 134 ? -8.164 8.102 7.672 1 98.31 134 SER B N 1
ATOM 2707 C CA . SER B 1 134 ? -8.922 7.078 8.383 1 98.31 134 SER B CA 1
ATOM 2708 C C . SER B 1 134 ? -8.484 6.977 9.844 1 98.31 134 SER B C 1
ATOM 2710 O O . SER B 1 134 ? -7.328 7.25 10.164 1 98.31 134 SER B O 1
ATOM 2712 N N . HIS B 1 135 ? -9.383 6.484 10.688 1 98.06 135 HIS B N 1
ATOM 2713 C CA . HIS B 1 135 ? -9.109 6.602 12.117 1 98.06 135 HIS B CA 1
ATOM 2714 C C . HIS B 1 135 ? -9.484 5.32 12.852 1 98.06 135 HIS B C 1
ATOM 2716 O O . HIS B 1 135 ? -10.305 4.535 12.375 1 98.06 135 HIS B O 1
ATOM 2722 N N . GLY B 1 136 ? -8.812 5.027 14.055 1 93.31 136 GLY B N 1
ATOM 2723 C CA . GLY B 1 136 ? -8.984 3.797 14.805 1 93.31 136 GLY B CA 1
ATOM 2724 C C . GLY B 1 136 ? -9.617 4.012 16.172 1 93.31 136 GLY B C 1
ATOM 2725 O O . GLY B 1 136 ? -9.812 3.062 16.938 1 93.31 136 GLY B O 1
ATOM 2726 N N . PHE B 1 137 ? -9.852 5.137 16.641 1 84.94 137 PHE B N 1
ATOM 2727 C CA . PHE B 1 137 ? -10.469 5.375 17.938 1 84.94 137 PHE B CA 1
ATOM 2728 C C . PHE B 1 137 ? -11.547 6.453 17.844 1 84.94 137 PHE B C 1
ATOM 2730 O O . PHE B 1 137 ? -11.648 7.145 16.828 1 84.94 137 PHE B O 1
ATOM 2737 N N . THR B 1 138 ? -12.391 6.543 18.812 1 78.31 138 THR B N 1
ATOM 2738 C CA . THR B 1 138 ? -13.492 7.434 19.156 1 78.31 138 THR B CA 1
ATOM 2739 C C . THR B 1 138 ? -14.703 7.168 18.281 1 78.31 138 THR B C 1
ATOM 2741 O O . THR B 1 138 ? -15.789 6.871 18.781 1 78.31 138 THR B O 1
ATOM 2744 N N . LYS B 1 139 ? -14.508 7.215 16.859 1 90.31 139 LYS B N 1
ATOM 2745 C CA . LYS B 1 139 ? -15.68 7.082 16 1 90.31 139 LYS B CA 1
ATOM 2746 C C . LYS B 1 139 ? -15.406 6.145 14.828 1 90.31 139 LYS B C 1
ATOM 2748 O O . LYS B 1 139 ? -16.312 5.793 14.078 1 90.31 139 LYS B O 1
ATOM 2753 N N . ASN B 1 140 ? -14.109 5.699 14.594 1 94.81 140 ASN B N 1
ATOM 2754 C CA . ASN B 1 140 ? -13.711 4.84 13.484 1 94.81 140 ASN B CA 1
ATOM 2755 C C . ASN B 1 140 ? -14.164 5.398 12.141 1 94.81 140 ASN B C 1
ATOM 2757 O O . ASN B 1 140 ? -14.758 4.684 11.336 1 94.81 140 ASN B O 1
ATOM 2761 N N . GLN B 1 141 ? -13.992 6.641 11.977 1 94.19 141 GLN B N 1
ATOM 2762 C CA . GLN B 1 141 ? -14.492 7.352 10.805 1 94.19 141 GLN B CA 1
ATOM 2763 C C . GLN B 1 141 ? -13.367 7.625 9.805 1 94.19 141 GLN B C 1
ATOM 2765 O O . GLN B 1 141 ? -12.188 7.465 10.125 1 94.19 141 GLN B O 1
ATOM 2770 N N . LEU B 1 142 ? -13.805 7.969 8.641 1 96.5 142 LEU B N 1
ATOM 2771 C CA . LEU B 1 142 ? -12.945 8.734 7.746 1 96.5 142 LEU B CA 1
ATOM 2772 C C . LEU B 1 142 ? -13.258 10.227 7.836 1 96.5 142 LEU B C 1
ATOM 2774 O O . LEU B 1 142 ? -14.414 10.609 8.016 1 96.5 142 LEU B O 1
ATOM 2778 N N . THR B 1 143 ? -12.266 11.055 7.707 1 96.38 143 THR B N 1
ATOM 2779 C CA . THR B 1 143 ? -12.461 12.5 7.75 1 96.38 143 THR B CA 1
ATOM 2780 C C . THR B 1 143 ? -11.836 13.164 6.527 1 96.38 143 THR B C 1
ATOM 2782 O O . THR B 1 143 ? -10.68 12.898 6.191 1 96.38 143 THR B O 1
ATOM 2785 N N . LEU B 1 144 ? -12.641 13.969 5.895 1 95.94 144 LEU B N 1
ATOM 2786 C CA . LEU B 1 144 ? -12.172 14.75 4.762 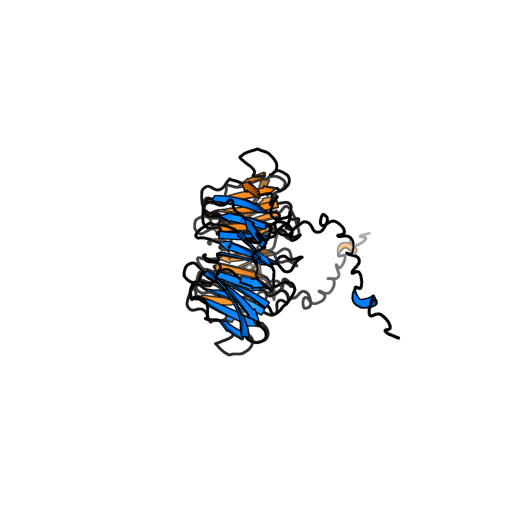1 95.94 144 LEU B CA 1
ATOM 2787 C C . LEU B 1 144 ? -11.773 16.156 5.199 1 95.94 144 LEU B C 1
ATOM 2789 O O . LEU B 1 144 ? -12.57 16.859 5.832 1 95.94 144 LEU B O 1
ATOM 2793 N N . TRP B 1 145 ? -10.578 16.531 4.82 1 97.38 145 TRP B N 1
ATOM 2794 C CA . TRP B 1 145 ? -10.031 17.844 5.18 1 97.38 145 TRP B CA 1
ATOM 2795 C C . TRP B 1 145 ? -9.812 18.703 3.939 1 97.38 145 TRP B C 1
ATOM 2797 O O . TRP B 1 145 ? -9.328 18.219 2.916 1 97.38 145 TRP B O 1
ATOM 2807 N N . LYS B 1 146 ? -10.117 19.984 4.105 1 96 146 LYS B N 1
ATOM 2808 C CA . LYS B 1 146 ? -9.758 20.938 3.059 1 96 146 LYS B CA 1
ATOM 2809 C C . LYS B 1 146 ? -8.32 21.438 3.234 1 96 146 LYS B C 1
ATOM 2811 O O . LYS B 1 146 ? -7.934 21.844 4.332 1 96 146 LYS B O 1
ATOM 2816 N N . TYR B 1 147 ? -7.605 21.438 2.221 1 96.25 147 TYR B N 1
ATOM 2817 C CA . TYR B 1 147 ? -6.246 21.953 2.273 1 96.25 147 TYR B CA 1
ATOM 2818 C C . TYR B 1 147 ? -6.164 23.328 1.597 1 96.25 147 TYR B C 1
ATOM 2820 O O . TYR B 1 147 ? -6.785 23.547 0.555 1 96.25 147 TYR B O 1
ATOM 2828 N N . PRO B 1 148 ? -5.523 24.25 2.25 1 95.25 148 PRO B N 1
ATOM 2829 C CA . PRO B 1 148 ? -4.539 24.172 3.332 1 95.25 148 PRO B CA 1
ATOM 2830 C C . PRO B 1 148 ? -5.141 24.469 4.703 1 95.25 148 PRO B C 1
ATOM 2832 O O . PRO B 1 148 ? -4.469 24.312 5.727 1 95.25 148 PRO B O 1
ATOM 2835 N N . SER B 1 149 ? -6.367 24.797 4.742 1 95.38 149 SER B N 1
ATOM 2836 C CA . SER B 1 149 ? -6.961 25.219 6.008 1 95.38 149 SER B CA 1
ATOM 2837 C C . SER B 1 149 ? -7.117 24.031 6.965 1 95.38 149 SER B C 1
ATOM 2839 O O . SER B 1 149 ? -7.102 24.219 8.188 1 95.38 149 SER B O 1
ATOM 2841 N N . MET B 1 150 ? -7.312 22.922 6.477 1 96.5 150 MET B N 1
ATOM 2842 C CA . MET B 1 150 ? -7.562 21.656 7.176 1 96.5 150 MET B CA 1
ATOM 2843 C C . MET B 1 150 ? -8.852 21.734 7.984 1 96.5 150 MET B C 1
ATOM 2845 O O . MET B 1 150 ? -8.945 21.156 9.062 1 96.5 150 MET B O 1
ATOM 2849 N N . VAL B 1 151 ? -9.695 22.531 7.438 1 95.75 151 VAL B N 1
ATOM 2850 C CA . VAL B 1 151 ? -11.047 22.484 7.977 1 95.75 151 VAL B CA 1
ATOM 2851 C C . VAL B 1 151 ? -11.711 21.172 7.605 1 95.75 151 VAL B C 1
ATOM 2853 O O . VAL B 1 151 ? -11.586 20.703 6.469 1 95.75 151 VAL B O 1
ATOM 2856 N N . LYS B 1 152 ? -12.398 20.641 8.57 1 93.88 152 LYS B N 1
ATOM 2857 C CA . LYS B 1 152 ? -13.109 19.391 8.328 1 93.88 152 LYS B CA 1
ATOM 2858 C C . LYS B 1 152 ? -14.289 19.609 7.387 1 93.88 152 LYS B C 1
ATOM 2860 O O . LYS B 1 152 ? -15.195 20.391 7.688 1 93.88 152 LYS B O 1
ATOM 2865 N N . MET B 1 153 ? -14.289 18.922 6.27 1 92.69 153 MET B N 1
ATOM 2866 C CA . MET B 1 153 ? -15.352 19.047 5.277 1 92.69 153 MET B CA 1
ATOM 2867 C C . MET B 1 153 ? -16.422 17.984 5.473 1 92.69 153 MET B C 1
ATOM 2869 O O . MET B 1 153 ? -17.594 18.219 5.203 1 92.69 153 MET B O 1
ATOM 2873 N N . ALA B 1 154 ? -16.016 16.797 5.887 1 91 154 ALA B N 1
ATOM 2874 C CA . ALA B 1 154 ? -16.938 15.68 6.027 1 91 154 ALA B CA 1
ATOM 2875 C C . ALA B 1 154 ? -16.391 14.625 6.98 1 91 154 ALA B C 1
ATOM 2877 O O . ALA B 1 154 ? -15.172 14.492 7.133 1 91 154 ALA B O 1
ATOM 2878 N N . GLU B 1 155 ? -17.266 13.953 7.637 1 92.25 155 GLU B N 1
ATOM 2879 C CA . GLU B 1 155 ? -17 12.727 8.398 1 92.25 155 GLU B CA 1
ATOM 2880 C C . GLU B 1 155 ? -17.797 11.555 7.828 1 92.25 155 GLU B C 1
ATOM 2882 O O . GLU B 1 155 ? -19.016 11.617 7.715 1 92.25 155 GLU B O 1
ATOM 2887 N N . LEU B 1 156 ? -17.078 10.594 7.504 1 91.94 156 LEU B N 1
ATOM 2888 C CA . LEU B 1 156 ? -17.703 9.414 6.918 1 91.94 156 LEU B CA 1
ATOM 2889 C C . LEU B 1 156 ? -17.766 8.273 7.93 1 91.94 156 LEU B C 1
ATOM 2891 O O . LEU B 1 156 ? -16.734 7.715 8.305 1 91.94 156 LEU B O 1
ATOM 2895 N N . ASN B 1 157 ? -19 8 8.203 1 91.69 157 ASN B N 1
ATOM 2896 C CA . ASN B 1 157 ? -19.234 6.996 9.242 1 91.69 157 ASN B CA 1
ATOM 2897 C C . ASN B 1 157 ? -19.781 5.699 8.648 1 91.69 157 ASN B C 1
ATOM 2899 O O . ASN B 1 157 ? -20.469 5.723 7.629 1 91.69 157 ASN B O 1
ATOM 2903 N N . GLY B 1 158 ? -19.5 4.594 9.289 1 90.12 158 GLY B N 1
ATOM 2904 C CA . GLY B 1 158 ? -20.016 3.295 8.875 1 90.12 158 GLY B CA 1
ATOM 2905 C C . GLY B 1 158 ? -19.266 2.137 9.516 1 90.12 158 GLY B C 1
ATOM 2906 O O . GLY B 1 158 ? -19.891 1.207 10.031 1 90.12 158 GLY B O 1
ATOM 2907 N N . HIS B 1 159 ? -18.016 2.254 9.477 1 93.44 159 HIS B N 1
ATOM 2908 C CA . HIS B 1 159 ? -17.219 1.22 10.125 1 93.44 159 HIS B CA 1
ATOM 2909 C C . HIS B 1 159 ? -17.453 1.209 11.633 1 93.44 159 HIS B C 1
ATOM 2911 O O . HIS B 1 159 ? -17.703 2.258 12.234 1 93.44 159 HIS B O 1
ATOM 2917 N N . THR B 1 160 ? -17.344 0.05 12.266 1 94.75 160 THR B N 1
ATOM 2918 C CA . THR B 1 160 ? -17.594 -0.078 13.695 1 94.75 160 THR B CA 1
ATOM 2919 C C . THR B 1 160 ? -16.312 -0.435 14.438 1 94.75 160 THR B C 1
ATOM 2921 O O . THR B 1 160 ? -16.328 -0.698 15.641 1 94.75 160 THR B O 1
ATOM 2924 N N . SER B 1 161 ? -15.25 -0.559 13.805 1 96.44 161 SER B N 1
ATOM 2925 C CA . SER B 1 161 ? -13.914 -0.756 14.344 1 96.44 161 SER B CA 1
ATOM 2926 C C . SER B 1 161 ? -12.875 0.025 13.555 1 96.44 161 SER B C 1
ATOM 2928 O O . SER B 1 161 ? -13.203 0.656 12.547 1 96.44 161 SER B O 1
ATOM 2930 N N . ARG B 1 162 ? -11.672 0.002 14.094 1 96.62 162 ARG B N 1
ATOM 2931 C CA . ARG B 1 162 ? -10.562 0.752 13.523 1 96.62 162 ARG B CA 1
ATOM 2932 C C . ARG B 1 162 ? -10.477 0.547 12.016 1 96.62 162 ARG B C 1
ATOM 2934 O O . ARG B 1 162 ? -10.547 -0.585 11.531 1 96.62 162 ARG B O 1
ATOM 2941 N N . VAL B 1 163 ? -10.398 1.652 11.219 1 97.56 163 VAL B N 1
ATOM 2942 C CA . VAL B 1 163 ? -10.227 1.589 9.766 1 97.56 163 VAL B CA 1
ATOM 2943 C C . VAL B 1 163 ? -8.75 1.393 9.438 1 97.56 163 VAL B C 1
ATOM 2945 O O . VAL B 1 163 ? -7.953 2.326 9.547 1 97.56 163 VAL B O 1
ATOM 2948 N N . LEU B 1 164 ? -8.43 0.307 8.906 1 96 164 LEU B N 1
ATOM 2949 C CA . LEU B 1 164 ? -7.047 -0.142 8.805 1 96 164 LEU B CA 1
ATOM 2950 C C . LEU B 1 164 ? -6.418 0.324 7.5 1 96 164 LEU B C 1
ATOM 2952 O O . LEU B 1 164 ? -5.246 0.708 7.473 1 96 164 LEU B O 1
ATOM 2956 N N . TYR B 1 165 ? -7.203 0.26 6.418 1 96.88 165 TYR B N 1
ATOM 2957 C CA . TYR B 1 165 ? -6.645 0.507 5.094 1 96.88 165 TYR B CA 1
ATOM 2958 C C . TYR B 1 165 ? -7.594 1.353 4.254 1 96.88 165 TYR B C 1
ATOM 2960 O O . TYR B 1 165 ? -8.812 1.263 4.402 1 96.88 165 TYR B O 1
ATOM 2968 N N . MET B 1 166 ? -7.004 2.121 3.438 1 97.75 166 MET B N 1
ATOM 2969 C CA . MET B 1 166 ? -7.711 2.818 2.369 1 97.75 166 MET B CA 1
ATOM 2970 C C . MET B 1 166 ? -6.965 2.688 1.046 1 97.75 166 MET B C 1
ATOM 2972 O O . MET B 1 166 ? -5.73 2.664 1.023 1 97.75 166 MET B O 1
ATOM 2976 N N . THR B 1 167 ? -7.703 2.627 -0.014 1 97.75 167 THR B N 1
ATOM 2977 C CA . THR B 1 167 ? -7.137 2.732 -1.354 1 97.75 167 THR B CA 1
ATOM 2978 C C . THR B 1 167 ? -8.07 3.514 -2.275 1 97.75 167 THR B C 1
ATOM 2980 O O . THR B 1 167 ? -9.289 3.443 -2.135 1 97.75 167 THR B O 1
ATOM 2983 N N . GLN B 1 168 ? -7.473 4.238 -3.096 1 96.88 168 GLN B N 1
ATOM 2984 C CA . GLN B 1 168 ? -8.203 5.086 -4.031 1 96.88 168 GLN B CA 1
ATOM 2985 C C . GLN B 1 168 ? -8.266 4.453 -5.418 1 96.88 168 GLN B C 1
ATOM 2987 O O . GLN B 1 168 ? -7.27 3.906 -5.898 1 96.88 168 GLN B O 1
ATOM 2992 N N . SER B 1 169 ? -9.445 4.59 -6.039 1 95.19 169 SER B N 1
ATOM 2993 C CA . SER B 1 169 ? -9.602 4.066 -7.395 1 95.19 169 SER B CA 1
ATOM 2994 C C . SER B 1 169 ? -8.711 4.82 -8.383 1 95.19 169 SER B C 1
ATOM 2996 O O . SER B 1 169 ? -8.336 5.969 -8.133 1 95.19 169 SER B O 1
ATOM 2998 N N . PRO B 1 170 ? -8.445 4.145 -9.523 1 94.12 170 PRO B N 1
ATOM 2999 C CA . PRO B 1 170 ? -7.531 4.77 -10.484 1 94.12 170 PRO B CA 1
ATOM 3000 C C . PRO B 1 170 ? -8.031 6.121 -10.984 1 94.12 170 PRO B C 1
ATOM 3002 O O . PRO B 1 170 ? -7.234 7.023 -11.242 1 94.12 170 PRO B O 1
ATOM 3005 N N . ASP B 1 171 ? -9.289 6.367 -11.102 1 90.69 171 ASP B N 1
ATOM 3006 C CA . ASP B 1 171 ? -9.836 7.629 -11.586 1 90.69 171 ASP B CA 1
ATOM 3007 C C . ASP B 1 171 ? -9.875 8.672 -10.477 1 90.69 171 ASP B C 1
ATOM 3009 O O . ASP B 1 171 ? -10.234 9.828 -10.719 1 90.69 171 ASP B O 1
ATOM 3013 N N . GLY B 1 172 ? -9.578 8.266 -9.266 1 92.88 172 GLY B N 1
ATOM 3014 C CA . GLY B 1 172 ? -9.484 9.18 -8.133 1 92.88 172 GLY B CA 1
ATOM 3015 C C . GLY B 1 172 ? -10.82 9.477 -7.492 1 92.88 172 GLY B C 1
ATOM 3016 O O . GLY B 1 172 ? -10.891 10.242 -6.527 1 92.88 172 GLY B O 1
ATOM 3017 N N . CYS B 1 173 ? -11.867 8.828 -7.832 1 86.88 173 CYS B N 1
ATOM 3018 C CA . CYS B 1 173 ? -13.203 9.266 -7.434 1 86.88 173 CYS B CA 1
ATOM 3019 C C . CYS B 1 173 ? -13.711 8.453 -6.246 1 86.88 173 CYS B C 1
ATOM 3021 O O . CYS B 1 173 ? -14.516 8.938 -5.453 1 86.88 173 CYS B O 1
ATOM 3023 N N . THR B 1 174 ? -13.266 7.234 -6.152 1 91 174 THR B N 1
ATOM 3024 C CA . THR B 1 174 ? -13.789 6.324 -5.137 1 91 174 THR B CA 1
ATOM 3025 C C . THR B 1 174 ? -12.68 5.879 -4.188 1 91 174 THR B C 1
ATOM 3027 O O . THR B 1 174 ? -11.555 5.598 -4.621 1 91 174 THR B O 1
ATOM 3030 N N . VAL B 1 175 ? -13 5.809 -2.92 1 95.31 175 VAL B N 1
ATOM 3031 C CA . VAL B 1 175 ? -12.094 5.254 -1.925 1 95.31 175 VAL B CA 1
ATOM 3032 C C . VAL B 1 175 ? -12.695 3.984 -1.326 1 95.31 175 VAL B C 1
ATOM 3034 O O . VAL B 1 175 ? -13.867 3.967 -0.942 1 95.31 175 VAL B O 1
ATOM 3037 N N . ALA B 1 176 ? -11.961 2.91 -1.356 1 95 176 ALA B N 1
ATOM 3038 C CA . ALA B 1 176 ? -12.312 1.704 -0.611 1 95 176 ALA B CA 1
ATOM 3039 C C . ALA B 1 176 ? -11.578 1.652 0.727 1 95 176 ALA B C 1
ATOM 3041 O O . ALA B 1 176 ? -10.391 1.966 0.803 1 95 176 ALA B O 1
ATOM 3042 N N . SER B 1 177 ? -12.281 1.347 1.757 1 96.44 177 SER B N 1
ATOM 3043 C CA . SER B 1 177 ? -11.688 1.199 3.082 1 96.44 177 SER B CA 1
ATOM 3044 C C . SER B 1 177 ? -11.961 -0.185 3.66 1 96.44 177 SER B C 1
ATOM 3046 O O . SER B 1 177 ? -13 -0.789 3.377 1 96.44 177 SER B O 1
ATOM 3048 N N . ALA B 1 178 ? -11.023 -0.719 4.371 1 96.44 178 ALA B N 1
ATOM 3049 C CA . ALA B 1 178 ? -11.133 -1.965 5.125 1 96.44 178 ALA B CA 1
ATOM 3050 C C . ALA B 1 178 ? -10.906 -1.728 6.613 1 96.44 178 ALA B C 1
ATOM 3052 O O . ALA B 1 178 ? -9.945 -1.053 7 1 96.44 178 ALA B O 1
ATOM 3053 N N . ALA B 1 179 ? -11.797 -2.299 7.375 1 96.38 179 ALA B N 1
ATOM 3054 C CA . ALA B 1 179 ? -11.719 -2.068 8.812 1 96.38 179 ALA B CA 1
ATOM 3055 C C . ALA B 1 179 ? -11.609 -3.389 9.578 1 96.38 179 ALA B C 1
ATOM 3057 O O . ALA B 1 179 ? -11.781 -4.461 8.992 1 96.38 179 ALA B O 1
ATOM 3058 N N . ALA B 1 180 ? -11.336 -3.285 10.852 1 95.75 180 ALA B N 1
ATOM 3059 C CA . ALA B 1 180 ? -11.195 -4.453 11.719 1 95.75 180 ALA B CA 1
ATOM 3060 C C . ALA B 1 180 ? -12.547 -5.133 11.945 1 95.75 180 ALA B C 1
ATOM 3062 O O . ALA B 1 180 ? -12.602 -6.262 12.43 1 95.75 180 ALA B O 1
ATOM 3063 N N . ASP B 1 181 ? -13.617 -4.527 11.633 1 93 181 ASP B N 1
ATOM 3064 C CA . ASP B 1 181 ? -14.938 -5.148 11.711 1 93 181 ASP B CA 1
ATOM 3065 C C . ASP B 1 181 ? -15.172 -6.09 10.531 1 93 181 ASP B C 1
ATOM 3067 O O . ASP B 1 181 ? -16.297 -6.539 10.305 1 93 181 ASP B O 1
ATOM 3071 N N . GLU B 1 182 ? -14.109 -6.312 9.68 1 91.75 182 GLU B N 1
ATOM 3072 C CA . GLU B 1 182 ? -14.055 -7.281 8.586 1 91.75 182 GLU B CA 1
ATOM 3073 C C . GLU B 1 182 ? -14.93 -6.844 7.418 1 91.75 182 GLU B C 1
ATOM 3075 O O . GLU B 1 182 ? -15.328 -7.672 6.59 1 91.75 182 GLU B O 1
ATOM 3080 N N . THR B 1 183 ? -15.234 -5.547 7.375 1 89.62 183 THR B N 1
ATOM 3081 C CA . THR B 1 183 ? -16.016 -5.039 6.25 1 89.62 183 THR B CA 1
ATOM 3082 C C . THR B 1 183 ? -15.141 -4.176 5.34 1 89.62 183 THR B C 1
ATOM 3084 O O . THR B 1 183 ? -14.125 -3.633 5.773 1 89.62 183 THR B O 1
ATOM 3087 N N . LEU B 1 184 ? -15.633 -4.16 4.105 1 92.5 184 LEU B N 1
ATOM 3088 C CA . LEU B 1 184 ? -15.148 -3.191 3.127 1 92.5 184 LEU B CA 1
ATOM 3089 C C . LEU B 1 184 ? -16.234 -2.174 2.789 1 92.5 184 LEU B C 1
ATOM 3091 O O . LEU B 1 184 ? -17.406 -2.535 2.631 1 92.5 184 LEU B O 1
ATOM 3095 N N . ARG B 1 185 ? -15.805 -0.97 2.693 1 91.81 185 ARG B N 1
ATOM 3096 C CA . ARG B 1 185 ? -16.75 0.061 2.285 1 91.81 185 ARG B CA 1
ATOM 3097 C C . ARG B 1 185 ? -16.188 0.912 1.155 1 91.81 185 ARG B C 1
ATOM 3099 O O . ARG B 1 185 ? -14.984 1.211 1.136 1 91.81 185 ARG B O 1
ATOM 3106 N N . PHE B 1 186 ? -17.109 1.294 0.242 1 90.44 186 PHE B N 1
ATOM 3107 C CA . PHE B 1 186 ? -16.781 2.178 -0.87 1 90.44 186 PHE B CA 1
ATOM 3108 C C . PHE B 1 186 ? -17.391 3.559 -0.662 1 90.44 186 PHE B C 1
ATOM 3110 O O . PHE B 1 186 ? -18.578 3.68 -0.351 1 90.44 186 PHE B O 1
ATOM 3117 N N . TRP B 1 187 ? -16.531 4.543 -0.843 1 91 187 TRP B N 1
ATOM 3118 C CA . TRP B 1 187 ? -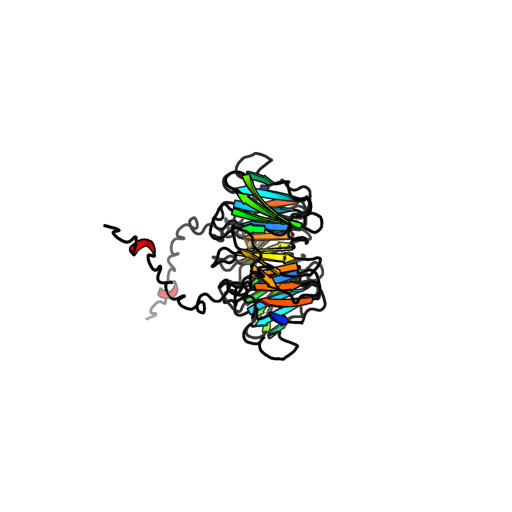16.953 5.922 -0.611 1 91 187 TRP B CA 1
ATOM 3119 C C . TRP B 1 187 ? -16.75 6.77 -1.864 1 91 187 TRP B C 1
ATOM 3121 O O . TRP B 1 187 ? -15.688 6.73 -2.486 1 91 187 TRP B O 1
ATOM 3131 N N . ASN B 1 188 ? -17.812 7.516 -2.283 1 87 188 ASN B N 1
ATOM 3132 C CA . ASN B 1 188 ? -17.641 8.578 -3.266 1 87 188 ASN B CA 1
ATOM 3133 C C . ASN B 1 188 ? -17.297 9.906 -2.598 1 87 188 ASN B C 1
ATOM 3135 O O . ASN B 1 188 ? -18.125 10.812 -2.529 1 87 188 ASN B O 1
ATOM 3139 N N . VAL B 1 189 ? -16.156 10.062 -2.121 1 87.31 189 VAL B N 1
ATOM 3140 C CA . VAL B 1 189 ? -15.797 11.164 -1.239 1 87.31 189 VAL B CA 1
ATOM 3141 C C . VAL B 1 189 ? -15.086 12.25 -2.039 1 87.31 189 VAL B C 1
ATOM 3143 O O . VAL B 1 189 ? -15.148 13.43 -1.687 1 87.31 189 VAL B O 1
ATOM 3146 N N . PHE B 1 190 ? -14.445 11.953 -3.107 1 85.06 190 PHE B N 1
ATOM 3147 C CA . PHE B 1 190 ? -13.672 12.93 -3.865 1 85.06 190 PHE B CA 1
ATOM 3148 C C . PHE B 1 190 ? -14.461 13.43 -5.066 1 85.06 190 PHE B C 1
ATOM 3150 O O . PHE B 1 190 ? -14.008 14.328 -5.785 1 85.06 190 PHE B O 1
ATOM 3157 N N . GLY B 1 191 ? -15.727 13.234 -5.141 1 73.62 191 GLY B N 1
ATOM 3158 C CA . GLY B 1 191 ? -16.625 13.734 -6.176 1 73.62 191 GLY B CA 1
ATOM 3159 C C . GLY B 1 191 ? -16.297 13.203 -7.555 1 73.62 191 GLY B C 1
ATOM 3160 O O . GLY B 1 191 ? -15.289 12.523 -7.742 1 73.62 191 GLY B O 1
ATOM 3161 N N . ASN B 1 192 ? -17.312 13.148 -8.391 1 63.47 192 ASN B N 1
ATOM 3162 C CA . ASN B 1 192 ? -17.156 12.859 -9.812 1 63.47 192 ASN B CA 1
ATOM 3163 C C . ASN B 1 192 ? -16.922 14.141 -10.617 1 63.47 192 ASN B C 1
ATOM 3165 O O . ASN B 1 192 ? -17.797 15.008 -10.672 1 63.47 192 ASN B O 1
ATOM 3169 N N . PRO B 1 193 ? -15.625 14.297 -11.008 1 52.25 193 PRO B N 1
ATOM 3170 C CA . PRO B 1 193 ? -15.453 15.531 -11.773 1 52.25 193 PRO B CA 1
ATOM 3171 C C . PRO B 1 193 ? -16.547 15.75 -12.812 1 52.25 193 PRO B C 1
ATOM 3173 O O . PRO B 1 193 ? -16.875 16.891 -13.156 1 52.25 193 PRO B O 1
ATOM 3176 N N . ALA B 1 194 ? -16.938 14.633 -13.469 1 51.19 194 ALA B N 1
ATOM 3177 C CA . ALA B 1 194 ? -17.906 14.836 -14.547 1 51.19 194 ALA B CA 1
ATOM 3178 C C . ALA B 1 194 ? -19.219 15.391 -14.016 1 51.19 194 ALA B C 1
ATOM 3180 O O . ALA B 1 194 ? -19.969 16.047 -14.742 1 51.19 194 ALA B O 1
ATOM 3181 N N . THR B 1 195 ? -19.609 14.945 -12.875 1 47.66 195 THR B N 1
ATOM 3182 C CA . THR B 1 195 ? -20.891 15.438 -12.375 1 47.66 195 THR B CA 1
ATOM 3183 C C . THR B 1 195 ? -20.734 16.781 -11.688 1 47.66 195 THR B C 1
ATOM 3185 O O . THR B 1 195 ? -21.688 17.359 -11.172 1 47.66 195 THR B O 1
ATOM 3188 N N . ALA B 1 196 ? -19.594 17.203 -11.312 1 45.69 196 ALA B N 1
ATOM 3189 C CA . ALA B 1 196 ? -19.469 18.578 -10.828 1 45.69 196 ALA B CA 1
ATOM 3190 C C . ALA B 1 196 ? -20 19.578 -11.852 1 45.69 196 ALA B C 1
ATOM 3192 O O . ALA B 1 196 ? -19.469 19.703 -12.953 1 45.69 196 ALA B O 1
ATOM 3193 N N . GLY B 1 197 ? -21.312 19.672 -12.062 1 38.5 197 GLY B N 1
ATOM 3194 C CA . GLY B 1 197 ? -21.953 20.688 -12.875 1 38.5 197 GLY B CA 1
ATOM 3195 C C . GLY B 1 197 ? -21.172 21.984 -12.93 1 38.5 197 GLY B C 1
ATOM 3196 O O . GLY B 1 197 ? -20.344 22.25 -12.062 1 38.5 197 GLY B O 1
ATOM 3197 N N . LYS B 1 198 ? -21.141 22.75 -14.227 1 37.97 198 LYS B N 1
ATOM 3198 C CA . LYS B 1 198 ? -20.719 24.125 -14.469 1 37.97 198 LYS B CA 1
ATOM 3199 C C . LYS B 1 198 ? -21.156 25.047 -13.328 1 37.97 198 LYS B C 1
ATOM 3201 O O . LYS B 1 198 ? -22.359 25.266 -13.141 1 37.97 198 LYS B O 1
ATOM 3206 N N . ALA B 1 199 ? -20.609 24.969 -12.234 1 35.62 199 ALA B N 1
ATOM 3207 C CA . ALA B 1 199 ? -20.938 26.109 -11.398 1 35.62 199 ALA B CA 1
ATOM 3208 C C . ALA B 1 199 ? -21.062 27.391 -12.234 1 35.62 199 ALA B C 1
ATOM 3210 O O . ALA B 1 199 ? -20.203 27.656 -13.086 1 35.62 199 ALA B O 1
ATOM 3211 N N . ALA B 1 200 ? -22.234 27.828 -12.562 1 34.78 200 ALA B N 1
ATOM 3212 C CA . ALA B 1 200 ? -22.406 29.094 -13.266 1 34.78 200 ALA B CA 1
ATOM 3213 C C . ALA B 1 200 ? -21.359 30.109 -12.812 1 34.78 200 ALA B C 1
ATOM 3215 O O . ALA B 1 200 ? -21.062 30.203 -11.617 1 34.78 200 ALA B O 1
ATOM 3216 N N . PRO B 1 201 ? -20.484 30.562 -13.734 1 36.38 201 PRO B N 1
ATOM 3217 C CA . PRO B 1 201 ? -19.609 31.672 -13.328 1 36.38 201 PRO B CA 1
ATOM 3218 C C . PRO B 1 201 ? -20.297 32.656 -12.391 1 36.38 201 PRO B C 1
ATOM 3220 O O . PRO B 1 201 ? -21.438 33.062 -12.656 1 36.38 201 PRO B O 1
ATOM 3223 N N . LYS B 1 202 ? -20.188 32.406 -11.18 1 36.88 202 LYS B N 1
ATOM 3224 C CA . LYS B 1 202 ? -20.703 33.5 -10.367 1 36.88 202 LYS B CA 1
ATOM 3225 C C . LYS B 1 202 ? -20.391 34.844 -11 1 36.88 202 LYS B C 1
ATOM 3227 O O . LYS B 1 202 ? -19.25 35.094 -11.391 1 36.88 202 LYS B O 1
ATOM 3232 N N . ALA B 1 203 ? -21.281 35.406 -11.703 1 36.94 203 ALA B N 1
ATOM 3233 C CA . ALA B 1 203 ? -21.203 36.812 -12.141 1 36.94 203 ALA B CA 1
ATOM 3234 C C . ALA B 1 203 ? -20.562 37.688 -11.062 1 36.94 203 ALA B C 1
ATOM 3236 O O . ALA B 1 203 ? -21.094 37.812 -9.953 1 36.94 203 ALA B O 1
ATOM 3237 N N . TYR B 1 204 ? -19.25 37.625 -10.977 1 34.12 204 TYR B N 1
ATOM 3238 C CA . TYR B 1 204 ? -18.641 38.656 -10.18 1 34.12 204 TYR B CA 1
ATOM 3239 C C . TYR B 1 204 ? -19.234 40.031 -10.508 1 34.12 204 TYR B C 1
ATOM 3241 O O . TYR B 1 204 ? -19.078 40.531 -11.625 1 34.12 204 TYR B O 1
ATOM 3249 N N . SER B 1 205 ? -20.469 40.188 -10.141 1 35.22 205 SER B N 1
ATOM 3250 C CA . SER B 1 205 ? -20.938 41.562 -10.25 1 35.22 205 SER B CA 1
ATOM 3251 C C . SER B 1 205 ? -19.922 42.531 -9.664 1 35.22 205 SER B C 1
ATOM 3253 O O . SER B 1 205 ? -19.453 42.344 -8.539 1 35.22 205 SER B O 1
ATOM 3255 N N . GLU B 1 206 ? -19.062 43.031 -10.531 1 34.97 206 GLU B N 1
ATOM 3256 C CA . GLU B 1 206 ? -18.188 44.156 -10.195 1 34.97 206 GLU B CA 1
ATOM 3257 C C . GLU B 1 206 ? -18.906 45.188 -9.336 1 34.97 206 GLU B C 1
ATOM 3259 O O . GLU B 1 206 ? -19.891 45.781 -9.781 1 34.97 206 GLU B O 1
ATOM 3264 N N . PRO B 1 207 ? -19.062 44.844 -8.031 1 34.12 207 PRO B N 1
ATOM 3265 C CA . PRO B 1 207 ? -19.844 45.781 -7.23 1 34.12 207 PRO B CA 1
ATOM 3266 C C . PRO B 1 207 ? -19.375 47.25 -7.398 1 34.12 207 PRO B C 1
ATOM 3268 O O . PRO B 1 207 ? -19.969 48.156 -6.82 1 34.12 207 PRO B O 1
ATOM 3271 N N . PHE B 1 208 ? -18 47.344 -7.73 1 32.25 208 PHE B N 1
ATOM 3272 C CA . PHE B 1 208 ? -17.516 48.688 -7.445 1 32.25 208 PHE B CA 1
ATOM 3273 C C . PHE B 1 208 ? -18.078 49.688 -8.438 1 32.25 208 PHE B C 1
ATOM 3275 O O . PHE B 1 208 ? -17.359 50.594 -8.891 1 32.25 208 PHE B O 1
ATOM 3282 N N . ALA B 1 209 ? -18.953 49.156 -9.328 1 31.7 209 ALA B N 1
ATOM 3283 C CA . ALA B 1 209 ? -19.25 50.188 -10.32 1 31.7 209 ALA B CA 1
ATOM 3284 C C . ALA B 1 209 ? -19.688 51.469 -9.641 1 31.7 209 ALA B C 1
ATOM 3286 O O . ALA B 1 209 ? -19.484 52.562 -10.188 1 31.7 209 ALA B O 1
ATOM 3287 N N . LYS B 1 210 ? -20.734 51.344 -8.867 1 32.81 210 LYS B N 1
ATOM 3288 C CA . LYS B 1 210 ? -21.562 52.562 -8.773 1 32.81 210 LYS B CA 1
ATOM 3289 C C . LYS B 1 210 ? -20.984 53.562 -7.781 1 32.81 210 LYS B C 1
ATOM 3291 O O . LYS B 1 210 ? -21.672 54 -6.859 1 32.81 210 LYS B O 1
ATOM 3296 N N . PHE B 1 211 ? -19.625 53.406 -7.387 1 32.09 211 PHE B N 1
ATOM 3297 C CA . PHE B 1 211 ? -19.297 54.594 -6.609 1 32.09 211 PHE B CA 1
ATOM 3298 C C . PHE B 1 211 ? -19.719 55.844 -7.348 1 32.09 211 PHE B C 1
ATOM 3300 O O . PHE B 1 211 ? -19.266 56.094 -8.461 1 32.09 211 PHE B O 1
ATOM 3307 N N . ASN B 1 212 ? -20.906 56.188 -7.039 1 28.28 212 ASN B N 1
ATOM 3308 C CA . ASN B 1 212 ? -21.703 57.312 -7.469 1 28.28 212 ASN B CA 1
ATOM 3309 C C . ASN B 1 212 ? -20.875 58.594 -7.527 1 28.28 212 ASN B C 1
ATOM 3311 O O . ASN B 1 212 ? -20.062 58.875 -6.625 1 28.28 212 ASN B O 1
ATOM 3315 N N . ARG B 1 213 ? -20.562 59.031 -8.781 1 29.56 213 ARG B N 1
ATOM 3316 C CA . ARG B 1 213 ? -20.047 60.344 -9.203 1 29.56 213 ARG B CA 1
ATOM 3317 C C . ARG B 1 213 ? -20.625 61.469 -8.359 1 29.56 213 ARG B C 1
ATOM 3319 O O . ARG B 1 213 ? -21.75 61.906 -8.594 1 29.56 213 ARG B O 1
ATOM 3326 N N . ILE B 1 214 ? -20.703 61.156 -6.988 1 26.86 214 ILE B N 1
ATOM 3327 C CA . ILE B 1 214 ? -21.266 62.281 -6.25 1 26.86 214 ILE B CA 1
ATOM 3328 C C . ILE B 1 214 ? -20.578 63.594 -6.68 1 26.86 214 ILE B C 1
ATOM 3330 O O . ILE B 1 214 ? -19.359 63.688 -6.613 1 26.86 214 ILE B O 1
ATOM 3334 N N . ARG B 1 215 ? -21.297 64.438 -7.539 1 29.23 215 ARG B N 1
ATOM 3335 C CA . ARG B 1 215 ? -21.125 65.812 -7.941 1 29.23 215 ARG B CA 1
ATOM 3336 C C . ARG B 1 215 ? -20.781 66.688 -6.746 1 29.23 215 ARG B C 1
ATOM 3338 O O . ARG B 1 215 ? -21.359 66.562 -5.672 1 29.23 215 ARG B O 1
#

Solvent-accessible surface area (backbone atoms only — not comparable to full-atom values): 23036 Å² total; per-residue (Å²): 134,84,79,73,80,75,73,73,55,63,51,54,80,57,44,52,69,48,76,35,49,78,54,88,31,43,63,64,21,75,48,60,29,82,85,44,52,36,37,40,36,16,12,60,65,14,34,37,36,33,31,31,68,84,58,48,74,45,91,48,73,71,37,55,73,36,77,45,70,84,46,65,19,31,20,40,12,57,32,56,38,87,89,40,84,44,34,38,40,37,20,11,20,78,73,43,13,27,41,33,33,31,34,69,80,80,63,44,76,74,50,74,42,78,72,79,22,18,25,39,29,47,42,57,38,76,86,49,65,31,40,37,36,26,13,49,41,98,65,16,29,35,39,33,25,36,58,88,80,57,47,79,68,39,76,47,74,77,53,88,26,33,28,60,43,69,45,65,31,69,87,40,29,37,36,40,35,35,21,65,68,23,34,35,35,37,33,40,72,61,45,54,76,85,70,54,65,83,67,68,75,67,72,70,66,70,70,68,70,65,70,65,80,78,122,134,84,81,72,80,74,73,74,54,64,52,57,79,58,44,52,67,50,76,35,50,79,55,89,31,44,63,64,21,75,45,60,28,82,85,44,51,35,36,39,36,16,13,60,64,14,34,37,38,33,32,33,68,83,58,48,76,45,91,48,75,72,37,56,73,37,77,45,69,84,45,65,19,32,20,40,12,56,33,60,39,88,88,40,83,43,34,38,40,36,19,11,20,79,73,45,13,26,41,35,32,30,32,69,81,81,61,42,76,73,50,74,42,79,72,80,23,19,26,39,27,48,43,58,38,75,86,48,66,33,40,38,35,27,15,49,41,97,65,16,29,34,39,34,25,35,59,87,80,58,46,77,66,37,73,48,73,77,52,87,26,33,26,59,44,69,46,66,32,68,88,41,32,36,36,41,35,35,21,64,68,24,36,34,36,36,32,38,71,61,46,53,74,84,69,58,64,81,69,67,76,70,74,72,68,69,72,75,64,68,73,65,82,76,124

Nearest PDB structures (foldseek):
  4ggd-assembly1_A  TM=9.283E-01  e=5.188E-21  Homo sapiens
  5g04-assembly1_R  TM=9.216E-01  e=6.775E-21  Homo sapiens
  5lcw-assembly1_Q  TM=9.266E-01  e=3.186E-20  Homo sapiens
  5khr-assembly1_R  TM=9.166E-01  e=2.192E-20  Homo sapiens
  6q6g-assembly1_R  TM=9.122E-01  e=5.433E-20  Homo sapiens

Organism: Pisum sativum (NCBI:txid3888)

Secondary structure (DSSP, 8-state):
---------HHHHT--EEEEE--SS-EEEEEE-TTSSEEEEEETTS-EEEEETTTTTSS-SB--SEEE---SS---EEEE-SS-TTEEEEE--TTT-EEEEEETTTTEEEEEEE-SS-EEEEEE-SSSSEEEEEESSTT--EEEEETTTTEEEEEE---SS-EEEEEE-TTSS-EEEEETTSEEEEE--S--TTTS----------GGGG-----/---------HHHHT--EEEEE--SS-EEEEEE-TTSSEEEEEETTS-EEEEETTTTTS--SB--SEEE---SS---EEEE-SS-TTEEEEE--TTT-EEEEEETTTTEEEEEEE-SS-EEEEEE-SSSSEEEEEESSTT--EEEEETTTTEEEEEE---SS-EEEEEE-TTSS-EEEEETTSEEEEE--S--TTTS----------GGGG-----